Protein AF-R5L0J1-F1 (afdb_monomer)

Foldseek 3Di:
DDDDDDDDDDDDDDDDDDDDDDDDDDDDDDDDDDDDDDDDDDDDDDDDDDDDDDDDDDDDPDDPDDPPDDQLVVLQVVLVVQAADAADDLPDDADDQKDWDWDDQAQKIKTKIWHFFSVCRRVRHGAQKDKDWDDAPSKIKIKIKHFDPVFNQQSVLRVLLRVQLVVQLRVVVNVLCVVCVCLLVLCQDDCPDPSNVVSCVSCQVSQLVSLVRSLVSLVVVLVVQQPPVSCCSSVVHGDDSVNNWMWMKIKMWDWHAYPNDIKIKMKIFTAADFFKWFAQLVDAQVPGIDGQFDHPQDPDGPDTGTSDPVCSPDVNRSVRMGIDMDRGQKIKTKDCLPVVLQPPVVPRVLQVVLQLCLLVLDPQAPDADAADDDFFDWGFFNDPVRDTAGGAGLVRVADDPRDSNNSSRCSNVCNNNHCVNVVHHQADHSNSSVNSCQRGPTDDPNGGIIIMMMIGRDGDD

pLDDT: mean 84.41, std 23.45, range [22.77, 98.88]

Solvent-accessible surface area (backbone atoms only — not comparable to full-atom values): 26114 Å² total; per-residue (Å²): 131,82,90,88,87,87,90,77,86,85,81,90,87,87,83,89,84,82,89,86,88,86,88,86,89,83,87,86,82,90,85,85,90,86,89,83,88,89,84,90,82,90,89,80,90,87,84,89,81,82,92,75,87,82,78,85,77,72,85,73,80,79,72,78,78,76,77,79,70,52,70,72,53,49,45,54,52,56,51,68,68,52,42,55,42,70,62,68,86,62,69,55,95,78,61,65,71,62,49,70,45,74,50,74,59,89,56,28,34,41,36,26,22,32,34,49,11,52,49,31,26,48,73,17,48,65,40,25,54,31,69,38,74,49,67,32,87,83,23,47,37,43,28,37,13,37,14,43,90,90,27,99,42,3,29,60,17,7,40,34,24,21,53,30,16,50,58,45,39,36,54,52,47,34,55,45,49,73,74,39,71,58,44,66,60,28,65,52,49,55,87,88,34,70,58,21,52,50,36,48,66,68,52,53,56,52,60,42,48,15,53,40,34,6,48,51,32,34,54,54,50,46,69,70,43,42,84,36,66,41,44,28,60,66,67,74,39,66,68,53,74,77,30,29,30,12,30,39,38,37,39,40,37,41,74,43,77,46,97,90,44,70,34,32,39,38,43,23,32,34,34,10,63,35,42,38,35,36,33,21,90,85,50,51,61,93,71,17,68,43,76,40,43,66,56,35,76,40,102,50,99,87,40,70,45,48,62,40,75,75,50,45,32,70,75,45,28,56,74,31,45,36,79,48,72,44,67,48,26,35,38,40,39,29,25,44,50,45,36,61,86,26,63,57,58,78,65,30,50,54,42,52,53,46,30,34,23,31,55,53,40,43,88,53,48,82,46,85,40,75,58,44,85,69,76,60,50,70,46,56,33,74,42,96,77,44,51,77,47,65,48,46,57,52,86,72,69,52,54,100,88,51,50,62,50,60,53,51,60,52,46,61,70,51,23,24,53,13,30,65,26,64,72,49,78,68,48,93,48,44,25,45,20,40,36,46,44,62,58,57,63,81,53,95,82,62,29,54,39,30,34,43,36,38,35,40,52,47,87,68,135

Structure (mmCIF, N/CA/C/O backbone):
data_AF-R5L0J1-F1
#
_entry.id   AF-R5L0J1-F1
#
loop_
_atom_site.group_PDB
_atom_site.id
_atom_site.type_symbol
_atom_site.label_atom_id
_atom_site.label_alt_id
_atom_site.label_comp_id
_atom_site.label_asym_id
_atom_site.label_entity_id
_atom_site.label_seq_id
_atom_site.pdbx_PDB_ins_code
_atom_site.Cartn_x
_atom_site.Cartn_y
_atom_site.Cartn_z
_atom_site.occupancy
_atom_site.B_iso_or_equiv
_atom_site.auth_seq_id
_atom_site.auth_comp_id
_atom_site.auth_asym_id
_atom_site.auth_atom_id
_atom_site.pdbx_PDB_model_num
ATOM 1 N N . MET A 1 1 ? 23.356 20.748 73.851 1.00 37.81 1 MET A N 1
ATOM 2 C CA . MET A 1 1 ? 24.293 20.549 72.730 1.00 37.81 1 MET A CA 1
ATOM 3 C C . MET A 1 1 ? 23.606 19.598 71.780 1.00 37.81 1 MET A C 1
ATOM 5 O O . MET A 1 1 ? 23.410 18.481 72.231 1.00 37.81 1 MET A O 1
ATOM 9 N N . TYR A 1 2 ? 23.256 20.080 70.582 1.00 33.00 2 TYR A N 1
ATOM 10 C CA . TYR A 1 2 ? 22.940 19.347 69.341 1.00 33.00 2 TYR A CA 1
ATOM 11 C C . TYR A 1 2 ? 21.816 18.273 69.425 1.00 33.00 2 TYR A C 1
ATOM 13 O O . TYR A 1 2 ? 21.881 17.381 70.263 1.00 33.00 2 TYR A O 1
ATOM 21 N N . ASP A 1 3 ? 20.656 18.424 68.762 1.00 31.81 3 ASP A N 1
ATOM 22 C CA . ASP A 1 3 ? 20.367 18.401 67.294 1.00 31.81 3 ASP A CA 1
ATOM 23 C C . ASP A 1 3 ? 20.541 16.970 66.715 1.00 31.81 3 ASP A C 1
ATOM 25 O O . ASP A 1 3 ? 21.443 16.266 67.164 1.00 31.81 3 ASP A O 1
ATOM 29 N N . GLU A 1 4 ? 19.748 16.393 65.792 1.00 33.12 4 GLU A N 1
ATOM 30 C CA . GLU A 1 4 ? 18.613 16.763 64.886 1.00 33.12 4 GLU A CA 1
ATOM 31 C C . GLU A 1 4 ? 17.640 15.527 64.807 1.00 33.12 4 GLU A C 1
ATOM 33 O O . GLU A 1 4 ? 17.934 14.526 65.462 1.00 33.12 4 GLU A O 1
ATOM 38 N N . ASP A 1 5 ? 16.493 15.383 64.112 1.00 34.06 5 ASP A N 1
ATOM 39 C CA . ASP A 1 5 ? 15.612 16.112 63.156 1.00 34.06 5 ASP A CA 1
ATOM 40 C C . ASP A 1 5 ? 14.146 15.674 63.490 1.00 34.06 5 ASP A C 1
ATOM 42 O O . ASP A 1 5 ? 13.935 14.518 63.873 1.00 34.06 5 ASP A O 1
ATOM 46 N N . ILE A 1 6 ? 13.123 16.537 63.348 1.00 33.81 6 ILE A N 1
ATOM 47 C CA . ILE A 1 6 ? 11.701 16.122 63.259 1.00 33.81 6 ILE A CA 1
ATOM 48 C C . ILE A 1 6 ? 11.035 16.846 62.086 1.00 33.81 6 ILE A C 1
ATOM 50 O O . ILE A 1 6 ? 10.856 18.064 62.116 1.00 33.81 6 ILE A O 1
ATOM 54 N N . ARG A 1 7 ? 10.546 16.074 61.110 1.00 31.25 7 ARG A N 1
ATOM 55 C CA . ARG A 1 7 ? 9.778 16.586 59.968 1.00 31.25 7 ARG A CA 1
ATOM 56 C C . ARG A 1 7 ? 8.276 16.433 60.171 1.00 31.25 7 ARG A C 1
ATOM 58 O O . ARG A 1 7 ? 7.780 15.317 60.310 1.00 31.25 7 ARG A O 1
ATOM 65 N N . GLN A 1 8 ? 7.560 17.545 60.058 1.00 29.72 8 GLN A N 1
ATOM 66 C CA . GLN A 1 8 ? 6.173 17.596 59.596 1.00 29.72 8 GLN A CA 1
ATOM 67 C C . GLN A 1 8 ? 6.015 18.791 58.648 1.00 29.72 8 GLN A C 1
ATOM 69 O O . GLN A 1 8 ? 6.724 19.789 58.776 1.00 29.72 8 GLN A O 1
ATOM 74 N N . GLU A 1 9 ? 5.103 18.665 57.689 1.00 35.59 9 GLU A N 1
ATOM 75 C CA . GLU A 1 9 ? 4.664 19.757 56.812 1.00 35.59 9 GLU A CA 1
ATOM 76 C C . GLU A 1 9 ? 3.867 20.798 57.625 1.00 35.59 9 GLU A C 1
ATOM 78 O O . GLU A 1 9 ? 3.383 20.495 58.723 1.00 35.59 9 GLU A O 1
ATOM 83 N N . PRO A 1 10 ? 3.705 22.026 57.107 1.00 35.25 10 PRO A N 1
ATOM 84 C CA . PRO A 1 10 ? 2.369 22.321 56.585 1.00 35.25 10 PRO A CA 1
ATOM 85 C C . PRO A 1 10 ? 2.339 23.228 55.343 1.00 35.25 10 PRO A C 1
ATOM 87 O O . PRO A 1 10 ? 3.340 23.791 54.902 1.00 35.25 10 PRO A O 1
ATOM 90 N N . ASP A 1 11 ? 1.126 23.370 54.821 1.00 28.84 11 ASP A N 1
ATOM 91 C CA . ASP A 1 11 ? 0.760 24.118 53.623 1.00 28.84 11 ASP A CA 1
ATOM 92 C C . ASP A 1 11 ? 0.687 25.652 53.802 1.00 28.84 11 ASP A C 1
ATOM 94 O O . ASP A 1 11 ? 0.482 26.163 54.903 1.00 28.84 11 ASP A O 1
ATOM 98 N N . ALA A 1 12 ? 0.739 26.342 52.658 1.00 29.80 12 ALA A N 1
ATOM 99 C CA . ALA A 1 12 ? 0.204 27.680 52.354 1.00 29.80 12 ALA A CA 1
ATOM 100 C C . ALA A 1 12 ? 0.475 28.903 53.274 1.00 29.80 12 ALA A C 1
ATOM 102 O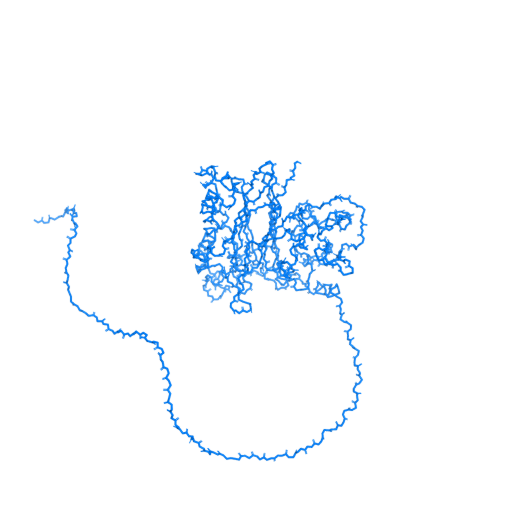 O . ALA A 1 12 ? -0.067 29.037 54.369 1.00 29.80 12 ALA A O 1
ATOM 103 N N . LEU A 1 13 ? 1.068 29.953 52.680 1.00 24.95 13 LEU A N 1
ATOM 104 C CA . LEU A 1 13 ? 0.514 31.320 52.743 1.00 24.95 13 LEU A CA 1
ATOM 105 C C . LEU A 1 13 ? 1.001 32.191 51.563 1.00 24.95 13 LEU A C 1
ATOM 107 O O . LEU A 1 13 ? 1.917 31.824 50.833 1.00 24.95 13 LEU A O 1
ATOM 111 N N . ASN A 1 14 ? 0.339 33.329 51.344 1.00 27.77 14 ASN A N 1
ATOM 112 C CA . ASN A 1 14 ? 0.428 34.184 50.151 1.00 27.77 14 ASN A CA 1
ATOM 113 C C . ASN A 1 14 ? 0.568 35.660 50.581 1.00 27.77 14 ASN A C 1
ATOM 115 O O . ASN A 1 14 ? -0.076 36.004 51.571 1.00 27.77 14 ASN A O 1
ATOM 119 N N . LEU A 1 15 ? 1.348 36.500 49.862 1.00 26.23 15 LEU A N 1
ATOM 120 C CA . LEU A 1 15 ? 1.071 37.935 49.563 1.00 26.23 15 LEU A CA 1
ATOM 121 C C . LEU A 1 15 ? 2.272 38.738 48.974 1.00 26.23 15 LEU A C 1
ATOM 123 O O . LEU A 1 15 ? 3.317 38.845 49.601 1.00 26.23 15 LEU A O 1
ATOM 127 N N . SER A 1 16 ? 2.032 39.399 47.825 1.00 24.45 16 SER A N 1
ATOM 128 C CA . SER A 1 16 ? 2.508 40.739 47.356 1.00 24.45 16 SER A CA 1
ATOM 129 C C . SER A 1 16 ? 3.979 41.220 47.505 1.00 24.45 16 SER A C 1
ATOM 131 O O . SER A 1 16 ? 4.480 41.310 48.621 1.00 24.45 16 SER A O 1
ATOM 133 N N . GLY A 1 17 ? 4.605 41.747 46.422 1.00 25.12 17 GLY A N 1
ATOM 134 C CA . GLY A 1 17 ? 5.977 42.310 46.519 1.00 25.12 17 GLY A CA 1
ATOM 135 C C . GLY A 1 17 ? 6.656 43.124 45.379 1.00 25.12 17 GLY A C 1
ATOM 136 O O . GLY A 1 17 ? 7.875 43.104 45.344 1.00 25.12 17 GLY A O 1
ATOM 137 N N . VAL A 1 18 ? 5.946 43.877 44.516 1.00 27.12 18 VAL A N 1
ATOM 138 C CA . VAL A 1 18 ? 6.450 45.121 43.833 1.00 27.12 18 VAL A CA 1
ATOM 139 C C . VAL A 1 18 ? 7.645 45.062 42.821 1.00 27.12 18 VAL A C 1
ATOM 141 O O . VAL A 1 18 ? 8.801 45.111 43.216 1.00 27.12 18 VAL A O 1
ATOM 144 N N . THR A 1 19 ? 7.321 45.196 41.511 1.00 26.16 19 THR A N 1
ATOM 145 C CA . THR A 1 19 ? 8.102 45.792 40.364 1.00 26.16 19 THR A CA 1
ATOM 146 C C . THR A 1 19 ? 9.484 45.212 39.969 1.00 26.16 19 THR A C 1
ATOM 148 O O . THR A 1 19 ? 10.258 44.826 40.829 1.00 26.16 19 THR A O 1
ATOM 151 N N . ALA A 1 20 ? 9.921 45.158 38.698 1.00 26.48 20 ALA A N 1
ATOM 152 C CA . ALA A 1 20 ? 9.422 45.639 37.385 1.00 26.48 20 ALA A CA 1
ATOM 153 C C . ALA A 1 20 ? 9.840 44.613 36.270 1.00 26.48 20 ALA A C 1
ATOM 155 O O . ALA A 1 20 ? 10.287 43.528 36.629 1.00 26.48 20 ALA A O 1
ATOM 156 N N . GLU A 1 21 ? 9.755 44.793 34.939 1.00 25.75 21 GLU A N 1
ATOM 157 C CA . GLU A 1 21 ? 9.318 45.882 34.032 1.00 25.75 21 GLU A CA 1
ATOM 158 C C . GLU A 1 21 ? 8.937 45.297 32.639 1.00 25.75 21 GLU A C 1
ATOM 160 O O . GLU A 1 21 ? 9.198 44.120 32.385 1.00 25.75 21 GLU A O 1
ATOM 165 N N . GLN A 1 22 ? 8.362 46.090 31.719 1.00 31.14 22 GLN A N 1
ATOM 166 C CA . GLN A 1 22 ? 8.055 45.695 30.325 1.00 31.14 22 GLN A CA 1
ATOM 167 C C . GLN A 1 22 ? 8.013 46.898 29.359 1.00 31.14 22 GLN A C 1
ATOM 169 O O . GLN A 1 22 ? 7.570 47.975 29.756 1.00 31.14 22 GLN A O 1
ATOM 174 N N . PRO A 1 23 ? 8.310 46.685 28.061 1.00 30.36 23 PRO A N 1
ATOM 175 C CA . PRO A 1 23 ? 7.705 47.423 26.956 1.00 30.36 23 PRO A CA 1
ATOM 176 C C . PRO A 1 23 ? 6.701 46.557 26.161 1.00 30.36 23 PRO A C 1
ATOM 178 O O . PRO A 1 23 ? 6.930 45.375 25.909 1.00 30.36 23 PRO A O 1
ATOM 181 N N . VAL A 1 24 ? 5.596 47.178 25.744 1.00 32.16 24 VAL A N 1
ATOM 182 C CA . VAL A 1 24 ? 4.505 46.611 24.922 1.00 32.16 24 VAL A CA 1
ATOM 183 C C . VAL A 1 24 ? 4.623 47.146 23.488 1.00 32.16 24 VAL A C 1
ATOM 185 O O . VAL A 1 24 ? 5.196 48.218 23.307 1.00 32.16 24 VAL A O 1
ATOM 188 N N . LEU A 1 25 ? 4.032 46.472 22.492 1.00 28.66 25 LEU A N 1
ATOM 189 C CA . LEU A 1 25 ? 3.383 47.135 21.346 1.00 28.66 25 LEU A CA 1
ATOM 190 C C . LEU A 1 25 ? 2.375 46.189 20.659 1.00 28.66 25 LEU A C 1
ATOM 192 O O . LEU A 1 25 ? 2.643 44.998 20.520 1.00 28.66 25 LEU A O 1
ATOM 196 N N . GLU A 1 26 ? 1.221 46.728 20.258 1.00 28.31 26 GLU A N 1
ATOM 197 C CA . GLU A 1 26 ? 0.084 46.008 19.653 1.00 28.31 26 GLU A CA 1
ATOM 198 C C . GLU A 1 26 ? -0.072 46.318 18.146 1.00 28.31 26 GLU A C 1
ATOM 200 O O . GLU A 1 26 ? 0.596 47.200 17.600 1.00 28.31 26 GLU A O 1
ATOM 205 N N . GLU A 1 27 ? -0.976 45.597 17.474 1.00 35.09 27 GLU A N 1
ATOM 206 C CA . GLU A 1 27 ? -1.431 45.873 16.100 1.00 35.09 27 GLU A CA 1
ATOM 207 C C . GLU A 1 27 ? -2.210 47.202 15.989 1.00 35.09 27 GLU A C 1
ATOM 209 O O . GLU A 1 27 ? -2.755 47.698 16.978 1.00 35.09 27 GLU A O 1
ATOM 214 N N . PRO A 1 28 ? -2.350 47.759 14.770 1.00 33.56 28 PRO A N 1
ATOM 215 C CA . PRO A 1 28 ? -3.710 48.116 14.339 1.00 33.56 28 PRO A CA 1
ATOM 216 C C . PRO A 1 28 ? -4.011 47.908 12.838 1.00 33.56 28 PRO A C 1
ATOM 218 O O . PRO A 1 28 ? -3.125 47.746 11.998 1.00 33.56 28 PRO A O 1
ATOM 221 N N . GLN A 1 29 ? -5.303 47.971 12.495 1.00 26.55 29 GLN A N 1
ATOM 222 C CA . GLN A 1 29 ? -5.838 47.824 11.134 1.00 26.55 29 GLN A CA 1
ATOM 223 C C . GLN A 1 29 ? -5.980 49.155 10.356 1.00 26.55 29 GLN A C 1
ATOM 225 O O . GLN A 1 29 ? -6.087 50.234 10.930 1.00 26.55 29 GLN A O 1
ATOM 230 N N . ALA A 1 30 ? -6.020 49.010 9.026 1.00 28.88 30 ALA A N 1
ATOM 231 C CA . ALA A 1 30 ? -6.364 49.936 7.931 1.00 28.88 30 ALA A CA 1
ATOM 232 C C . ALA A 1 30 ? -7.097 51.278 8.206 1.00 28.88 30 ALA A C 1
ATOM 234 O O . ALA A 1 30 ? -8.106 51.296 8.906 1.00 28.88 30 ALA A O 1
ATOM 235 N N . LEU A 1 31 ? -6.744 52.333 7.432 1.00 25.45 31 LEU A N 1
ATOM 236 C CA . LEU A 1 31 ? -7.643 52.953 6.419 1.00 25.45 31 LEU A CA 1
ATOM 237 C C . LEU A 1 31 ? -7.007 54.070 5.532 1.00 25.45 31 LEU A C 1
ATOM 239 O O . LEU A 1 31 ? -6.203 54.872 5.985 1.00 25.45 31 LEU A O 1
ATOM 243 N N . ALA A 1 32 ? -7.439 54.078 4.263 1.00 25.38 32 ALA A N 1
ATOM 244 C CA . ALA A 1 32 ? -7.495 55.108 3.197 1.00 25.38 32 ALA A CA 1
ATOM 245 C C . ALA A 1 32 ? -6.749 56.488 3.239 1.00 25.38 32 ALA A C 1
ATOM 247 O O . ALA A 1 32 ? -7.187 57.414 3.912 1.00 25.38 32 ALA A O 1
ATOM 248 N N . ASP A 1 33 ? -5.826 56.652 2.267 1.00 26.02 33 ASP A N 1
ATOM 249 C CA . ASP A 1 33 ? -5.878 57.620 1.126 1.00 26.02 33 ASP A CA 1
ATOM 250 C C . ASP A 1 33 ? -5.470 59.131 1.261 1.00 26.02 33 ASP A C 1
ATOM 252 O O . ASP A 1 33 ? -5.465 59.734 2.328 1.00 26.02 33 ASP A O 1
ATOM 256 N N . VAL A 1 34 ? -5.199 59.735 0.083 1.00 24.77 34 VAL A N 1
ATOM 257 C CA . VAL A 1 34 ? -5.145 61.167 -0.322 1.00 24.77 34 VAL A CA 1
ATOM 258 C C . VAL A 1 34 ? -3.785 61.921 -0.388 1.00 24.77 34 VAL A C 1
ATOM 260 O O . VAL A 1 34 ? -3.396 62.660 0.511 1.00 24.77 34 VAL A O 1
ATOM 263 N N . SER A 1 35 ? -3.231 61.951 -1.616 1.00 25.22 35 SER A N 1
ATOM 264 C CA . SER A 1 35 ? -2.472 63.054 -2.279 1.00 25.22 35 SER A CA 1
ATOM 265 C C . SER A 1 35 ? -0.984 63.352 -1.959 1.00 25.22 35 SER A C 1
ATOM 267 O O . SER A 1 35 ? -0.532 63.264 -0.825 1.00 25.22 35 SER A O 1
ATOM 269 N N . GLY A 1 36 ? -0.242 63.807 -2.990 1.00 22.77 36 GLY A N 1
ATOM 270 C CA . GLY A 1 36 ? 1.101 64.417 -2.891 1.00 22.77 36 GLY A CA 1
ATOM 271 C C . GLY A 1 36 ? 1.991 64.211 -4.138 1.00 22.77 36 GLY A C 1
ATOM 272 O O . GLY A 1 36 ? 2.251 63.076 -4.519 1.00 22.77 36 GLY A O 1
ATOM 273 N N . ALA A 1 37 ? 2.456 65.291 -4.785 1.00 26.62 37 ALA A N 1
ATOM 274 C CA . ALA A 1 37 ? 3.457 65.262 -5.878 1.00 26.62 37 ALA A CA 1
ATOM 275 C C . ALA A 1 37 ? 4.903 65.146 -5.298 1.00 26.62 37 ALA A C 1
ATOM 277 O O . ALA A 1 37 ? 5.056 65.252 -4.087 1.00 26.62 37 ALA A O 1
ATOM 278 N N . GLU A 1 38 ? 6.010 64.890 -6.017 1.00 24.16 38 GLU A N 1
ATOM 279 C CA . GLU A 1 38 ? 6.496 65.431 -7.308 1.00 24.16 38 GLU A CA 1
ATOM 280 C C . GLU A 1 38 ? 7.463 64.471 -8.070 1.00 24.16 38 GLU A C 1
ATOM 282 O O . GLU A 1 38 ? 7.684 63.332 -7.663 1.00 24.16 38 GLU A O 1
ATOM 287 N N . LYS A 1 39 ? 8.048 64.927 -9.197 1.00 32.69 39 LYS A N 1
ATOM 288 C CA . LYS A 1 39 ? 9.040 64.205 -10.030 1.00 32.69 39 LYS A CA 1
ATOM 289 C C . LYS A 1 39 ? 10.469 64.773 -9.907 1.00 32.69 39 LYS A C 1
ATOM 291 O O . LYS A 1 39 ? 10.617 65.992 -9.935 1.00 32.69 39 LYS A O 1
ATOM 296 N N . PRO A 1 40 ? 11.513 63.928 -10.012 1.00 26.17 40 PRO A N 1
ATOM 297 C CA . PRO A 1 40 ? 12.837 64.295 -10.538 1.00 26.17 40 PRO A CA 1
ATOM 298 C C . PRO A 1 40 ? 12.967 64.034 -12.059 1.00 26.17 40 PRO A C 1
ATOM 300 O O . PRO A 1 40 ? 12.155 63.313 -12.643 1.00 26.17 40 PRO A O 1
ATOM 303 N N . VAL A 1 41 ? 13.989 64.613 -12.709 1.00 25.97 41 VAL A N 1
ATOM 304 C CA . VAL A 1 41 ? 14.271 64.529 -14.165 1.00 25.97 41 VAL A CA 1
ATOM 305 C C . VAL A 1 41 ? 15.800 64.576 -14.410 1.00 25.97 41 VAL A C 1
ATOM 307 O O . VAL A 1 41 ? 16.513 65.071 -13.541 1.00 25.97 41 VAL A O 1
ATOM 310 N N . LEU A 1 42 ? 16.255 64.170 -15.614 1.00 28.91 42 LEU A N 1
ATOM 311 C CA . LEU A 1 42 ? 17.624 64.255 -16.195 1.00 28.91 42 LEU A CA 1
ATOM 312 C C . LEU A 1 42 ? 18.625 63.154 -15.757 1.00 28.91 42 LEU A C 1
ATOM 314 O O . LEU A 1 42 ? 18.549 62.700 -14.620 1.00 28.91 42 LEU A O 1
ATOM 318 N N . SER A 1 43 ? 19.621 62.716 -16.554 1.00 28.45 43 SER A N 1
ATOM 319 C CA . SER A 1 43 ? 19.824 62.609 -18.032 1.00 28.45 43 SER A CA 1
ATOM 320 C C . SER A 1 43 ? 21.106 61.745 -18.311 1.00 28.45 43 SER A C 1
ATOM 322 O O . SER A 1 43 ? 21.601 61.153 -17.355 1.00 28.45 43 SER A O 1
ATOM 324 N N . GLU A 1 44 ? 21.719 61.510 -19.494 1.00 30.09 44 GLU A N 1
ATOM 325 C CA . GLU A 1 44 ? 21.609 61.992 -20.897 1.00 30.09 44 GLU A CA 1
ATOM 326 C C . GLU A 1 44 ? 22.307 60.992 -21.878 1.00 30.09 44 GLU A C 1
ATOM 328 O O . GLU A 1 44 ? 23.429 60.580 -21.586 1.00 30.09 44 GLU A O 1
ATOM 333 N N . SER A 1 45 ? 21.762 60.730 -23.087 1.00 29.36 45 SER A N 1
ATOM 334 C CA . SER A 1 45 ? 22.459 60.159 -24.292 1.00 29.36 45 SER A CA 1
ATOM 335 C C . SER A 1 45 ? 23.042 58.712 -24.208 1.00 29.36 45 SER A C 1
ATOM 337 O O . SER A 1 45 ? 23.234 58.196 -23.116 1.00 29.36 45 SER A O 1
ATOM 339 N N . ALA A 1 46 ? 23.365 57.939 -25.267 1.00 28.08 46 ALA A N 1
ATOM 340 C CA . ALA A 1 46 ? 23.285 57.983 -26.754 1.00 28.08 46 ALA A CA 1
ATOM 341 C C . ALA A 1 46 ? 23.578 56.536 -27.298 1.00 28.08 46 ALA A C 1
ATOM 343 O O . ALA A 1 46 ? 23.879 55.676 -26.466 1.00 28.08 46 ALA A O 1
ATOM 344 N N . PRO A 1 47 ? 23.645 56.220 -28.621 1.00 33.56 47 PRO A N 1
ATOM 345 C CA . PRO A 1 47 ? 23.098 56.847 -29.840 1.00 33.56 47 PRO A CA 1
ATOM 346 C C . PRO A 1 47 ? 22.241 55.857 -30.694 1.00 33.56 47 PRO A C 1
ATOM 348 O O . PRO A 1 47 ? 21.998 54.722 -30.295 1.00 33.56 47 PRO A O 1
ATOM 351 N N . GLU A 1 48 ? 21.820 56.260 -31.900 1.00 38.81 48 GLU A N 1
ATOM 352 C CA . GLU A 1 48 ? 21.128 55.402 -32.888 1.00 38.81 48 GLU A CA 1
ATOM 353 C C . GLU A 1 48 ? 22.087 54.576 -33.773 1.00 38.81 48 GLU A C 1
ATOM 355 O O . GLU A 1 48 ? 23.208 55.006 -34.061 1.00 38.81 48 GLU A O 1
ATOM 360 N N . SER A 1 49 ? 21.617 53.434 -34.300 1.00 30.50 49 SER A N 1
ATOM 361 C CA . SER A 1 49 ? 22.310 52.688 -35.365 1.00 30.50 49 SER A CA 1
ATOM 362 C C . SER A 1 49 ? 21.364 51.901 -36.296 1.00 30.50 49 SER A C 1
ATOM 364 O O . SER A 1 49 ? 20.894 50.825 -35.941 1.00 30.50 49 SER A O 1
ATOM 366 N N . TYR A 1 50 ? 21.144 52.453 -37.493 1.00 29.70 50 TYR A N 1
ATOM 367 C CA . TYR A 1 50 ? 20.854 51.817 -38.796 1.00 29.70 50 TYR A CA 1
ATOM 368 C C . TYR A 1 50 ? 20.270 50.387 -38.832 1.00 29.70 50 TYR A C 1
ATOM 370 O O . TYR A 1 50 ? 20.966 49.404 -38.578 1.00 29.70 50 TYR A O 1
ATOM 378 N N . GLU A 1 51 ? 19.036 50.262 -39.330 1.00 36.41 51 GLU A N 1
ATOM 379 C CA . GLU A 1 51 ? 18.491 48.988 -39.815 1.00 36.41 51 GLU A CA 1
ATOM 380 C C . GLU A 1 51 ? 19.278 48.467 -41.033 1.00 36.41 51 GLU A C 1
ATOM 382 O O . GLU A 1 51 ? 19.708 49.236 -41.895 1.00 36.41 51 GLU A O 1
ATOM 387 N N . THR A 1 52 ? 19.433 47.144 -41.135 1.00 32.06 52 THR A N 1
ATOM 388 C CA . THR A 1 52 ? 19.967 46.458 -42.324 1.00 32.06 52 THR A CA 1
ATOM 389 C C . THR A 1 52 ? 19.024 45.300 -42.672 1.00 32.06 52 THR A C 1
ATOM 391 O O . THR A 1 52 ? 18.665 44.564 -41.753 1.00 32.06 52 THR A O 1
ATOM 394 N N . PRO A 1 53 ? 18.598 45.103 -43.93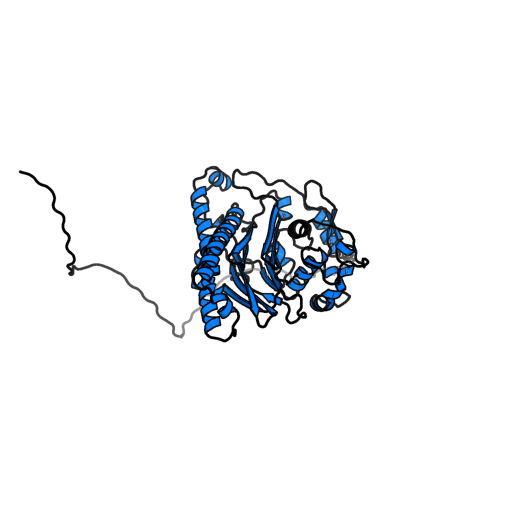7 1.00 34.81 53 PRO A N 1
ATOM 395 C CA . PRO A 1 53 ? 17.668 44.023 -44.276 1.00 34.81 53 PRO A CA 1
ATOM 396 C C . PRO A 1 53 ? 18.289 42.638 -44.055 1.00 34.81 53 PRO A C 1
ATOM 398 O O . PRO A 1 53 ? 19.420 42.394 -44.482 1.00 34.81 53 PRO A O 1
ATOM 401 N N . GLU A 1 54 ? 17.541 41.715 -43.447 1.00 35.75 54 GLU A N 1
ATOM 402 C CA . GLU A 1 54 ? 17.928 40.301 -43.428 1.00 35.75 54 GLU A CA 1
ATOM 403 C C . GLU A 1 54 ? 17.878 39.707 -44.851 1.00 35.75 54 GLU A C 1
ATOM 405 O O . GLU A 1 54 ? 16.965 40.026 -45.619 1.00 35.75 54 GLU A O 1
ATOM 410 N N . PRO A 1 55 ? 18.824 38.828 -45.230 1.00 34.50 55 PRO A N 1
ATOM 411 C CA . PRO A 1 55 ? 18.745 38.098 -46.489 1.00 34.50 55 PRO A CA 1
ATOM 412 C C . PRO A 1 55 ? 17.647 37.027 -46.425 1.00 34.50 55 PRO A C 1
ATOM 414 O O . PRO A 1 55 ? 17.512 36.323 -45.421 1.00 34.50 55 PRO A O 1
ATOM 417 N N . GLU A 1 56 ? 16.902 36.852 -47.519 1.00 37.03 56 GLU A N 1
ATOM 418 C CA . GLU A 1 56 ? 15.892 35.796 -47.634 1.00 37.03 56 GLU A CA 1
ATOM 419 C C . GLU A 1 56 ? 16.515 34.414 -47.376 1.00 37.03 56 GLU A C 1
ATOM 421 O O . GLU A 1 56 ? 17.394 33.959 -48.113 1.00 37.03 56 GLU A O 1
ATOM 426 N N . ARG A 1 57 ? 16.039 33.708 -46.341 1.00 33.44 57 ARG A N 1
ATOM 427 C CA . ARG A 1 57 ? 16.393 32.298 -46.158 1.00 33.44 57 ARG A CA 1
ATOM 428 C C . ARG A 1 57 ? 15.716 31.465 -47.242 1.00 33.44 57 ARG A C 1
ATOM 430 O O . ARG A 1 57 ? 14.501 31.281 -47.226 1.00 33.44 57 ARG A O 1
ATOM 437 N N . THR A 1 58 ? 16.521 30.885 -48.128 1.00 37.25 58 THR A N 1
ATOM 438 C CA . THR A 1 58 ? 16.122 29.710 -48.914 1.00 37.25 58 THR A CA 1
ATOM 439 C C . THR A 1 58 ? 15.561 28.620 -47.990 1.00 37.25 58 THR A C 1
ATOM 441 O O . THR A 1 58 ? 16.113 28.435 -46.901 1.00 37.25 58 THR A O 1
ATOM 444 N N . PRO A 1 59 ? 14.513 27.878 -48.393 1.00 36.91 59 PRO A N 1
ATOM 445 C CA . PRO A 1 59 ? 13.929 26.835 -47.554 1.00 36.91 59 PRO A CA 1
ATOM 446 C C . PRO A 1 59 ? 14.959 25.732 -47.269 1.00 36.91 59 PRO A C 1
ATOM 448 O O . PRO A 1 59 ? 15.401 25.037 -48.182 1.00 36.91 59 PRO A O 1
ATOM 451 N N . GLU A 1 60 ? 15.350 25.589 -46.000 1.00 38.81 60 GLU A N 1
ATOM 452 C CA . GLU A 1 60 ? 16.201 24.489 -45.533 1.00 38.81 60 GLU A CA 1
ATOM 453 C C . GLU A 1 60 ? 15.413 23.175 -45.658 1.00 38.81 60 GLU A C 1
ATOM 455 O O . GLU A 1 60 ? 14.254 23.103 -45.242 1.00 38.81 60 GLU A O 1
ATOM 460 N N . GLU A 1 61 ? 16.011 22.145 -46.265 1.00 39.00 61 GLU A N 1
ATOM 461 C CA . GLU A 1 61 ? 15.328 20.869 -46.494 1.00 39.00 61 GLU A CA 1
ATOM 462 C C . GLU A 1 61 ? 14.863 20.257 -45.166 1.00 39.00 61 GLU A C 1
ATOM 464 O O . GLU A 1 61 ? 15.635 20.134 -44.209 1.00 39.00 61 GLU A O 1
ATOM 469 N N . ALA A 1 62 ? 13.588 19.863 -45.109 1.00 38.88 62 ALA A N 1
ATOM 470 C CA . ALA A 1 62 ? 12.994 19.296 -43.909 1.00 38.88 62 ALA A CA 1
ATOM 471 C C . ALA A 1 62 ? 13.713 17.993 -43.528 1.00 38.88 62 ALA A C 1
ATOM 473 O O . ALA A 1 62 ? 13.521 16.949 -44.157 1.00 38.88 62 ALA A O 1
ATOM 474 N N . LYS A 1 63 ? 14.536 18.054 -42.473 1.00 37.62 63 LYS A N 1
ATOM 475 C CA . LYS A 1 63 ? 15.120 16.866 -41.840 1.00 37.62 63 LYS A CA 1
ATOM 476 C C . LYS A 1 63 ? 13.968 15.921 -41.480 1.00 37.62 63 LYS A C 1
ATOM 478 O O . LYS A 1 63 ? 12.997 16.394 -40.886 1.00 37.62 63 LYS A O 1
ATOM 483 N N . PRO A 1 64 ? 14.044 14.624 -41.828 1.00 39.34 64 PRO A N 1
ATOM 484 C CA . PRO A 1 64 ? 12.960 13.698 -41.538 1.00 39.34 64 PRO A CA 1
ATOM 485 C C . PRO A 1 64 ? 12.717 13.672 -40.030 1.00 39.34 64 PRO A C 1
ATOM 487 O O . PRO A 1 64 ? 13.655 13.458 -39.258 1.00 39.34 64 PRO A O 1
ATOM 490 N N . GLU A 1 65 ? 11.470 13.897 -39.611 1.00 42.88 65 GLU A N 1
ATOM 491 C CA . GLU A 1 65 ? 11.097 13.726 -38.211 1.00 42.88 65 GLU A CA 1
ATOM 492 C C . GLU A 1 65 ? 11.422 12.289 -37.800 1.00 42.88 65 GLU A C 1
ATOM 494 O O . GLU A 1 65 ? 10.905 11.329 -38.376 1.00 42.88 65 GLU A O 1
ATOM 499 N N . ALA A 1 66 ? 12.308 12.134 -36.815 1.00 48.22 66 ALA A N 1
ATOM 500 C CA . ALA A 1 66 ? 12.608 10.825 -36.265 1.00 48.22 66 ALA A CA 1
ATOM 501 C C . ALA A 1 66 ? 11.315 10.252 -35.671 1.00 48.22 66 ALA A C 1
ATOM 503 O O . ALA A 1 66 ? 10.749 10.828 -34.738 1.00 48.22 66 ALA A O 1
ATOM 504 N N . SER A 1 67 ? 10.843 9.135 -36.230 1.00 53.28 67 SER A N 1
ATOM 505 C CA . SER A 1 67 ? 9.614 8.474 -35.796 1.00 53.28 67 SER A CA 1
ATOM 506 C C . SER A 1 67 ? 9.671 8.227 -34.291 1.00 53.28 67 SER A C 1
ATOM 508 O O . SER A 1 67 ? 10.542 7.491 -33.819 1.00 53.28 67 SER A O 1
ATOM 510 N N . LYS A 1 68 ? 8.760 8.857 -33.541 1.00 71.06 68 LYS A N 1
ATOM 511 C CA . LYS A 1 68 ? 8.670 8.694 -32.087 1.00 71.06 68 LYS A CA 1
ATOM 512 C C . LYS A 1 68 ? 8.503 7.205 -31.781 1.00 71.06 68 LYS A C 1
ATOM 514 O O . LYS A 1 68 ? 7.547 6.592 -32.248 1.00 71.06 68 LYS A O 1
ATOM 519 N N . LEU A 1 69 ? 9.454 6.645 -31.032 1.00 73.12 69 LEU A N 1
ATOM 520 C CA . LEU A 1 69 ? 9.417 5.249 -30.594 1.00 73.12 69 LEU A CA 1
ATOM 521 C C . LEU A 1 69 ? 8.105 4.973 -29.857 1.00 73.12 69 LEU A C 1
ATOM 523 O O . LEU A 1 69 ? 7.667 5.798 -29.053 1.00 73.12 69 LEU A O 1
ATOM 527 N N . SER A 1 70 ? 7.508 3.804 -30.090 1.00 81.38 70 SER A N 1
ATOM 528 C CA . SER A 1 70 ? 6.359 3.361 -29.298 1.00 81.38 70 SER A CA 1
ATOM 529 C C . SER A 1 70 ? 6.765 3.166 -27.835 1.00 81.38 70 SER A C 1
ATOM 531 O O . SER A 1 70 ? 7.911 2.803 -27.547 1.00 81.38 70 SER A O 1
ATOM 533 N N . ASP A 1 71 ? 5.836 3.319 -26.886 1.00 77.56 71 ASP A N 1
ATOM 534 C CA . ASP A 1 71 ? 6.162 3.135 -25.464 1.00 77.56 71 ASP A CA 1
ATOM 535 C C . ASP A 1 71 ? 6.721 1.731 -25.170 1.00 77.56 71 ASP A C 1
ATOM 537 O O . ASP A 1 71 ? 7.552 1.568 -24.282 1.00 77.56 71 ASP A O 1
ATOM 541 N N . ARG A 1 72 ? 6.370 0.708 -25.967 1.00 80.56 72 ARG A N 1
ATOM 542 C CA . ARG A 1 72 ? 6.952 -0.643 -25.853 1.00 80.56 72 ARG A CA 1
ATOM 543 C C . ARG A 1 72 ? 8.415 -0.724 -26.308 1.00 80.56 72 ARG A C 1
ATOM 545 O O . ARG A 1 72 ? 9.163 -1.556 -25.796 1.00 80.56 72 ARG A O 1
ATOM 552 N N . GLU A 1 73 ? 8.844 0.123 -27.237 1.00 84.25 73 GLU A N 1
ATOM 553 C CA . GLU A 1 73 ? 10.254 0.263 -27.618 1.00 84.25 73 GLU A CA 1
ATOM 554 C C . GLU A 1 73 ? 11.022 1.108 -26.600 1.00 84.25 73 GLU A C 1
ATOM 556 O O . GLU A 1 73 ? 12.127 0.721 -26.222 1.00 84.25 73 GLU A O 1
ATOM 561 N N . VAL A 1 74 ? 10.410 2.181 -26.084 1.00 83.25 74 VAL A N 1
ATOM 562 C CA . VAL A 1 74 ? 10.961 2.984 -24.978 1.00 83.25 74 VAL A CA 1
ATOM 563 C C . VAL A 1 74 ? 11.179 2.109 -23.742 1.00 83.25 74 VAL A C 1
ATOM 565 O O . VAL A 1 74 ? 12.305 2.019 -23.264 1.00 83.25 74 VAL A O 1
ATOM 568 N N . MET A 1 75 ? 10.159 1.375 -23.278 1.00 83.44 75 MET A N 1
ATOM 569 C CA . MET A 1 75 ? 10.272 0.449 -22.141 1.00 83.44 75 MET A CA 1
ATOM 570 C C . MET A 1 75 ? 11.364 -0.605 -22.362 1.00 83.44 75 MET A C 1
ATOM 572 O O . MET A 1 75 ? 12.157 -0.856 -21.457 1.00 83.44 75 MET A O 1
ATOM 576 N N . ARG A 1 76 ? 11.474 -1.185 -23.569 1.00 82.75 76 ARG A N 1
ATOM 577 C CA . ARG A 1 76 ? 12.537 -2.156 -23.892 1.00 82.75 76 ARG A CA 1
ATOM 578 C C . ARG A 1 76 ? 13.931 -1.524 -23.844 1.00 82.75 76 ARG A C 1
ATOM 580 O O . ARG A 1 76 ? 14.860 -2.153 -23.343 1.00 82.75 76 ARG A O 1
ATOM 587 N N . HIS A 1 77 ? 14.079 -0.299 -24.346 1.00 83.88 77 HIS A N 1
ATOM 588 C CA . HIS A 1 77 ? 15.342 0.431 -24.307 1.00 83.88 77 HIS A CA 1
ATOM 589 C C . HIS A 1 77 ? 15.726 0.797 -22.865 1.00 83.88 77 HIS A C 1
ATOM 591 O O . HIS A 1 77 ? 16.812 0.430 -22.419 1.00 83.88 77 HIS A O 1
ATOM 597 N N . THR A 1 78 ? 14.818 1.409 -22.101 1.00 83.31 78 THR A N 1
ATOM 598 C CA . THR A 1 78 ? 15.029 1.772 -20.691 1.00 83.31 78 THR A CA 1
ATOM 599 C C . THR A 1 78 ? 15.352 0.552 -19.824 1.00 83.31 78 THR A C 1
ATOM 601 O O . THR A 1 78 ? 16.327 0.591 -19.074 1.00 83.31 78 THR A O 1
ATOM 604 N N . ALA A 1 79 ? 14.641 -0.570 -19.990 1.00 81.50 79 ALA A N 1
ATOM 605 C CA . ALA A 1 79 ? 14.941 -1.820 -19.284 1.00 81.50 79 ALA A CA 1
ATOM 606 C C . ALA A 1 79 ? 16.370 -2.342 -19.548 1.00 81.50 79 ALA A C 1
ATOM 608 O O . ALA A 1 79 ? 16.973 -2.937 -18.660 1.00 81.50 79 ALA A O 1
ATOM 609 N N . SER A 1 80 ? 16.941 -2.087 -20.733 1.00 82.12 80 SER A N 1
ATOM 610 C CA . SER A 1 80 ? 18.312 -2.501 -21.080 1.00 82.12 80 SER A CA 1
ATOM 611 C C . SER A 1 80 ? 19.426 -1.595 -20.526 1.00 82.12 80 SER A C 1
ATOM 613 O O . SER A 1 80 ? 20.592 -1.987 -20.537 1.00 82.12 80 SER A O 1
ATOM 615 N N . ILE A 1 81 ? 19.088 -0.391 -20.046 1.00 88.56 81 ILE A N 1
ATOM 616 C CA . ILE A 1 81 ? 20.051 0.584 -19.497 1.00 88.56 81 ILE A CA 1
ATOM 617 C C . ILE A 1 81 ? 20.301 0.340 -18.002 1.00 88.56 81 ILE A C 1
ATOM 619 O O . ILE A 1 81 ? 21.410 0.577 -17.505 1.00 88.56 81 ILE A O 1
ATOM 623 N N . TRP A 1 82 ? 19.287 -0.139 -17.278 1.00 91.38 82 TRP A N 1
ATOM 624 C CA . TRP A 1 82 ? 19.401 -0.445 -15.856 1.00 91.38 82 TRP A CA 1
ATOM 625 C C . TRP A 1 82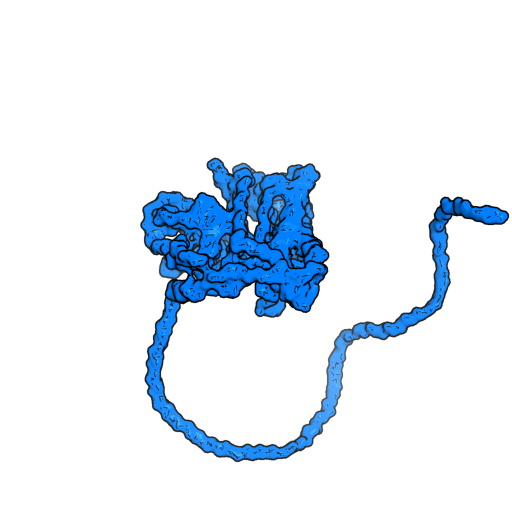 ? 20.425 -1.557 -15.598 1.00 91.38 82 TRP A C 1
ATOM 627 O O . TRP A 1 82 ? 20.573 -2.508 -16.365 1.00 91.38 82 TRP A O 1
ATOM 637 N N . ARG A 1 83 ? 21.165 -1.421 -14.496 1.00 93.06 83 ARG A N 1
ATOM 638 C CA . ARG A 1 83 ? 22.218 -2.353 -14.081 1.00 93.06 83 ARG A CA 1
ATOM 639 C C . ARG A 1 83 ? 21.980 -2.714 -12.629 1.00 93.06 83 ARG A C 1
ATOM 641 O O . ARG A 1 83 ? 21.533 -1.867 -11.867 1.00 93.06 83 ARG A O 1
ATOM 648 N N . TYR A 1 84 ? 22.308 -3.938 -12.245 1.00 95.69 84 TYR A N 1
ATOM 649 C CA . TYR A 1 84 ? 22.321 -4.309 -10.839 1.00 95.69 84 TYR A CA 1
ATOM 650 C C . TYR A 1 84 ? 23.678 -3.971 -10.213 1.00 95.69 84 TYR A C 1
ATOM 652 O O . TYR A 1 84 ? 24.720 -4.401 -10.711 1.00 95.69 84 TYR A O 1
ATOM 660 N N . ARG A 1 85 ? 23.661 -3.248 -9.094 1.00 96.06 85 ARG A N 1
ATOM 661 C CA . ARG A 1 85 ? 24.765 -3.135 -8.138 1.00 96.06 85 ARG A CA 1
ATOM 662 C C . ARG A 1 85 ? 24.289 -3.637 -6.779 1.00 96.06 85 ARG A C 1
ATOM 664 O O . ARG A 1 85 ? 23.153 -3.381 -6.378 1.00 96.06 85 ARG A O 1
ATOM 671 N N . THR A 1 86 ? 25.166 -4.318 -6.050 1.00 94.19 86 THR A N 1
ATOM 672 C CA . THR A 1 86 ? 24.977 -4.535 -4.610 1.00 94.19 86 THR A CA 1
ATOM 673 C C . THR A 1 86 ? 24.889 -3.191 -3.888 1.00 94.19 86 THR A C 1
ATOM 675 O O . THR A 1 86 ? 25.453 -2.201 -4.359 1.00 94.19 86 THR A O 1
ATOM 678 N N . VAL A 1 87 ? 24.190 -3.158 -2.753 1.00 94.19 87 VAL A N 1
ATOM 679 C CA . VAL A 1 87 ? 24.190 -1.991 -1.862 1.00 94.19 87 VAL A CA 1
ATOM 680 C C . VAL A 1 87 ? 25.631 -1.694 -1.427 1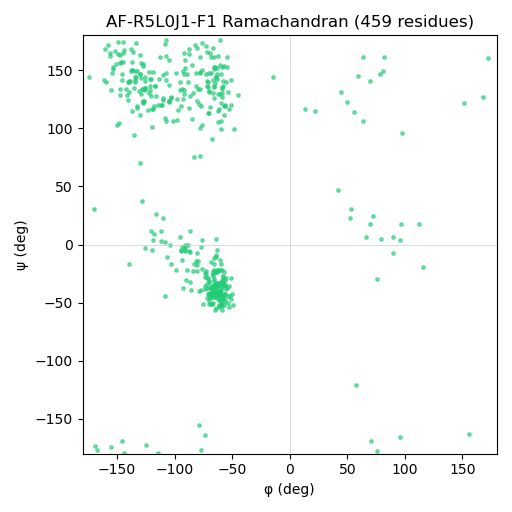.00 94.19 87 VAL A C 1
ATOM 682 O O . VAL A 1 87 ? 26.393 -2.617 -1.136 1.00 94.19 87 VAL A O 1
ATOM 685 N N . ILE A 1 88 ? 26.019 -0.420 -1.426 1.00 90.44 88 ILE A N 1
ATOM 686 C CA . ILE A 1 88 ? 27.311 0.040 -0.912 1.00 90.44 88 ILE A CA 1
ATOM 687 C C . ILE A 1 88 ? 27.222 0.091 0.617 1.00 90.44 88 ILE A C 1
ATOM 689 O O . ILE A 1 88 ? 26.379 0.797 1.167 1.00 90.44 88 ILE A O 1
ATOM 693 N N . GLU A 1 89 ? 28.088 -0.656 1.300 1.00 90.81 89 GLU A N 1
ATOM 694 C CA . GLU A 1 89 ? 28.157 -0.656 2.763 1.00 90.81 89 GLU A CA 1
ATOM 695 C C . GLU A 1 89 ? 28.872 0.613 3.262 1.00 90.81 89 GLU A C 1
ATOM 697 O O . GLU A 1 89 ? 30.043 0.833 2.955 1.00 90.81 89 GLU A O 1
ATOM 702 N N . ASP A 1 90 ? 28.175 1.441 4.043 1.00 88.81 90 ASP A N 1
ATOM 703 C CA . ASP A 1 90 ? 28.701 2.671 4.663 1.00 88.81 90 ASP A CA 1
ATOM 704 C C . ASP A 1 90 ? 28.891 2.548 6.191 1.00 88.81 90 ASP A C 1
ATOM 706 O O . ASP A 1 90 ? 29.285 3.502 6.859 1.00 88.81 90 ASP A O 1
ATOM 710 N N . GLY A 1 91 ? 28.605 1.365 6.747 1.00 89.75 91 GLY A N 1
ATOM 711 C CA . GLY A 1 91 ? 28.614 1.077 8.183 1.00 89.75 91 GLY A CA 1
ATOM 712 C C . GLY A 1 91 ? 27.280 1.322 8.899 1.00 89.75 91 GLY A C 1
ATOM 713 O O . GLY A 1 91 ? 27.156 0.950 10.065 1.00 89.75 91 GLY A O 1
ATOM 714 N N . THR A 1 92 ? 26.275 1.903 8.237 1.00 92.88 92 THR A N 1
ATOM 715 C CA . THR A 1 92 ? 24.931 2.090 8.808 1.00 92.88 92 THR A CA 1
ATOM 716 C C . THR A 1 92 ? 24.034 0.869 8.572 1.00 92.88 92 THR A C 1
ATOM 718 O O . THR A 1 92 ? 24.371 -0.049 7.824 1.00 92.88 92 THR A O 1
ATOM 721 N N . GLU A 1 93 ? 22.877 0.816 9.239 1.00 93.06 93 GLU A N 1
ATOM 722 C CA . GLU A 1 93 ? 21.915 -0.281 9.081 1.00 93.06 93 GLU A CA 1
ATOM 723 C C . GLU A 1 93 ? 21.424 -0.388 7.626 1.00 93.06 93 GLU A C 1
ATOM 725 O O . GLU A 1 93 ? 20.860 0.559 7.072 1.00 93.06 93 GLU A O 1
ATOM 730 N N . LEU A 1 94 ? 21.636 -1.551 7.009 1.00 90.50 94 LEU A N 1
ATOM 731 C CA . LEU A 1 94 ? 21.218 -1.847 5.639 1.00 90.50 94 LEU A CA 1
ATOM 732 C C . LEU A 1 94 ? 19.827 -2.479 5.621 1.00 90.50 94 LEU A C 1
ATOM 734 O O . LEU A 1 94 ? 19.479 -3.268 6.500 1.00 90.50 94 LEU A O 1
ATOM 738 N N . HIS A 1 95 ? 19.055 -2.191 4.576 1.00 88.50 95 HIS A N 1
ATOM 739 C CA . HIS A 1 95 ? 17.835 -2.939 4.283 1.00 88.50 95 HIS A CA 1
ATOM 740 C C . HIS A 1 95 ? 18.122 -4.115 3.346 1.00 88.50 95 HIS A C 1
ATOM 742 O O . HIS A 1 95 ? 19.039 -4.083 2.525 1.00 88.50 95 HIS A O 1
ATOM 748 N N . THR A 1 96 ? 17.309 -5.167 3.445 1.00 89.19 96 THR A N 1
ATOM 749 C CA . THR A 1 96 ? 17.336 -6.279 2.490 1.00 89.19 96 THR A CA 1
ATOM 750 C C . THR A 1 96 ? 16.906 -5.807 1.096 1.00 89.19 96 THR A C 1
ATOM 752 O O . THR A 1 96 ? 16.117 -4.873 0.967 1.00 89.19 96 THR A O 1
ATOM 755 N N . GLU A 1 97 ? 17.374 -6.482 0.040 1.00 90.12 97 GLU A N 1
ATOM 756 C CA . GLU A 1 97 ? 16.950 -6.225 -1.353 1.00 90.12 97 GLU A CA 1
ATOM 757 C C . GLU A 1 97 ? 15.421 -6.334 -1.526 1.00 90.12 97 GLU A C 1
ATOM 759 O O . GLU A 1 97 ? 14.802 -5.592 -2.289 1.00 90.12 97 GLU A O 1
ATOM 764 N N . PHE A 1 98 ? 14.819 -7.257 -0.772 1.00 95.00 98 PHE A N 1
ATOM 765 C CA . PHE A 1 98 ? 13.408 -7.611 -0.822 1.00 95.00 98 PHE A CA 1
ATOM 766 C C . PHE A 1 98 ? 12.808 -7.718 0.578 1.00 95.00 98 PHE A C 1
ATOM 768 O O . PHE A 1 98 ? 13.475 -8.165 1.516 1.00 95.00 98 PHE A O 1
ATOM 775 N N . HIS A 1 99 ? 11.520 -7.406 0.692 1.00 97.50 99 HIS A N 1
ATOM 776 C CA . HIS A 1 99 ? 10.687 -7.780 1.827 1.00 97.50 99 HIS A CA 1
ATOM 777 C C . HIS A 1 99 ? 9.343 -8.322 1.321 1.00 97.50 99 HIS A C 1
ATOM 779 O O . HIS A 1 99 ? 8.813 -7.836 0.325 1.00 97.50 99 HIS A O 1
ATOM 785 N N . SER A 1 100 ? 8.790 -9.352 1.965 1.00 98.00 100 SER A N 1
ATOM 786 C CA . SER A 1 100 ? 7.437 -9.840 1.664 1.00 98.00 100 SER A CA 1
ATOM 787 C C . SER A 1 100 ? 6.814 -10.547 2.862 1.00 98.00 100 SER A C 1
ATOM 789 O O . SER A 1 100 ? 7.516 -11.189 3.647 1.00 98.00 100 SER A O 1
ATOM 791 N N . LYS A 1 101 ? 5.489 -10.436 2.993 1.00 98.00 101 LYS A N 1
ATOM 792 C CA . LYS A 1 101 ? 4.684 -11.093 4.027 1.00 98.00 101 LYS A CA 1
ATOM 793 C C . LYS A 1 101 ? 3.406 -11.653 3.420 1.00 98.00 101 LYS A C 1
ATOM 795 O O . LYS A 1 101 ? 2.879 -11.134 2.438 1.00 98.00 101 LYS A O 1
ATOM 800 N N . TYR A 1 102 ? 2.926 -12.727 4.030 1.00 97.00 102 TYR A N 1
ATOM 801 C CA . TYR A 1 102 ? 1.631 -13.316 3.737 1.00 97.00 102 TYR A CA 1
ATOM 802 C C . TYR A 1 102 ? 0.977 -13.753 5.042 1.00 97.00 102 TYR A C 1
ATOM 804 O O . TYR A 1 102 ? 1.607 -14.446 5.847 1.00 97.00 102 TYR A O 1
ATOM 812 N N . GLN A 1 103 ? -0.281 -13.374 5.233 1.00 94.56 103 GLN A N 1
ATOM 813 C CA . GLN A 1 103 ? -1.090 -13.755 6.384 1.00 94.56 103 GLN A CA 1
ATOM 814 C C . GLN A 1 103 ? -2.520 -14.041 5.918 1.00 94.56 103 GLN A C 1
ATOM 816 O O . GLN A 1 103 ? -3.040 -13.311 5.084 1.00 94.56 103 GLN A O 1
ATOM 821 N N . ARG A 1 104 ? -3.165 -15.079 6.463 1.00 91.00 104 ARG A N 1
ATOM 822 C CA . ARG A 1 104 ? -4.600 -15.346 6.272 1.00 91.00 104 ARG A CA 1
ATOM 823 C C . ARG A 1 104 ? -5.294 -15.360 7.633 1.00 91.00 104 ARG A C 1
ATOM 825 O O . ARG A 1 104 ? -4.758 -15.923 8.586 1.00 91.00 104 ARG A O 1
ATOM 832 N N . VAL A 1 105 ? -6.460 -14.727 7.712 1.00 85.75 105 VAL A N 1
ATOM 833 C CA . VAL A 1 105 ? -7.244 -14.462 8.924 1.00 85.75 105 VAL A CA 1
ATOM 834 C C . VAL A 1 105 ? -8.702 -14.790 8.613 1.00 85.75 105 VAL A C 1
ATOM 836 O O . VAL A 1 105 ? -9.430 -13.988 8.028 1.00 85.75 105 VAL A O 1
ATOM 839 N N . GLY A 1 106 ? -9.115 -16.018 8.934 1.00 84.69 106 GLY A N 1
ATOM 840 C CA . GLY A 1 106 ? -10.375 -16.566 8.429 1.00 84.69 106 GLY A CA 1
ATOM 841 C C . GLY A 1 106 ? -10.380 -16.567 6.896 1.00 84.69 106 GLY A C 1
ATOM 842 O O . GLY A 1 106 ? -9.495 -17.160 6.280 1.00 84.69 106 GLY A O 1
ATOM 843 N N . ARG A 1 107 ? -11.355 -15.867 6.306 1.00 82.31 107 ARG A N 1
ATOM 844 C CA . ARG A 1 107 ? -11.504 -15.675 4.853 1.00 82.31 107 ARG A CA 1
ATOM 845 C C . ARG A 1 107 ? -10.609 -14.576 4.254 1.00 82.31 107 ARG A C 1
ATOM 847 O O . ARG A 1 107 ? -10.420 -14.559 3.047 1.00 82.31 107 ARG A O 1
ATOM 854 N N . CYS A 1 108 ? -10.063 -13.674 5.073 1.00 90.81 108 CYS A N 1
ATOM 855 C CA . CYS A 1 108 ? -9.309 -12.509 4.601 1.00 90.81 108 CYS A CA 1
ATOM 856 C C . CYS A 1 108 ? -7.797 -12.787 4.519 1.00 90.81 108 CYS A C 1
ATOM 858 O O . CYS A 1 108 ? -7.252 -13.531 5.335 1.00 90.81 108 CYS A O 1
ATOM 860 N N . GLU A 1 109 ? -7.093 -12.143 3.592 1.00 94.44 109 GLU A N 1
ATOM 861 C CA . GLU A 1 109 ? -5.654 -12.290 3.354 1.00 94.44 109 GLU A CA 1
ATOM 862 C C . GLU A 1 109 ? -4.943 -10.938 3.310 1.00 94.44 109 GLU A C 1
ATOM 864 O O . GLU A 1 109 ? -5.460 -9.974 2.758 1.00 94.44 109 GLU A O 1
ATOM 869 N N . ALA A 1 110 ? -3.723 -10.880 3.843 1.00 97.56 110 ALA A N 1
ATOM 870 C CA . ALA A 1 110 ? -2.782 -9.788 3.633 1.00 97.56 110 ALA A CA 1
ATOM 871 C C . ALA A 1 110 ? -1.610 -10.293 2.786 1.00 97.56 110 ALA A C 1
ATOM 873 O O . ALA A 1 110 ? -0.898 -11.219 3.186 1.00 97.56 110 ALA A O 1
ATOM 874 N N . ILE A 1 111 ? -1.412 -9.678 1.621 1.00 98.50 111 ILE A N 1
ATOM 875 C CA . ILE A 1 111 ? -0.377 -9.996 0.639 1.00 98.50 111 ILE A CA 1
ATOM 876 C C . ILE A 1 111 ? 0.483 -8.741 0.477 1.00 98.50 111 ILE A C 1
ATOM 878 O O . ILE A 1 111 ? 0.083 -7.793 -0.195 1.00 98.50 111 ILE A O 1
ATOM 882 N N . GLY A 1 112 ? 1.651 -8.714 1.116 1.00 98.62 112 GLY A N 1
ATOM 883 C CA . GLY A 1 112 ? 2.556 -7.564 1.078 1.00 98.62 112 GLY A CA 1
ATOM 884 C C . GLY A 1 112 ? 3.892 -7.908 0.437 1.00 98.62 112 GLY A C 1
ATOM 885 O O . GLY A 1 112 ? 4.482 -8.944 0.758 1.00 98.62 112 GLY A O 1
ATOM 886 N N . ALA A 1 113 ? 4.400 -7.035 -0.430 1.00 98.75 113 ALA A N 1
ATOM 887 C CA . ALA A 1 113 ? 5.788 -7.090 -0.875 1.00 98.75 113 ALA A CA 1
ATOM 888 C C . ALA A 1 113 ? 6.364 -5.699 -1.167 1.00 98.75 113 ALA A C 1
ATOM 890 O O . ALA A 1 113 ? 5.640 -4.741 -1.435 1.00 98.75 113 ALA A O 1
ATOM 891 N N . ARG A 1 114 ? 7.694 -5.627 -1.094 1.00 98.25 114 ARG A N 1
ATOM 892 C CA . ARG A 1 114 ? 8.511 -4.425 -1.247 1.00 98.25 114 ARG A CA 1
ATOM 893 C C . ARG A 1 114 ? 9.845 -4.785 -1.881 1.00 98.25 114 ARG A C 1
ATOM 895 O O . ARG A 1 114 ? 10.485 -5.760 -1.467 1.00 98.25 114 ARG A O 1
ATOM 902 N N . VAL A 1 115 ? 10.270 -4.007 -2.871 1.00 98.00 115 VAL A N 1
ATOM 903 C CA . VAL A 1 115 ? 11.443 -4.297 -3.711 1.00 98.00 115 VAL A CA 1
ATOM 904 C C . VAL A 1 115 ? 12.282 -3.041 -3.937 1.00 98.00 115 VAL A C 1
ATOM 906 O O . VAL A 1 115 ? 11.738 -1.939 -4.000 1.00 98.00 115 VAL A O 1
ATOM 909 N N . ARG A 1 116 ? 13.600 -3.207 -4.111 1.00 96.75 116 ARG A N 1
ATOM 910 C CA . ARG A 1 116 ? 14.479 -2.091 -4.483 1.00 96.75 116 ARG A CA 1
ATOM 911 C C . ARG A 1 116 ? 14.236 -1.623 -5.918 1.00 96.75 116 ARG A C 1
ATOM 913 O O . ARG A 1 116 ? 14.252 -2.424 -6.858 1.00 96.75 116 ARG A O 1
ATOM 920 N N . GLY A 1 117 ? 14.091 -0.315 -6.075 1.00 95.50 117 GLY A N 1
ATOM 921 C CA . GLY A 1 117 ? 13.887 0.379 -7.334 1.00 95.50 117 GLY A CA 1
ATOM 922 C C . GLY A 1 117 ? 15.031 0.198 -8.322 1.00 95.50 117 GLY A C 1
ATOM 923 O O . GLY A 1 117 ? 16.189 -0.036 -7.964 1.00 95.50 117 GLY A O 1
ATOM 924 N N . LYS A 1 118 ? 14.715 0.337 -9.609 1.00 95.25 118 LYS A N 1
ATOM 925 C CA . LYS A 1 118 ? 15.669 0.195 -10.724 1.00 95.25 118 LYS A CA 1
ATOM 926 C C . LYS A 1 118 ? 16.776 1.252 -10.656 1.00 95.25 118 LYS A C 1
ATOM 928 O O . LYS A 1 118 ? 17.927 0.944 -10.969 1.00 95.25 118 LYS A O 1
ATOM 933 N N . LYS A 1 119 ? 16.436 2.458 -10.189 1.00 94.50 119 LYS A N 1
ATOM 934 C CA . LYS A 1 119 ? 17.358 3.563 -9.900 1.00 94.50 119 LYS A CA 1
ATOM 935 C C . LYS A 1 119 ? 18.312 3.203 -8.762 1.00 94.50 119 LYS A C 1
ATOM 937 O O . LYS A 1 119 ? 19.516 3.131 -8.993 1.00 94.50 119 LYS A O 1
ATOM 942 N N . HIS A 1 120 ? 17.789 2.837 -7.591 1.00 95.06 120 HIS A N 1
ATOM 943 C CA . HIS A 1 120 ? 18.607 2.467 -6.431 1.00 95.06 120 HIS A CA 1
ATOM 944 C C . HIS A 1 120 ? 19.491 1.230 -6.684 1.00 95.06 120 HIS A C 1
ATOM 946 O O . HIS A 1 120 ? 20.661 1.198 -6.291 1.00 95.06 120 HIS A O 1
ATOM 952 N N . LYS A 1 121 ? 19.003 0.254 -7.463 1.00 96.12 121 LYS A N 1
ATOM 953 C CA . LYS A 1 121 ? 19.809 -0.857 -8.004 1.00 96.12 121 LYS A CA 1
ATOM 954 C C . LYS A 1 121 ? 20.934 -0.406 -8.934 1.00 96.12 121 LYS A C 1
ATOM 956 O O . LYS A 1 121 ? 22.021 -0.975 -8.864 1.00 96.12 121 LYS A O 1
ATOM 961 N N . HIS A 1 122 ? 20.699 0.585 -9.794 1.00 95.38 122 HIS A N 1
ATOM 962 C CA . HIS A 1 122 ? 21.719 1.120 -10.698 1.00 95.38 122 HIS A CA 1
ATOM 963 C C . HIS A 1 122 ? 22.749 1.976 -9.965 1.00 95.38 122 HIS A C 1
ATOM 965 O O . HIS A 1 122 ? 23.922 1.947 -10.328 1.00 95.38 122 HIS A O 1
ATOM 971 N N . GLU A 1 123 ? 22.343 2.726 -8.948 1.00 94.56 123 GLU A N 1
ATOM 972 C CA . GLU A 1 123 ? 23.222 3.602 -8.174 1.00 94.56 123 GLU A CA 1
ATOM 973 C C . GLU A 1 123 ? 24.069 2.794 -7.177 1.00 94.56 123 GLU A C 1
ATOM 975 O O . GLU A 1 123 ? 25.281 3.015 -7.081 1.00 94.56 123 GLU A O 1
ATOM 980 N N . GLY A 1 124 ? 23.480 1.770 -6.550 1.00 94.56 124 GLY A N 1
ATOM 981 C CA . GLY A 1 124 ? 24.085 0.994 -5.462 1.00 94.56 124 GLY A CA 1
ATOM 982 C C . GLY A 1 124 ? 23.646 1.467 -4.073 1.00 94.56 124 GLY A C 1
ATOM 983 O O . GLY A 1 124 ? 24.306 1.158 -3.085 1.00 94.56 124 GLY A O 1
ATOM 984 N N . THR A 1 125 ? 22.553 2.223 -3.984 1.00 93.81 125 THR A N 1
ATOM 985 C CA . THR A 1 125 ? 21.958 2.680 -2.722 1.00 93.81 125 THR A CA 1
ATOM 986 C C . THR A 1 125 ? 21.075 1.596 -2.097 1.00 93.81 125 THR A C 1
ATOM 988 O O . THR A 1 125 ? 20.827 0.541 -2.694 1.00 93.81 125 THR A O 1
ATOM 991 N N . ASN A 1 126 ? 20.621 1.844 -0.866 1.00 94.19 126 ASN A N 1
ATOM 992 C CA . ASN A 1 126 ? 19.582 1.040 -0.229 1.00 94.19 126 ASN A CA 1
ATOM 993 C C . ASN A 1 126 ? 18.232 1.212 -0.952 1.00 94.19 126 ASN A C 1
ATOM 995 O O . ASN A 1 126 ? 18.068 2.074 -1.807 1.00 94.19 126 ASN A O 1
ATOM 999 N N . CYS A 1 127 ? 17.281 0.355 -0.593 1.00 95.75 127 CYS A N 1
ATOM 1000 C CA . CYS A 1 127 ? 15.859 0.611 -0.795 1.00 95.75 127 CYS A CA 1
ATOM 1001 C C . CYS A 1 127 ? 15.331 1.286 0.473 1.00 95.75 127 CYS A C 1
ATOM 1003 O O . CYS A 1 127 ? 15.608 0.765 1.564 1.00 95.75 127 CYS A O 1
ATOM 1005 N N . ASP A 1 128 ? 14.577 2.371 0.338 1.00 96.31 128 ASP A N 1
ATOM 1006 C CA . ASP A 1 128 ? 14.168 3.222 1.455 1.00 96.31 128 ASP A CA 1
ATOM 1007 C C . ASP A 1 128 ? 12.706 3.016 1.904 1.00 96.31 128 ASP A C 1
ATOM 1009 O O . ASP A 1 128 ? 12.372 3.272 3.058 1.00 96.31 128 ASP A O 1
ATOM 1013 N N . ASP A 1 129 ? 11.883 2.391 1.065 1.00 98.00 129 ASP A N 1
ATOM 1014 C CA . ASP A 1 129 ? 10.546 1.871 1.391 1.00 98.00 129 ASP A CA 1
ATOM 1015 C C . ASP A 1 129 ? 10.509 0.902 2.596 1.00 98.00 129 ASP A C 1
ATOM 1017 O O . ASP A 1 129 ? 11.436 0.105 2.794 1.00 98.00 129 ASP A O 1
ATOM 1021 N N . TRP A 1 130 ? 9.380 0.811 3.306 1.00 98.56 130 TRP A N 1
ATOM 1022 C CA . TRP A 1 130 ? 9.024 -0.340 4.154 1.00 98.56 130 TRP A CA 1
ATOM 1023 C C . TRP A 1 130 ? 7.506 -0.579 4.251 1.00 98.56 130 TRP A C 1
ATOM 1025 O O . TRP A 1 130 ? 6.692 0.294 3.958 1.00 98.56 130 TRP A O 1
ATOM 1035 N N . PHE A 1 131 ? 7.114 -1.772 4.711 1.00 98.81 131 PHE A N 1
ATOM 1036 C CA . PHE A 1 131 ? 5.746 -2.051 5.150 1.00 98.81 131 PHE A CA 1
ATOM 1037 C C . PHE A 1 131 ? 5.703 -3.064 6.297 1.00 98.81 131 PHE A C 1
ATOM 1039 O O . PHE A 1 131 ? 6.584 -3.911 6.440 1.00 98.81 131 PHE A O 1
ATOM 1046 N N . GLU A 1 132 ? 4.622 -3.027 7.067 1.00 98.69 132 GLU A N 1
ATOM 1047 C CA . GLU A 1 132 ? 4.286 -4.017 8.083 1.00 98.69 132 GLU A CA 1
ATOM 1048 C C . GLU A 1 132 ? 2.818 -4.455 7.977 1.00 98.69 132 GLU A C 1
ATOM 1050 O O . GLU A 1 132 ? 1.942 -3.695 7.564 1.00 98.69 132 GLU A O 1
ATOM 1055 N N . THR A 1 133 ? 2.541 -5.704 8.357 1.00 98.44 133 THR A N 1
ATOM 1056 C CA . THR A 1 133 ? 1.191 -6.294 8.350 1.00 98.44 133 THR A CA 1
ATOM 1057 C C . THR A 1 133 ? 0.983 -7.150 9.586 1.00 98.44 133 THR A C 1
ATOM 1059 O O . THR A 1 133 ? 1.882 -7.912 9.952 1.00 98.44 133 THR A O 1
ATOM 1062 N N . ALA A 1 134 ? -0.206 -7.092 10.181 1.00 97.62 134 ALA A N 1
ATOM 1063 C CA . ALA A 1 134 ? -0.558 -7.936 11.315 1.00 97.62 134 ALA A CA 1
ATOM 1064 C C . ALA A 1 134 ? -2.051 -8.276 11.381 1.00 97.62 134 ALA A C 1
ATOM 1066 O O . ALA A 1 134 ? -2.886 -7.741 10.653 1.00 97.62 134 ALA A O 1
ATOM 1067 N N . GLU A 1 135 ? -2.368 -9.138 12.341 1.00 96.38 135 GLU A N 1
ATOM 1068 C CA . GLU A 1 135 ? -3.716 -9.455 12.794 1.00 96.38 135 GLU A CA 1
ATOM 1069 C C . GLU A 1 135 ? -3.841 -9.081 14.275 1.00 96.38 135 GLU A C 1
ATOM 1071 O O . GLU A 1 135 ? -2.855 -9.144 15.023 1.00 96.38 135 GLU A O 1
ATOM 1076 N N . SER A 1 136 ? -5.043 -8.675 14.685 1.00 96.75 136 SER A N 1
ATOM 1077 C CA . SER A 1 136 ? -5.441 -8.634 16.093 1.00 96.75 136 SER A CA 1
ATOM 1078 C C . SER A 1 136 ? -6.961 -8.736 16.238 1.00 96.75 136 SER A C 1
ATOM 1080 O O . SER A 1 136 ? -7.706 -8.043 15.542 1.00 96.75 136 SER A O 1
ATOM 1082 N N . ALA A 1 137 ? -7.421 -9.597 17.148 1.00 94.75 137 ALA A N 1
ATOM 1083 C CA . ALA A 1 137 ? -8.828 -9.872 17.448 1.00 94.75 137 ALA A CA 1
ATOM 1084 C C . ALA A 1 137 ? -9.718 -10.236 16.233 1.00 94.75 137 ALA A C 1
ATOM 1086 O O . ALA A 1 137 ? -10.935 -10.059 16.310 1.00 94.75 137 ALA A O 1
ATOM 1087 N N . GLY A 1 138 ? -9.156 -10.722 15.122 1.00 93.75 138 GLY A N 1
ATOM 1088 C CA . GLY A 1 138 ? -9.851 -10.985 13.851 1.00 93.75 138 GLY A CA 1
ATOM 1089 C C . GLY A 1 138 ? -9.878 -9.807 12.864 1.00 93.75 138 GLY A C 1
ATOM 1090 O O . GLY A 1 138 ? -10.535 -9.892 11.828 1.00 93.75 138 GLY A O 1
ATOM 1091 N N . CYS A 1 139 ? -9.181 -8.710 13.166 1.00 95.81 139 CYS A N 1
ATOM 1092 C CA . CYS A 1 139 ? -9.005 -7.554 12.285 1.00 95.81 139 CYS A CA 1
ATOM 1093 C C . CYS A 1 139 ? -7.647 -7.608 11.572 1.00 95.81 139 CYS A C 1
ATOM 1095 O O . CYS A 1 139 ? -6.661 -8.063 12.156 1.00 95.81 139 CYS A O 1
ATOM 1097 N N . LEU A 1 140 ? -7.577 -7.092 10.341 1.00 97.38 140 LEU A N 1
ATOM 1098 C CA . LEU A 1 140 ? -6.322 -6.945 9.593 1.00 97.38 140 LEU A CA 1
ATOM 1099 C C . LEU A 1 140 ? -5.744 -5.537 9.759 1.00 97.38 140 LEU A C 1
ATOM 1101 O O . LEU A 1 140 ? -6.470 -4.544 9.726 1.00 97.38 140 LEU A O 1
ATOM 1105 N N . ILE A 1 141 ? -4.424 -5.465 9.905 1.00 98.50 141 ILE A N 1
ATOM 1106 C CA . ILE A 1 141 ? -3.636 -4.240 10.044 1.00 98.50 141 ILE A CA 1
ATOM 1107 C C . ILE A 1 141 ? -2.610 -4.200 8.909 1.00 98.50 141 ILE A C 1
ATOM 1109 O O . ILE A 1 141 ? -1.888 -5.177 8.699 1.00 98.50 141 ILE A O 1
ATOM 1113 N N . ALA A 1 142 ? -2.498 -3.059 8.231 1.00 98.75 142 ALA A N 1
ATOM 1114 C CA . ALA A 1 142 ? -1.433 -2.771 7.275 1.00 98.75 142 ALA A CA 1
ATOM 1115 C C . ALA A 1 142 ? -0.866 -1.367 7.512 1.00 98.75 142 ALA A C 1
ATOM 1117 O O . ALA A 1 142 ? -1.623 -0.427 7.756 1.00 98.75 142 ALA A O 1
ATOM 1118 N N . VAL A 1 143 ? 0.455 -1.228 7.411 1.00 98.88 143 VAL A N 1
ATOM 1119 C CA . VAL A 1 143 ? 1.159 0.059 7.393 1.00 98.88 143 VAL A CA 1
ATOM 1120 C C . VAL A 1 143 ? 2.212 0.026 6.286 1.00 98.88 143 VAL A C 1
ATOM 1122 O O . VAL A 1 143 ? 2.927 -0.962 6.155 1.00 98.88 143 VAL A O 1
ATOM 1125 N N . VAL A 1 144 ? 2.298 1.092 5.497 1.00 98.88 144 VAL A N 1
ATOM 1126 C CA . VAL A 1 144 ? 3.294 1.333 4.446 1.00 98.88 144 VAL A CA 1
ATOM 1127 C C . VAL A 1 144 ? 3.945 2.688 4.722 1.00 98.88 144 VAL A C 1
ATOM 1129 O O . VAL A 1 144 ? 3.265 3.632 5.129 1.00 98.88 144 VAL A O 1
ATOM 1132 N N . ALA A 1 145 ? 5.251 2.786 4.505 1.00 98.50 145 ALA A N 1
ATOM 1133 C CA . ALA A 1 145 ? 5.999 4.029 4.603 1.00 98.50 145 ALA A CA 1
ATOM 1134 C C . ALA A 1 145 ? 7.041 4.085 3.484 1.00 98.50 145 ALA A C 1
ATOM 1136 O O . ALA A 1 145 ? 7.884 3.196 3.379 1.00 98.50 145 ALA A O 1
ATOM 1137 N N . ASP A 1 146 ? 6.992 5.146 2.690 1.00 97.56 146 ASP A N 1
ATOM 1138 C CA . ASP A 1 146 ? 8.058 5.512 1.764 1.00 97.56 146 ASP A CA 1
ATOM 1139 C C . ASP A 1 146 ? 9.151 6.253 2.541 1.00 97.56 146 ASP A C 1
ATOM 1141 O O . ASP A 1 146 ? 8.856 7.086 3.406 1.00 97.56 146 ASP A O 1
ATOM 1145 N N . GLY A 1 147 ? 10.415 5.925 2.289 1.00 96.62 147 GLY A N 1
ATOM 1146 C CA . GLY A 1 147 ? 11.553 6.597 2.896 1.00 96.62 147 GLY A CA 1
ATOM 1147 C C . GLY A 1 147 ? 12.116 7.659 1.959 1.00 96.62 147 GLY A C 1
ATOM 1148 O O . GLY A 1 147 ? 12.717 7.328 0.946 1.00 96.62 147 GLY A O 1
ATOM 1149 N N . ALA A 1 148 ? 12.052 8.931 2.365 1.00 92.56 148 ALA A N 1
ATOM 1150 C CA . ALA A 1 148 ? 12.496 10.076 1.572 1.00 92.56 148 ALA A CA 1
ATOM 1151 C C . ALA A 1 148 ? 13.906 9.893 0.962 1.00 92.56 148 ALA A C 1
ATOM 1153 O O . ALA A 1 148 ? 14.908 10.182 1.622 1.00 92.56 148 ALA A O 1
ATOM 1154 N N . GLY A 1 149 ? 13.996 9.513 -0.320 1.00 86.56 149 GLY A N 1
ATOM 1155 C CA . GLY A 1 149 ? 15.247 9.136 -1.012 1.00 86.56 149 GLY A CA 1
ATOM 1156 C C . GLY A 1 149 ? 16.312 10.238 -1.163 1.00 86.56 149 GLY A C 1
ATOM 1157 O O . GLY A 1 149 ? 17.346 10.041 -1.795 1.00 86.56 149 GLY A O 1
ATOM 1158 N N . SER A 1 150 ? 16.085 11.418 -0.575 1.00 85.69 150 SER A N 1
ATOM 1159 C CA . SER A 1 150 ? 17.093 12.473 -0.388 1.00 85.69 150 SER A CA 1
ATOM 1160 C C . SER A 1 150 ? 17.810 12.411 0.973 1.00 85.69 150 SER A C 1
ATOM 1162 O O . SER A 1 150 ? 18.666 13.258 1.245 1.00 85.69 150 SER A O 1
ATOM 1164 N N . LYS A 1 151 ? 17.448 11.466 1.857 1.00 91.56 151 LYS A N 1
ATOM 1165 C CA . LYS A 1 151 ? 17.884 11.391 3.261 1.00 91.56 151 LYS A CA 1
ATOM 1166 C C . LYS A 1 151 ? 18.566 10.044 3.554 1.00 91.56 151 LYS A C 1
ATOM 1168 O O . LYS A 1 151 ? 17.888 9.025 3.531 1.00 91.56 151 LYS A O 1
ATOM 1173 N N . PRO A 1 152 ? 19.868 9.991 3.903 1.00 86.19 152 PRO A N 1
ATOM 1174 C CA . PRO A 1 152 ? 20.601 8.719 3.978 1.00 86.19 152 PRO A CA 1
ATOM 1175 C C . PRO A 1 152 ? 20.135 7.691 5.027 1.00 86.19 152 PRO A C 1
ATOM 1177 O O . PRO A 1 152 ? 20.640 6.569 5.007 1.00 86.19 152 PRO A O 1
ATOM 1180 N N . LEU A 1 153 ? 19.217 8.036 5.942 1.00 95.81 153 LEU A N 1
ATOM 1181 C CA . LEU A 1 153 ? 18.668 7.136 6.971 1.00 95.81 153 LEU A CA 1
ATOM 1182 C C . LEU A 1 153 ? 17.134 6.976 6.875 1.00 95.81 153 LEU A C 1
ATOM 1184 O O . LEU A 1 153 ? 16.523 6.411 7.787 1.00 95.81 153 LEU A O 1
ATOM 1188 N N . SER A 1 154 ? 16.512 7.444 5.787 1.00 96.50 154 SER A N 1
ATOM 1189 C CA . SER A 1 154 ? 15.061 7.420 5.541 1.00 96.50 154 SER A CA 1
ATOM 1190 C C . SER A 1 154 ? 14.455 6.033 5.749 1.00 96.50 154 SER A C 1
ATOM 1192 O O . SER A 1 154 ? 13.493 5.888 6.501 1.00 96.50 154 SER A O 1
ATOM 1194 N N . ARG A 1 155 ? 15.105 5.004 5.190 1.00 96.44 155 ARG A N 1
ATOM 1195 C CA . ARG A 1 155 ? 14.759 3.582 5.332 1.00 96.44 155 ARG A CA 1
ATOM 1196 C C . ARG A 1 155 ? 14.555 3.142 6.771 1.00 96.44 155 ARG A C 1
ATOM 1198 O O . ARG A 1 155 ? 13.592 2.455 7.095 1.00 96.44 155 ARG A O 1
ATOM 1205 N N . ILE A 1 156 ? 15.437 3.598 7.657 1.00 97.81 156 ILE A N 1
ATOM 1206 C CA . ILE A 1 156 ? 15.395 3.253 9.073 1.00 97.81 156 ILE A CA 1
ATOM 1207 C C . ILE A 1 156 ? 14.172 3.920 9.708 1.00 97.81 156 ILE A C 1
ATOM 1209 O O . ILE A 1 156 ? 13.509 3.304 10.538 1.00 97.81 156 ILE A O 1
ATOM 1213 N N . GLY A 1 157 ? 13.847 5.147 9.285 1.00 98.19 157 GLY A N 1
ATOM 1214 C CA . GLY A 1 157 ? 12.608 5.845 9.628 1.00 98.19 157 GLY A CA 1
ATOM 1215 C C . GLY A 1 157 ? 11.359 5.079 9.192 1.00 98.19 157 GLY A C 1
ATOM 1216 O O . GLY A 1 157 ? 10.549 4.732 10.049 1.00 98.19 157 GLY A O 1
ATOM 1217 N N . ALA A 1 158 ? 11.254 4.750 7.902 1.00 98.25 158 ALA A N 1
ATOM 1218 C CA . ALA A 1 158 ? 10.138 4.002 7.318 1.00 98.25 158 ALA A CA 1
ATOM 1219 C C . ALA A 1 158 ? 9.927 2.635 7.994 1.00 98.25 158 ALA A C 1
ATOM 1221 O O . ALA A 1 158 ? 8.801 2.252 8.321 1.00 98.25 158 ALA A O 1
ATOM 1222 N N . ARG A 1 159 ? 11.017 1.911 8.279 1.00 98.56 159 ARG A N 1
ATOM 1223 C CA . ARG A 1 159 ? 10.966 0.622 8.977 1.00 98.56 159 ARG A CA 1
ATOM 1224 C C . ARG A 1 159 ? 10.441 0.756 10.402 1.00 98.56 159 ARG A C 1
ATOM 1226 O O . ARG A 1 159 ? 9.471 0.089 10.755 1.00 98.56 159 ARG A O 1
ATOM 1233 N N . VAL A 1 160 ? 11.048 1.614 11.229 1.00 98.69 160 VAL A N 1
ATOM 1234 C CA . VAL A 1 160 ? 10.641 1.703 12.644 1.00 98.69 160 VAL A CA 1
ATOM 1235 C C . VAL A 1 160 ? 9.300 2.413 12.835 1.00 98.69 160 VAL A C 1
ATOM 1237 O O . VAL A 1 160 ? 8.625 2.141 13.827 1.00 98.69 160 VAL A O 1
ATOM 1240 N N . SER A 1 161 ? 8.877 3.274 11.901 1.00 98.81 161 SER A N 1
ATOM 1241 C CA . SER A 1 161 ? 7.534 3.860 11.923 1.00 98.81 161 SER A CA 1
ATOM 1242 C C . SER A 1 161 ? 6.461 2.798 11.664 1.00 98.81 161 SER A C 1
ATOM 1244 O O . SER A 1 161 ? 5.498 2.719 12.430 1.00 98.81 161 SER A O 1
ATOM 1246 N N . CYS A 1 162 ? 6.675 1.919 10.677 1.00 98.88 162 CYS A N 1
ATOM 1247 C CA . CYS A 1 162 ? 5.824 0.760 10.409 1.00 98.88 162 CYS A CA 1
ATOM 1248 C C . CYS A 1 162 ? 5.779 -0.211 11.601 1.00 98.88 162 CYS A C 1
ATOM 1250 O O . CYS A 1 162 ? 4.697 -0.532 12.091 1.00 98.88 162 CYS A O 1
ATOM 1252 N N . GLU A 1 163 ? 6.940 -0.635 12.114 1.00 98.81 163 GLU A N 1
ATOM 1253 C CA . GLU A 1 163 ? 7.041 -1.553 13.263 1.00 98.81 163 GLU A CA 1
ATOM 1254 C C . GLU A 1 163 ? 6.350 -0.993 14.517 1.00 98.81 163 GLU A C 1
ATOM 1256 O O . GLU A 1 163 ? 5.561 -1.688 15.162 1.00 98.81 163 GLU A O 1
ATOM 1261 N N . GLY A 1 164 ? 6.610 0.277 14.853 1.00 98.88 164 GLY A N 1
ATOM 1262 C CA . GLY A 1 164 ? 6.039 0.935 16.029 1.00 98.88 164 GLY A CA 1
ATOM 1263 C C . GLY A 1 164 ? 4.526 1.136 15.940 1.00 98.88 164 GLY A C 1
ATOM 1264 O O . GLY A 1 164 ? 3.819 0.954 16.933 1.00 98.88 164 GLY A O 1
ATOM 1265 N N . ALA A 1 165 ? 4.016 1.471 14.753 1.00 98.88 165 ALA A N 1
ATOM 1266 C CA . ALA A 1 165 ? 2.586 1.627 14.514 1.00 98.88 165 ALA A CA 1
ATOM 1267 C C . ALA A 1 165 ? 1.836 0.289 14.544 1.00 98.88 165 ALA A C 1
ATOM 1269 O O . ALA A 1 165 ? 0.766 0.202 15.151 1.00 98.88 165 ALA A O 1
ATOM 1270 N N . VAL A 1 166 ? 2.395 -0.762 13.935 1.00 98.75 166 VAL A N 1
ATOM 1271 C CA . VAL A 1 166 ? 1.764 -2.087 13.914 1.00 98.75 166 VAL A CA 1
ATOM 1272 C C . VAL A 1 166 ? 1.757 -2.730 15.297 1.00 98.75 166 VAL A C 1
ATOM 1274 O O . VAL A 1 166 ? 0.711 -3.233 15.701 1.00 98.75 166 VAL A O 1
ATOM 1277 N N . GLU A 1 167 ? 2.844 -2.664 16.071 1.00 98.69 167 GLU A N 1
ATOM 1278 C CA . GLU A 1 167 ? 2.835 -3.231 17.427 1.00 98.69 167 GLU A CA 1
ATOM 1279 C C . GLU A 1 167 ? 1.880 -2.474 18.368 1.00 98.69 167 GLU A C 1
ATOM 1281 O O . GLU A 1 167 ? 1.178 -3.103 19.163 1.00 98.69 167 GLU A O 1
ATOM 1286 N N . TYR A 1 168 ? 1.754 -1.146 18.218 1.00 98.81 168 TYR A N 1
ATOM 1287 C CA . TYR A 1 168 ? 0.706 -0.389 18.908 1.00 98.81 168 TYR A CA 1
ATOM 1288 C C . TYR A 1 168 ? -0.698 -0.879 18.523 1.00 98.81 168 TYR A C 1
ATOM 1290 O O . TYR A 1 168 ? -1.501 -1.192 19.405 1.00 98.81 168 TYR A O 1
ATOM 1298 N N . LEU A 1 169 ? -0.998 -0.974 17.220 1.00 98.75 169 LEU A N 1
ATOM 1299 C CA . LEU A 1 169 ? -2.314 -1.403 16.741 1.00 98.75 169 LEU A CA 1
ATOM 1300 C C . LEU A 1 169 ? -2.653 -2.818 17.208 1.00 98.75 169 LEU A C 1
ATOM 1302 O O . LEU A 1 169 ? -3.778 -3.047 17.640 1.00 98.75 169 LEU A O 1
ATOM 1306 N N . ARG A 1 170 ? -1.695 -3.753 17.198 1.00 98.00 170 ARG A N 1
ATOM 1307 C CA . ARG A 1 170 ? -1.919 -5.125 17.675 1.00 98.00 170 ARG A CA 1
ATOM 1308 C C . ARG A 1 170 ? -2.433 -5.158 19.113 1.00 98.00 170 ARG A C 1
ATOM 1310 O O . ARG A 1 170 ? -3.445 -5.808 19.373 1.00 98.00 170 ARG A O 1
ATOM 1317 N N . GLY A 1 171 ? -1.775 -4.443 20.028 1.00 98.25 171 GLY A N 1
ATOM 1318 C CA . GLY A 1 171 ? -2.200 -4.368 21.428 1.00 98.25 171 GLY A CA 1
ATOM 1319 C C . GLY A 1 171 ? -3.506 -3.589 21.617 1.00 98.25 171 GLY A C 1
ATOM 1320 O O . GLY A 1 171 ? -4.413 -4.050 22.309 1.00 98.25 171 GLY A O 1
ATOM 1321 N N . ALA A 1 172 ? -3.625 -2.426 20.973 1.00 98.50 172 ALA A N 1
ATOM 1322 C CA . ALA A 1 172 ? -4.756 -1.521 21.165 1.00 98.50 172 ALA A CA 1
ATOM 1323 C C . ALA A 1 172 ? -6.070 -2.039 20.545 1.00 98.50 172 ALA A C 1
ATOM 1325 O O . ALA A 1 172 ? -7.132 -1.839 21.129 1.00 98.50 172 ALA A O 1
ATOM 1326 N N . VAL A 1 173 ? -6.010 -2.755 19.413 1.00 98.31 173 VAL A N 1
ATOM 1327 C CA . VAL A 1 173 ? -7.173 -3.433 18.809 1.00 98.31 173 VAL A CA 1
ATOM 1328 C C . VAL A 1 173 ? -7.699 -4.541 19.725 1.00 98.31 173 VAL A C 1
ATOM 1330 O O . VAL A 1 173 ? -8.907 -4.606 19.946 1.00 98.31 173 VAL A O 1
ATOM 1333 N N . SER A 1 174 ? -6.814 -5.368 20.299 1.00 97.62 174 SER A N 1
ATOM 1334 C CA . SER A 1 174 ? -7.215 -6.443 21.222 1.00 97.62 174 SER A CA 1
ATOM 1335 C C . SER A 1 174 ? -7.901 -5.858 22.457 1.00 97.62 174 SER A C 1
ATOM 1337 O O . SER A 1 174 ? -9.067 -6.151 22.714 1.00 97.62 174 SER A O 1
ATOM 1339 N N . GLY A 1 175 ? -7.243 -4.908 23.134 1.00 98.06 175 GLY A N 1
ATOM 1340 C CA . GLY A 1 175 ? -7.793 -4.250 24.321 1.00 98.06 175 GLY A CA 1
ATOM 1341 C C . GLY A 1 175 ? -9.114 -3.508 24.074 1.00 98.06 175 GLY A C 1
ATOM 1342 O O . GLY A 1 175 ? -9.969 -3.483 24.961 1.00 98.06 175 GLY A O 1
ATOM 1343 N N . LEU A 1 176 ? -9.331 -2.943 22.878 1.00 98.00 176 LEU A N 1
ATOM 1344 C CA . LEU A 1 176 ? -10.608 -2.314 22.530 1.00 98.00 176 LEU A CA 1
ATOM 1345 C C . LEU A 1 176 ? -11.730 -3.352 22.371 1.00 98.00 176 LEU A C 1
ATOM 1347 O O . LEU A 1 176 ? -12.777 -3.195 22.989 1.00 98.00 176 LEU A O 1
ATOM 1351 N N . PHE A 1 177 ? -11.522 -4.434 21.613 1.00 96.81 177 PHE A N 1
ATOM 1352 C CA . PHE A 1 177 ? -12.558 -5.466 21.443 1.00 96.81 177 PHE A CA 1
ATOM 1353 C C . PHE A 1 177 ? -12.771 -6.342 22.691 1.00 96.81 177 PHE A C 1
ATOM 1355 O O . PHE A 1 177 ? -13.856 -6.894 22.862 1.00 96.81 177 PHE A O 1
ATOM 1362 N N . GLU A 1 178 ? -11.784 -6.441 23.585 1.00 97.19 178 GLU A N 1
ATOM 1363 C CA . GLU A 1 178 ? -11.928 -7.059 24.911 1.00 97.19 178 GLU A CA 1
ATOM 1364 C C . GLU A 1 178 ? -12.759 -6.196 25.877 1.00 97.19 178 GLU A C 1
ATOM 1366 O O . GLU A 1 178 ? -13.535 -6.733 26.668 1.00 97.19 178 GLU A O 1
ATOM 1371 N N . SER A 1 179 ? -12.616 -4.866 25.820 1.00 97.50 179 SER A N 1
ATOM 1372 C CA . SER A 1 179 ? -13.335 -3.929 26.702 1.00 97.50 179 SER A CA 1
ATOM 1373 C C . SER A 1 179 ? -14.691 -3.462 26.158 1.00 97.50 179 SER A C 1
ATOM 1375 O O . SER A 1 179 ? -15.546 -3.060 26.947 1.00 97.50 179 SER A O 1
ATOM 1377 N N . GLN A 1 180 ? -14.908 -3.543 24.842 1.00 96.00 180 GLN A N 1
ATOM 1378 C CA . GLN A 1 180 ? -16.150 -3.186 24.144 1.00 96.00 180 GLN A CA 1
ATOM 1379 C C . GLN A 1 180 ? -16.576 -4.332 23.203 1.00 96.00 180 GLN A C 1
ATOM 1381 O O . GLN A 1 180 ? -16.469 -4.215 21.976 1.00 96.00 180 GLN A O 1
ATOM 1386 N N . PRO A 1 181 ? -17.034 -5.479 23.742 1.00 93.94 181 PRO A N 1
ATOM 1387 C CA . PRO A 1 181 ? -17.379 -6.651 22.934 1.00 93.94 181 PRO A CA 1
ATOM 1388 C C . PRO A 1 181 ? -18.539 -6.393 21.958 1.00 93.94 181 PRO A C 1
ATOM 1390 O O . PRO A 1 181 ? -18.640 -7.059 20.927 1.00 93.94 181 PRO A O 1
ATOM 1393 N N . GLU A 1 182 ? -19.403 -5.412 22.235 1.00 95.75 182 GLU A N 1
ATOM 1394 C CA . GLU A 1 182 ? -20.507 -5.015 21.361 1.00 95.75 182 GLU A CA 1
ATOM 1395 C C . GLU A 1 182 ? -20.085 -4.088 20.206 1.00 95.75 182 GLU A C 1
ATOM 1397 O O . GLU A 1 182 ? -20.887 -3.839 19.304 1.00 95.75 182 GLU A O 1
ATOM 1402 N N . LEU A 1 183 ? -18.832 -3.609 20.176 1.00 96.69 183 LEU A N 1
ATOM 1403 C CA . LEU A 1 183 ? -18.351 -2.636 19.187 1.00 96.69 183 LEU A CA 1
ATOM 1404 C C . LEU A 1 183 ? -18.564 -3.108 17.739 1.00 96.69 183 LEU A C 1
ATOM 1406 O O . LEU A 1 183 ? -18.973 -2.321 16.889 1.00 96.69 183 LEU A O 1
ATOM 1410 N N . ARG A 1 184 ? -18.378 -4.405 17.446 1.00 95.75 184 ARG A N 1
ATOM 1411 C CA . ARG A 1 184 ? -18.666 -4.964 16.107 1.00 95.75 184 ARG A CA 1
ATOM 1412 C C . ARG A 1 184 ? -20.139 -4.870 15.719 1.00 95.75 184 ARG A C 1
ATOM 1414 O O . ARG A 1 184 ? -20.441 -4.641 14.550 1.00 95.75 184 ARG A O 1
ATOM 1421 N N . VAL A 1 185 ? -21.048 -5.017 16.681 1.00 95.69 185 VAL A N 1
ATOM 1422 C CA . VAL A 1 185 ? -22.494 -4.895 16.453 1.00 95.69 185 VAL A CA 1
ATOM 1423 C C . VAL A 1 185 ? -22.847 -3.436 16.165 1.00 95.69 185 VAL A C 1
ATOM 1425 O O . VAL A 1 185 ? -23.518 -3.166 15.173 1.00 95.69 185 VAL A O 1
ATOM 1428 N N . LYS A 1 186 ? -22.299 -2.487 16.939 1.00 96.94 186 LYS A N 1
ATOM 1429 C CA . LYS A 1 186 ? -22.465 -1.042 16.694 1.00 96.94 186 LYS A CA 1
ATOM 1430 C C . LYS A 1 186 ? -21.935 -0.619 15.313 1.00 96.94 186 LYS A C 1
ATOM 1432 O O . LYS A 1 186 ? -22.639 0.055 14.565 1.00 96.94 186 LYS A O 1
ATOM 1437 N N . LEU A 1 187 ? -20.743 -1.084 14.920 1.00 97.12 187 LEU A N 1
ATOM 1438 C CA . LEU A 1 187 ? -20.164 -0.847 13.582 1.00 97.12 187 LEU A CA 1
ATOM 1439 C C . LEU A 1 187 ? -20.985 -1.481 12.437 1.00 97.12 187 LEU A C 1
ATOM 1441 O O . LEU A 1 187 ? -20.924 -1.008 11.298 1.00 97.12 187 LEU A O 1
ATOM 1445 N N . SER A 1 188 ? -21.779 -2.514 12.735 1.00 96.31 188 SER A N 1
ATOM 1446 C CA . SER A 1 188 ? -22.690 -3.189 11.793 1.00 96.31 188 SER A CA 1
ATOM 1447 C C . SER A 1 188 ? -24.074 -2.530 11.680 1.00 96.31 188 SER A C 1
ATOM 1449 O O . SER A 1 188 ? -24.869 -2.937 10.835 1.00 96.31 188 SER A O 1
ATOM 1451 N N . GLY A 1 189 ? -24.375 -1.523 12.509 1.00 94.75 189 GLY A N 1
ATOM 1452 C CA . GLY A 1 189 ? -25.675 -0.848 12.560 1.00 94.75 189 GLY A CA 1
ATOM 1453 C C . GLY A 1 189 ? -25.970 0.088 11.378 1.00 94.75 189 GLY A C 1
ATOM 1454 O O . GLY A 1 189 ? -25.318 0.055 10.331 1.00 94.75 189 GLY A O 1
ATOM 1455 N N . ASP A 1 190 ? -26.965 0.958 11.545 1.00 94.50 190 ASP A N 1
ATOM 1456 C CA . ASP A 1 190 ? -27.241 2.053 10.607 1.00 94.50 190 ASP A CA 1
ATOM 1457 C C . ASP A 1 190 ? -26.081 3.063 10.630 1.00 94.50 190 ASP A C 1
ATOM 1459 O O . ASP A 1 190 ? -25.736 3.576 11.692 1.00 94.50 190 ASP A O 1
ATOM 1463 N N . MET A 1 191 ? -25.494 3.376 9.469 1.00 93.88 191 MET A N 1
ATOM 1464 C CA . MET A 1 191 ? -24.376 4.328 9.360 1.00 93.88 191 MET A CA 1
ATOM 1465 C C . MET A 1 191 ? -24.754 5.776 9.724 1.00 93.88 191 MET A C 1
ATOM 1467 O O . MET A 1 191 ? -23.874 6.597 9.964 1.00 93.88 191 MET A O 1
ATOM 1471 N N . SER A 1 192 ? -26.049 6.096 9.766 1.00 94.38 192 SER A N 1
ATOM 1472 C CA . SER A 1 192 ? -26.589 7.366 10.267 1.00 94.38 192 SER A CA 1
ATOM 1473 C C . SER A 1 192 ? -27.003 7.310 11.748 1.00 94.38 192 SER A C 1
ATOM 1475 O O . SER A 1 192 ? -27.360 8.333 12.335 1.00 94.38 192 SER A O 1
ATOM 1477 N N . GLY A 1 193 ? -26.949 6.127 12.369 1.00 96.00 193 GLY A N 1
ATOM 1478 C CA . GLY A 1 193 ? -27.364 5.884 13.746 1.00 96.00 193 GLY A CA 1
ATOM 1479 C C . GLY A 1 193 ? -26.346 6.357 14.788 1.00 96.00 193 GLY A C 1
ATOM 1480 O O . GLY A 1 193 ? -25.132 6.281 14.594 1.00 96.00 193 GLY A O 1
ATOM 1481 N N . ALA A 1 194 ? -26.846 6.796 15.946 1.00 96.69 194 ALA A N 1
ATOM 1482 C CA . ALA A 1 194 ? -26.010 7.302 17.036 1.00 96.69 194 ALA A CA 1
ATOM 1483 C C . ALA A 1 194 ? -24.989 6.267 17.551 1.00 96.69 194 ALA A C 1
ATOM 1485 O O . ALA A 1 194 ? -23.850 6.632 17.821 1.00 96.69 194 ALA A O 1
ATOM 1486 N N . GLU A 1 195 ? -25.363 4.986 17.631 1.00 96.38 195 GLU A N 1
ATOM 1487 C CA . GLU A 1 195 ? -24.477 3.896 18.077 1.00 96.38 195 GLU A CA 1
ATOM 1488 C C . GLU A 1 195 ? -23.310 3.650 17.108 1.00 96.38 195 GLU A C 1
ATOM 1490 O O . GLU A 1 195 ? -22.185 3.403 17.540 1.00 96.38 195 GLU A O 1
ATOM 1495 N N . PHE A 1 196 ? -23.545 3.770 15.796 1.00 96.81 196 PHE A N 1
ATOM 1496 C CA . PHE A 1 196 ? -22.486 3.673 14.789 1.00 96.81 196 PHE A CA 1
ATOM 1497 C C . PHE A 1 196 ? -21.525 4.864 14.885 1.00 96.81 196 PHE A C 1
ATOM 1499 O O . PHE A 1 196 ? -20.309 4.685 14.821 1.00 96.81 196 PHE A O 1
ATOM 1506 N N . MET A 1 197 ? -22.051 6.075 15.091 1.00 97.12 197 MET A N 1
ATOM 1507 C CA . MET A 1 197 ? -21.235 7.280 15.266 1.00 97.12 197 MET A CA 1
ATOM 1508 C C . MET A 1 197 ? -20.434 7.260 16.580 1.00 97.12 197 MET A C 1
ATOM 1510 O O . MET A 1 197 ? -19.276 7.681 16.589 1.00 97.12 197 MET A O 1
ATOM 1514 N N . GLU A 1 198 ? -20.999 6.716 17.664 1.00 97.19 198 GLU A N 1
ATOM 1515 C CA . GLU A 1 198 ? -20.283 6.429 18.915 1.00 97.19 198 GLU A CA 1
ATOM 1516 C C . GLU A 1 198 ? -19.124 5.450 18.662 1.00 97.19 198 GLU A C 1
ATOM 1518 O O . GLU A 1 198 ? -17.977 5.751 18.993 1.00 97.19 198 GLU A O 1
ATOM 1523 N N . ALA A 1 199 ? -19.401 4.326 17.992 1.00 97.69 199 ALA A N 1
ATOM 1524 C CA . ALA A 1 199 ? -18.406 3.314 17.644 1.00 97.69 199 ALA A CA 1
ATOM 1525 C C . ALA A 1 199 ? -17.288 3.854 16.734 1.00 97.69 199 ALA A C 1
ATOM 1527 O O . ALA A 1 199 ? -16.117 3.524 16.926 1.00 97.69 199 ALA A O 1
ATOM 1528 N N . CYS A 1 200 ? -17.618 4.737 15.786 1.00 97.75 200 CYS A N 1
ATOM 1529 C CA . CYS A 1 200 ? -16.631 5.460 14.982 1.00 97.75 200 CYS A CA 1
ATOM 1530 C C . CYS A 1 200 ? -15.717 6.327 15.859 1.00 97.75 200 CYS A C 1
ATOM 1532 O O . CYS A 1 200 ? -14.500 6.300 15.683 1.00 97.75 200 CYS A O 1
ATOM 1534 N N . GLY A 1 201 ? -16.281 7.050 16.832 1.00 96.88 201 GLY A N 1
ATOM 1535 C CA . GLY A 1 201 ? -15.516 7.831 17.809 1.00 96.88 201 GLY A CA 1
ATOM 1536 C C . GLY A 1 201 ? -14.658 6.976 18.751 1.00 96.88 201 GLY A C 1
ATOM 1537 O O . GLY A 1 201 ? -13.579 7.408 19.148 1.00 96.88 201 GLY A O 1
ATOM 1538 N N . GLN A 1 202 ? -15.098 5.755 19.068 1.00 96.94 202 GLN A N 1
ATOM 1539 C CA . GLN A 1 202 ? -14.362 4.793 19.899 1.00 96.94 202 GLN A CA 1
ATOM 1540 C C . GLN A 1 202 ? -13.176 4.159 19.156 1.00 96.94 202 GLN A C 1
ATOM 1542 O O . GLN A 1 202 ? -12.112 3.985 19.749 1.00 96.94 202 GLN A O 1
ATOM 1547 N N . ILE A 1 203 ? -13.321 3.850 17.860 1.00 97.94 203 ILE A N 1
ATOM 1548 C CA . ILE A 1 203 ? -12.277 3.169 17.076 1.00 97.94 203 ILE A CA 1
ATOM 1549 C C . ILE A 1 203 ? -11.294 4.124 16.374 1.00 97.94 203 ILE A C 1
ATOM 1551 O O . ILE A 1 203 ? -10.119 3.784 16.233 1.00 97.94 203 ILE A O 1
ATOM 1555 N N . ALA A 1 204 ? -11.717 5.331 15.972 1.00 97.75 204 ALA A N 1
ATOM 1556 C CA . ALA A 1 204 ? -10.864 6.287 15.251 1.00 97.75 204 ALA A CA 1
ATOM 1557 C C . ALA A 1 204 ? -9.526 6.640 15.947 1.00 97.75 204 ALA A C 1
ATOM 1559 O O . ALA A 1 204 ? -8.512 6.735 15.244 1.00 97.75 204 ALA A O 1
ATOM 1560 N N . PRO A 1 205 ? -9.446 6.765 17.291 1.00 98.19 205 PRO A N 1
ATOM 1561 C CA . PRO A 1 205 ? -8.183 7.012 17.985 1.00 98.19 205 PRO A CA 1
ATOM 1562 C C . PRO A 1 205 ? -7.107 5.943 17.755 1.00 98.19 205 PRO A C 1
ATOM 1564 O O . PRO A 1 205 ? -5.927 6.249 17.914 1.00 98.19 205 PRO A O 1
ATOM 1567 N N . LEU A 1 206 ? -7.462 4.711 17.357 1.00 98.56 206 LEU A N 1
ATOM 1568 C CA . LEU A 1 206 ? -6.486 3.642 17.117 1.00 98.56 206 LEU A CA 1
ATOM 1569 C C . LEU A 1 206 ? -5.495 4.005 16.002 1.00 98.56 206 LEU A C 1
ATOM 1571 O O . LEU A 1 206 ? -4.286 3.951 16.220 1.00 98.56 206 LEU A O 1
ATOM 1575 N N . ILE A 1 207 ? -5.978 4.422 14.827 1.00 98.31 207 ILE A N 1
ATOM 1576 C CA . ILE A 1 207 ? -5.100 4.749 13.688 1.00 98.31 207 ILE A CA 1
ATOM 1577 C C . ILE A 1 207 ? -4.308 6.042 13.936 1.00 98.31 207 ILE A C 1
ATOM 1579 O O . ILE A 1 207 ? -3.149 6.169 13.542 1.00 98.31 207 ILE A O 1
ATOM 1583 N N . GLN A 1 208 ? -4.905 6.978 14.678 1.00 98.38 208 GLN A N 1
ATOM 1584 C CA . GLN A 1 208 ? -4.281 8.243 15.064 1.00 98.38 208 GLN A CA 1
ATOM 1585 C C . GLN A 1 208 ? -3.123 8.015 16.044 1.00 98.38 208 GLN A C 1
ATOM 1587 O O . GLN A 1 208 ? -2.038 8.581 15.895 1.00 98.38 208 GLN A O 1
ATOM 1592 N N . ASN A 1 209 ? -3.327 7.131 17.021 1.00 98.69 209 ASN A N 1
ATOM 1593 C CA . ASN A 1 209 ? -2.292 6.712 17.956 1.00 98.69 209 ASN A CA 1
ATOM 1594 C C . ASN A 1 209 ? -1.248 5.788 17.316 1.00 98.69 209 ASN A C 1
ATOM 1596 O O . ASN A 1 209 ? -0.101 5.821 17.749 1.00 98.69 209 ASN A O 1
ATOM 1600 N N . ALA A 1 210 ? -1.583 5.055 16.251 1.00 98.81 210 ALA A N 1
ATOM 1601 C CA . ALA A 1 210 ? -0.608 4.304 15.461 1.00 98.81 210 ALA A CA 1
ATOM 1602 C C . ALA A 1 210 ? 0.429 5.229 14.802 1.00 98.81 210 ALA A C 1
ATOM 1604 O O . ALA A 1 210 ? 1.626 4.998 14.951 1.00 98.81 210 ALA A O 1
ATOM 1605 N N . ALA A 1 211 ? -0.008 6.326 14.168 1.00 98.69 211 ALA A N 1
ATOM 1606 C CA . ALA A 1 211 ? 0.900 7.333 13.605 1.00 98.69 211 ALA A CA 1
ATOM 1607 C C . ALA A 1 211 ? 1.809 7.953 14.685 1.00 98.69 211 ALA A C 1
ATOM 1609 O O . ALA A 1 211 ? 3.026 8.053 14.516 1.00 98.69 211 ALA A O 1
ATOM 1610 N N . ARG A 1 212 ? 1.229 8.300 15.844 1.00 98.69 212 ARG A N 1
ATOM 1611 C CA . ARG A 1 212 ? 1.965 8.796 17.023 1.00 98.69 212 ARG A CA 1
ATOM 1612 C C . ARG A 1 212 ? 2.983 7.765 17.540 1.00 98.69 212 ARG A C 1
ATOM 1614 O O . ARG A 1 212 ? 4.110 8.131 17.865 1.00 98.69 212 ARG A O 1
ATOM 1621 N N . ALA A 1 213 ? 2.623 6.481 17.588 1.00 98.88 213 ALA A N 1
ATOM 1622 C CA . ALA A 1 213 ? 3.504 5.392 18.012 1.00 98.88 213 ALA A CA 1
ATOM 1623 C C . ALA A 1 213 ? 4.659 5.153 17.025 1.00 98.88 213 ALA A C 1
ATOM 1625 O O . ALA A 1 213 ? 5.801 5.007 17.461 1.00 98.88 213 ALA A O 1
ATOM 1626 N N . GLY A 1 214 ? 4.389 5.197 15.717 1.00 98.81 214 GLY A N 1
ATOM 1627 C CA . GLY A 1 214 ? 5.414 5.148 14.674 1.00 98.81 214 GLY A CA 1
ATOM 1628 C C . GLY A 1 214 ? 6.407 6.311 14.782 1.00 98.81 214 GLY A C 1
ATOM 1629 O O . GLY A 1 214 ? 7.616 6.090 14.804 1.00 98.81 214 GLY A O 1
ATOM 1630 N N . PHE A 1 215 ? 5.924 7.544 14.963 1.00 98.75 215 PHE A N 1
ATOM 1631 C CA . PHE A 1 215 ? 6.797 8.710 15.163 1.00 98.75 215 PHE A CA 1
ATOM 1632 C C . PHE A 1 215 ? 7.638 8.603 16.451 1.00 98.75 215 PHE A C 1
ATOM 1634 O O . PHE A 1 215 ? 8.843 8.861 16.439 1.00 98.75 215 PHE A O 1
ATOM 1641 N N . ASN A 1 216 ? 7.050 8.120 17.550 1.00 98.81 216 ASN A N 1
ATOM 1642 C CA . ASN A 1 216 ? 7.782 7.843 18.791 1.00 98.81 216 ASN A CA 1
ATOM 1643 C C . ASN A 1 216 ? 8.843 6.737 18.624 1.00 98.81 216 ASN A C 1
ATOM 1645 O O . ASN A 1 216 ? 9.902 6.801 19.254 1.00 98.81 216 ASN A O 1
ATOM 1649 N N . ALA A 1 217 ? 8.606 5.742 17.762 1.00 98.88 217 ALA A N 1
ATOM 1650 C CA . ALA A 1 217 ? 9.601 4.728 17.418 1.00 98.88 217 ALA A CA 1
ATOM 1651 C C . ALA A 1 217 ? 10.769 5.316 16.602 1.00 98.88 217 ALA A C 1
ATOM 1653 O O . ALA A 1 217 ? 11.922 4.979 16.885 1.00 98.88 217 ALA A O 1
ATOM 1654 N N . VAL A 1 218 ? 10.505 6.259 15.686 1.00 98.69 218 VAL A N 1
ATOM 1655 C CA . VAL A 1 218 ? 11.547 7.031 14.976 1.00 98.69 218 VAL A CA 1
ATOM 1656 C C . VAL A 1 218 ? 12.398 7.836 15.964 1.00 98.69 218 VAL A C 1
ATOM 1658 O O . VAL A 1 218 ? 13.622 7.710 15.945 1.00 98.69 218 VAL A O 1
ATOM 1661 N N . ILE A 1 219 ? 11.782 8.575 16.898 1.00 98.69 219 ILE A N 1
ATOM 1662 C CA . ILE A 1 219 ? 12.502 9.310 17.960 1.00 98.69 219 ILE A CA 1
ATOM 1663 C C . ILE A 1 219 ? 13.371 8.361 18.803 1.00 98.69 219 ILE A C 1
ATOM 1665 O O . ILE A 1 219 ? 14.547 8.638 19.050 1.00 98.69 219 ILE A O 1
ATOM 1669 N N . LYS A 1 220 ? 12.821 7.215 19.223 1.00 98.62 220 LYS A N 1
ATOM 1670 C CA . LYS A 1 220 ? 13.540 6.209 20.021 1.00 98.62 220 LYS A CA 1
ATOM 1671 C C . LYS A 1 220 ? 14.732 5.614 19.263 1.00 98.62 220 LYS A C 1
ATOM 1673 O O . LYS A 1 220 ? 15.805 5.456 19.846 1.00 98.62 220 LYS A O 1
ATOM 1678 N N . LYS A 1 221 ? 14.568 5.298 17.973 1.00 98.38 221 LYS A N 1
ATOM 1679 C CA . LYS A 1 221 ? 15.648 4.784 17.119 1.00 98.38 221 LYS A CA 1
ATOM 1680 C C . LYS A 1 221 ? 16.718 5.848 16.889 1.00 98.38 221 LYS A C 1
ATOM 1682 O O . LYS A 1 221 ? 17.890 5.527 17.081 1.00 98.38 221 LYS A O 1
ATOM 1687 N N . LEU A 1 222 ? 16.340 7.097 16.603 1.00 98.06 222 LEU A N 1
ATOM 1688 C CA . LEU A 1 222 ? 17.271 8.225 16.510 1.00 98.06 222 LEU A CA 1
ATOM 1689 C C . LEU A 1 222 ? 18.123 8.343 17.781 1.00 98.06 222 LEU A C 1
ATOM 1691 O O . LEU A 1 222 ? 19.348 8.350 17.695 1.00 98.06 222 LEU A O 1
ATOM 1695 N N . GLY A 1 223 ? 17.494 8.343 18.961 1.00 97.94 223 GLY A N 1
ATOM 1696 C CA . GLY A 1 223 ? 18.202 8.398 20.244 1.00 97.94 223 GLY A CA 1
ATOM 1697 C C . GLY A 1 223 ? 19.196 7.248 20.462 1.00 97.94 223 GLY A C 1
ATOM 1698 O O . GLY A 1 223 ? 20.204 7.440 21.136 1.00 97.94 223 GLY A O 1
ATOM 1699 N N . SER A 1 224 ? 18.960 6.075 19.859 1.00 97.19 224 SER A N 1
ATOM 1700 C CA . SER A 1 224 ? 19.886 4.933 19.922 1.00 97.19 224 SER A CA 1
ATOM 1701 C C . SER A 1 224 ? 21.069 5.005 18.944 1.00 97.19 224 SER A C 1
ATOM 1703 O O . SER A 1 224 ? 22.089 4.381 19.216 1.00 97.19 224 SER A O 1
ATOM 1705 N N . ILE A 1 225 ? 20.962 5.765 17.844 1.00 96.88 225 ILE A N 1
ATOM 1706 C CA . ILE A 1 225 ? 22.024 5.911 16.822 1.00 96.88 225 ILE A CA 1
ATOM 1707 C C . ILE A 1 225 ? 22.735 7.275 16.860 1.00 96.88 225 ILE A C 1
ATOM 1709 O O . ILE A 1 225 ? 23.761 7.448 16.215 1.00 96.88 225 ILE A O 1
ATOM 1713 N N . TYR A 1 226 ? 22.217 8.249 17.617 1.00 95.19 226 TYR A N 1
ATOM 1714 C CA . TYR A 1 226 ? 22.705 9.637 17.640 1.00 95.19 226 TYR A CA 1
ATOM 1715 C C . TYR A 1 226 ? 24.198 9.787 17.991 1.00 95.19 226 TYR A C 1
ATOM 1717 O O . TYR A 1 226 ? 24.855 10.712 17.513 1.00 95.19 226 TYR A O 1
ATOM 1725 N N . SER A 1 227 ? 24.724 8.873 18.812 1.00 91.81 227 SER A N 1
ATOM 1726 C CA . SER A 1 227 ? 26.129 8.833 19.247 1.00 91.81 227 SER A CA 1
ATOM 1727 C C . SER A 1 227 ? 26.905 7.637 18.671 1.00 91.81 227 SER A C 1
ATOM 1729 O O . SER A 1 227 ? 27.997 7.334 19.152 1.00 91.81 227 SER A O 1
ATOM 1731 N N . ASP A 1 228 ? 26.345 6.927 17.687 1.00 95.94 228 ASP A N 1
ATOM 1732 C CA . ASP A 1 228 ? 27.014 5.810 17.020 1.00 95.94 228 ASP A CA 1
ATOM 1733 C C . ASP A 1 228 ? 27.987 6.349 15.957 1.00 95.94 228 ASP A C 1
ATOM 1735 O O . ASP A 1 228 ? 27.620 7.107 15.053 1.00 95.94 228 ASP A O 1
ATOM 1739 N N . SER A 1 229 ? 29.260 5.968 16.078 1.00 95.50 229 SER A N 1
ATOM 1740 C CA . SER A 1 229 ? 30.337 6.502 15.247 1.00 95.50 229 SER A CA 1
ATOM 1741 C C . SER A 1 229 ? 30.233 6.112 13.774 1.00 95.50 229 SER A C 1
ATOM 1743 O O . SER A 1 229 ? 30.762 6.851 12.945 1.00 95.50 229 SER A O 1
ATOM 1745 N N . ALA A 1 230 ? 29.544 5.022 13.419 1.00 95.56 230 ALA A N 1
ATOM 1746 C CA . ALA A 1 230 ? 29.328 4.656 12.019 1.00 95.56 230 ALA A CA 1
ATOM 1747 C C . ALA A 1 230 ? 28.354 5.627 11.330 1.00 95.56 230 ALA A C 1
ATOM 1749 O O . ALA A 1 230 ? 28.611 6.095 10.222 1.00 95.56 230 ALA A O 1
ATOM 1750 N N . TYR A 1 231 ? 27.282 6.015 12.024 1.00 96.31 231 TYR A N 1
ATOM 1751 C CA . TYR A 1 231 ? 26.282 6.952 11.507 1.00 96.31 231 TYR A CA 1
ATOM 1752 C C . TYR A 1 231 ? 26.838 8.374 11.424 1.00 96.31 231 TYR A C 1
ATOM 1754 O O . TYR A 1 231 ? 26.657 9.044 10.406 1.00 96.31 231 TYR A O 1
ATOM 1762 N N . THR A 1 232 ? 27.584 8.816 12.443 1.00 95.12 232 THR A N 1
ATOM 1763 C CA . THR A 1 232 ? 28.269 10.117 12.401 1.00 95.12 232 THR A CA 1
ATOM 1764 C C . THR A 1 232 ? 29.373 10.163 11.335 1.00 95.12 232 THR A C 1
ATOM 1766 O O . THR A 1 232 ? 29.604 11.224 10.755 1.00 95.12 232 THR A O 1
ATOM 1769 N N . ALA A 1 233 ? 30.022 9.033 11.018 1.00 94.75 233 ALA A N 1
ATOM 1770 C CA . ALA A 1 233 ? 30.983 8.946 9.916 1.00 94.75 233 ALA A CA 1
ATOM 1771 C C . ALA A 1 233 ? 30.308 8.995 8.533 1.00 94.75 233 ALA A C 1
ATOM 1773 O O . ALA A 1 233 ? 30.760 9.761 7.684 1.00 94.75 233 ALA A O 1
ATOM 1774 N N . SER A 1 234 ? 29.221 8.241 8.320 1.00 93.19 234 SER A N 1
ATOM 1775 C CA . SER A 1 234 ? 28.453 8.240 7.061 1.00 93.19 234 SER A CA 1
ATOM 1776 C C . SER A 1 234 ? 27.855 9.620 6.743 1.00 93.19 234 SER A C 1
ATOM 1778 O O . SER A 1 234 ? 28.027 10.141 5.641 1.00 93.19 234 SER A O 1
ATOM 1780 N N . LEU A 1 235 ? 27.226 10.274 7.729 1.00 94.31 235 LEU A N 1
ATOM 1781 C CA . LEU A 1 235 ? 26.605 11.593 7.549 1.00 94.31 235 LEU A CA 1
ATOM 1782 C C . LEU A 1 235 ? 27.585 12.779 7.628 1.00 94.31 235 LEU A C 1
ATOM 1784 O O . LEU A 1 235 ? 27.198 13.909 7.323 1.00 94.31 235 LEU A O 1
ATOM 1788 N N . GLY A 1 236 ? 28.811 12.576 8.122 1.00 95.19 236 GLY A N 1
ATOM 1789 C CA . GLY A 1 236 ? 29.757 13.653 8.458 1.00 95.19 236 GLY A CA 1
ATOM 1790 C C . GLY A 1 236 ? 29.326 14.554 9.632 1.00 95.19 236 GLY A C 1
ATOM 1791 O O . GLY A 1 236 ? 29.964 15.571 9.903 1.00 95.19 236 GLY A O 1
ATOM 1792 N N . ARG A 1 237 ? 28.231 14.203 10.317 1.00 95.75 237 ARG A N 1
ATOM 1793 C CA . ARG A 1 237 ? 27.629 14.883 11.477 1.00 95.75 237 ARG A CA 1
ATOM 1794 C C . ARG A 1 237 ? 26.714 13.909 12.218 1.00 95.75 237 ARG A C 1
ATOM 1796 O O . ARG A 1 237 ? 26.355 12.875 11.668 1.00 95.75 237 ARG A O 1
ATOM 1803 N N . ASN A 1 238 ? 26.260 14.258 13.418 1.00 96.44 238 ASN A N 1
ATOM 1804 C CA . ASN A 1 238 ? 25.280 13.422 14.115 1.00 96.44 238 ASN A CA 1
ATOM 1805 C C . ASN A 1 238 ? 23.943 13.333 13.332 1.00 96.44 238 ASN A C 1
ATOM 1807 O O . ASN A 1 238 ? 23.542 14.318 12.688 1.00 96.44 238 ASN A O 1
ATOM 1811 N N . PRO A 1 239 ? 23.238 12.186 13.401 1.00 96.75 239 PRO A N 1
ATOM 1812 C CA . PRO A 1 239 ? 21.882 12.020 12.877 1.00 96.75 239 PRO A CA 1
ATOM 1813 C C . PRO A 1 239 ? 20.852 13.002 13.455 1.00 96.75 239 PRO A C 1
ATOM 1815 O O . PRO A 1 239 ? 20.963 13.458 14.593 1.00 96.75 239 PRO A O 1
ATOM 1818 N N . 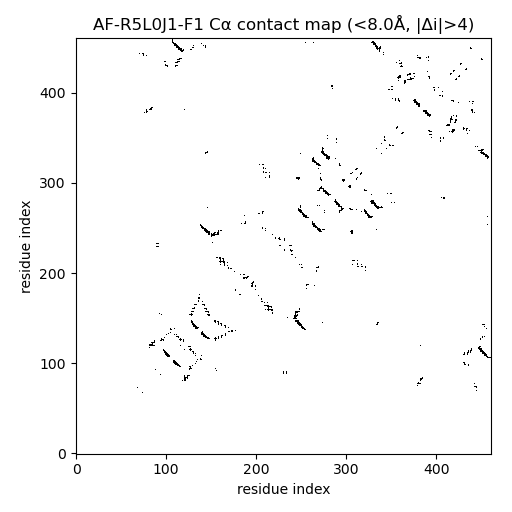THR A 1 240 ? 19.799 13.275 12.685 1.00 96.00 240 THR A N 1
ATOM 1819 C CA . THR A 1 240 ? 18.643 14.104 13.065 1.00 96.00 240 THR A CA 1
ATOM 1820 C C . THR A 1 240 ? 17.330 13.452 12.616 1.00 96.00 240 THR A C 1
ATOM 1822 O O . THR A 1 240 ? 17.335 12.566 11.763 1.00 96.00 240 THR A O 1
ATOM 1825 N N . LEU A 1 241 ? 16.178 13.913 13.127 1.00 94.88 241 LEU A N 1
ATOM 1826 C CA . LEU A 1 241 ? 14.864 13.419 12.669 1.00 94.88 241 LEU A CA 1
ATOM 1827 C C . LEU A 1 241 ? 14.654 13.631 11.160 1.00 94.88 241 LEU A C 1
ATOM 1829 O O . LEU A 1 241 ? 14.043 12.795 10.503 1.00 94.88 241 LEU A O 1
ATOM 1833 N N . ALA A 1 242 ? 15.211 14.709 10.597 1.00 93.62 242 ALA A N 1
ATOM 1834 C CA . ALA A 1 242 ? 15.120 15.013 9.171 1.00 93.62 242 ALA A CA 1
ATOM 1835 C C . ALA A 1 242 ? 15.903 14.029 8.278 1.00 93.62 242 ALA A C 1
ATOM 1837 O O . ALA A 1 242 ? 15.666 14.001 7.073 1.00 93.62 242 ALA A O 1
ATOM 1838 N N . ASP A 1 243 ? 16.806 13.221 8.847 1.00 95.88 243 ASP A N 1
ATOM 1839 C CA . ASP A 1 243 ? 17.499 12.141 8.132 1.00 95.88 243 ASP A CA 1
ATOM 1840 C C . ASP A 1 243 ? 16.670 10.854 8.059 1.00 95.88 243 ASP A C 1
ATOM 1842 O O . ASP A 1 243 ? 16.968 9.993 7.240 1.00 95.88 243 ASP A O 1
ATOM 1846 N N . MET A 1 244 ? 15.638 10.732 8.901 1.00 97.00 244 MET A N 1
ATOM 1847 C CA . MET A 1 244 ? 14.737 9.577 9.018 1.00 97.00 244 MET A CA 1
ATOM 1848 C C . MET A 1 244 ? 13.319 9.902 8.507 1.00 97.00 244 MET A C 1
ATOM 1850 O O . MET A 1 244 ? 12.340 9.268 8.907 1.00 97.00 244 MET A O 1
ATOM 1854 N N . GLY A 1 245 ? 13.201 10.919 7.645 1.00 96.31 245 GLY A N 1
ATOM 1855 C CA . GLY A 1 245 ? 11.937 11.335 7.040 1.00 96.31 245 GLY A CA 1
ATOM 1856 C C . GLY A 1 245 ? 11.313 10.215 6.209 1.00 96.31 245 GLY A C 1
ATOM 1857 O O . GLY A 1 245 ? 11.981 9.607 5.374 1.00 96.31 245 GLY A O 1
ATOM 1858 N N . SER A 1 246 ? 10.037 9.941 6.466 1.00 97.62 246 SER A N 1
ATOM 1859 C CA . SER A 1 246 ? 9.244 8.926 5.770 1.00 97.62 246 SER A CA 1
ATOM 1860 C C . SER A 1 246 ? 7.763 9.308 5.749 1.00 97.62 246 SER A C 1
ATOM 1862 O O . SER A 1 246 ? 7.311 10.090 6.595 1.00 97.62 246 SER A O 1
ATOM 1864 N N . THR A 1 247 ? 7.015 8.800 4.772 1.00 97.88 247 THR A N 1
ATOM 1865 C CA . THR A 1 247 ? 5.548 8.902 4.737 1.00 97.88 247 THR A CA 1
ATOM 1866 C C . THR A 1 247 ? 4.921 7.913 5.722 1.00 97.88 247 THR A C 1
ATOM 1868 O O . THR A 1 247 ? 5.615 7.135 6.382 1.00 97.88 247 THR A O 1
ATOM 1871 N N . PHE A 1 248 ? 3.602 7.973 5.900 1.00 98.50 248 PHE A N 1
ATOM 1872 C CA . PHE A 1 248 ? 2.892 7.053 6.784 1.00 98.50 248 PHE A CA 1
ATOM 1873 C C . PHE A 1 248 ? 1.478 6.783 6.276 1.00 98.50 248 PHE A C 1
ATOM 1875 O O . PHE A 1 248 ? 0.589 7.623 6.415 1.00 98.50 248 PHE A O 1
ATOM 1882 N N . LEU A 1 249 ? 1.268 5.601 5.704 1.00 98.81 249 LEU A N 1
ATOM 1883 C CA . LEU A 1 249 ? -0.019 5.119 5.214 1.00 98.81 249 LEU A CA 1
ATOM 1884 C C . LEU A 1 249 ? -0.430 3.927 6.071 1.00 98.81 249 LEU A C 1
ATOM 1886 O O . LEU A 1 249 ? 0.274 2.924 6.103 1.00 98.81 249 LEU A O 1
ATOM 1890 N N . ALA A 1 250 ? -1.565 4.003 6.757 1.00 98.88 250 ALA A N 1
ATOM 1891 C CA . ALA A 1 250 ? -2.026 2.944 7.648 1.00 98.88 250 ALA A CA 1
ATOM 1892 C C . ALA A 1 250 ? -3.511 2.634 7.452 1.00 98.88 250 ALA A C 1
ATOM 1894 O O . ALA A 1 250 ? -4.324 3.538 7.248 1.00 98.88 250 ALA A O 1
ATOM 1895 N N . ALA A 1 251 ? -3.870 1.356 7.576 1.00 98.75 251 ALA A N 1
ATOM 1896 C CA . ALA A 1 251 ? -5.246 0.879 7.553 1.00 98.75 251 ALA A CA 1
ATOM 1897 C C . ALA A 1 251 ? -5.493 -0.215 8.603 1.00 98.75 251 ALA A C 1
ATOM 1899 O O . ALA A 1 251 ? -4.682 -1.122 8.799 1.00 98.75 251 ALA A O 1
ATOM 1900 N N . LEU A 1 252 ? -6.664 -0.138 9.231 1.00 98.50 252 LEU A N 1
ATOM 1901 C CA . LEU A 1 252 ? -7.263 -1.152 10.088 1.00 98.50 252 LEU A CA 1
ATOM 1902 C C . LEU A 1 252 ? -8.584 -1.593 9.448 1.00 98.50 252 LEU A C 1
ATOM 1904 O O . LEU A 1 252 ? -9.500 -0.786 9.282 1.00 98.50 252 LEU A O 1
ATOM 1908 N N . VAL A 1 253 ? -8.685 -2.876 9.111 1.00 97.62 253 VAL A N 1
ATOM 1909 C CA . VAL A 1 253 ? -9.886 -3.504 8.554 1.00 97.62 253 VAL A CA 1
ATOM 1910 C C . VAL A 1 253 ? -10.556 -4.355 9.626 1.00 97.62 253 VAL A C 1
ATOM 1912 O O . VAL A 1 253 ? -9.957 -5.295 10.148 1.00 97.62 253 VAL A O 1
ATOM 1915 N N . VAL A 1 254 ? -11.825 -4.061 9.899 1.00 96.38 254 VAL A N 1
ATOM 1916 C CA . VAL A 1 254 ? -12.725 -4.854 10.739 1.00 96.38 254 VAL A CA 1
ATOM 1917 C C . VAL A 1 254 ? -13.739 -5.550 9.818 1.00 96.38 254 VAL A C 1
ATOM 1919 O O . VAL A 1 254 ? -14.629 -4.878 9.287 1.00 96.38 254 VAL A O 1
ATOM 1922 N N . PRO A 1 255 ? -13.634 -6.874 9.595 1.00 94.62 255 PRO A N 1
ATOM 1923 C CA . PRO A 1 255 ? -14.666 -7.633 8.892 1.00 94.62 255 PRO A CA 1
ATOM 1924 C C . PRO A 1 255 ? -15.973 -7.643 9.696 1.00 94.62 255 PRO A C 1
ATOM 1926 O O . PRO A 1 255 ? -15.944 -7.794 10.921 1.00 94.62 255 PRO A O 1
ATOM 1929 N N . LEU A 1 256 ? -17.109 -7.500 9.013 1.00 93.81 256 LEU A N 1
ATOM 1930 C CA . LEU A 1 256 ? -18.449 -7.466 9.602 1.00 93.81 256 LEU A CA 1
ATOM 1931 C C . LEU A 1 256 ? -19.399 -8.450 8.901 1.00 93.81 256 LEU A C 1
ATOM 1933 O O . LEU A 1 256 ? -19.227 -8.803 7.729 1.00 93.81 256 LEU A O 1
ATOM 1937 N N . GLU A 1 257 ? -20.438 -8.856 9.625 1.00 90.50 257 GLU A N 1
ATOM 1938 C CA . GLU A 1 257 ? -21.540 -9.679 9.124 1.00 90.50 257 GLU A CA 1
ATOM 1939 C C . GLU A 1 257 ? -22.842 -8.891 9.267 1.00 90.50 257 GLU A C 1
ATOM 1941 O O . GLU A 1 257 ? -23.249 -8.534 10.372 1.00 90.50 257 GLU A O 1
ATOM 1946 N N . ILE A 1 258 ? -23.481 -8.578 8.139 1.00 91.31 258 ILE A N 1
ATOM 1947 C CA . ILE A 1 258 ? -24.639 -7.683 8.076 1.00 91.31 258 ILE A CA 1
ATOM 1948 C C . ILE A 1 258 ? -25.716 -8.350 7.221 1.00 91.31 258 ILE A C 1
ATOM 1950 O O . ILE A 1 258 ? -25.517 -8.611 6.036 1.00 91.31 258 ILE A O 1
ATOM 1954 N N . ASN A 1 259 ? -26.869 -8.645 7.828 1.00 88.50 259 ASN A N 1
ATOM 1955 C CA . ASN A 1 259 ? -28.018 -9.299 7.181 1.00 88.50 259 ASN A CA 1
ATOM 1956 C C . ASN A 1 259 ? -27.688 -10.633 6.467 1.00 88.50 259 ASN A C 1
ATOM 1958 O O . ASN A 1 259 ? -28.317 -10.975 5.468 1.00 88.50 259 ASN A O 1
ATOM 1962 N N . GLY A 1 260 ? -26.698 -11.383 6.967 1.00 84.25 260 GLY A N 1
ATOM 1963 C CA . GLY A 1 260 ? -26.228 -12.636 6.358 1.00 84.25 260 GLY A CA 1
ATOM 1964 C C . GLY A 1 260 ? -25.296 -12.457 5.151 1.00 84.25 260 GLY A C 1
ATOM 1965 O O . GLY A 1 260 ? -24.924 -13.445 4.527 1.00 84.25 260 GLY A O 1
ATOM 1966 N N . GLY A 1 261 ? -24.917 -11.220 4.821 1.00 87.81 261 GLY A N 1
ATOM 1967 C CA . GLY A 1 261 ? -23.819 -10.905 3.909 1.00 87.81 261 GLY A CA 1
ATOM 1968 C C . GLY A 1 261 ? -22.602 -10.353 4.653 1.00 87.81 261 GLY A C 1
ATOM 1969 O O . GLY A 1 261 ? -22.644 -10.104 5.859 1.00 87.81 261 GLY A O 1
ATOM 1970 N N . HIS A 1 262 ? -21.519 -10.122 3.914 1.00 89.94 262 HIS A N 1
ATOM 1971 C CA . HIS A 1 262 ? -20.297 -9.525 4.445 1.00 89.94 262 HIS A CA 1
ATOM 1972 C C . HIS A 1 262 ? -20.138 -8.065 4.012 1.00 89.94 262 HIS A C 1
ATOM 1974 O O . HIS A 1 262 ? -20.329 -7.723 2.845 1.00 89.94 262 HIS A O 1
ATOM 1980 N N . GLU A 1 263 ? -19.721 -7.225 4.956 1.00 94.31 263 GLU A N 1
ATOM 1981 C CA . GLU A 1 263 ? -19.180 -5.887 4.708 1.00 94.31 263 GLU A CA 1
ATOM 1982 C C . GLU A 1 263 ? -17.858 -5.740 5.469 1.00 94.31 263 GLU A C 1
ATOM 1984 O O . GLU A 1 263 ? -17.564 -6.499 6.393 1.00 94.31 263 GLU A O 1
ATOM 1989 N N . ASN A 1 264 ? -17.057 -4.749 5.095 1.00 95.12 264 ASN A N 1
ATOM 1990 C CA . ASN A 1 264 ? -15.813 -4.414 5.773 1.00 95.12 264 ASN A CA 1
ATOM 1991 C C . ASN A 1 264 ? -15.900 -2.965 6.269 1.00 95.12 264 ASN A C 1
ATOM 1993 O O . ASN A 1 264 ? -16.215 -2.059 5.494 1.00 95.12 264 ASN A O 1
ATOM 1997 N N . PHE A 1 265 ? -15.625 -2.739 7.555 1.00 97.31 265 PHE A N 1
ATOM 1998 C CA . PHE A 1 265 ? -15.361 -1.404 8.090 1.00 97.31 265 PHE A CA 1
ATOM 1999 C C . PHE A 1 265 ? -13.856 -1.149 8.034 1.00 97.31 265 PHE A C 1
ATOM 2001 O O . PHE A 1 265 ? -13.064 -1.978 8.480 1.00 97.31 265 PHE A O 1
ATOM 2008 N N . VAL A 1 266 ? -13.459 -0.012 7.474 1.00 98.12 266 VAL A N 1
ATOM 2009 C CA . VAL A 1 266 ? -12.061 0.354 7.253 1.00 98.12 266 VAL A CA 1
ATOM 2010 C C . VAL A 1 266 ? -11.809 1.729 7.847 1.00 98.12 266 VAL A C 1
ATOM 2012 O O . VAL A 1 266 ? -12.475 2.705 7.497 1.00 98.12 266 VAL A O 1
ATOM 2015 N N . LEU A 1 267 ? -10.828 1.784 8.742 1.00 98.19 267 LEU A N 1
ATOM 2016 C CA . LEU A 1 267 ? -10.283 2.996 9.334 1.00 98.19 267 LEU A CA 1
ATOM 2017 C C . LEU A 1 267 ? -8.872 3.196 8.778 1.00 98.19 267 LEU A C 1
ATOM 2019 O O . LEU A 1 267 ? -8.042 2.295 8.888 1.00 98.19 267 LEU A O 1
ATOM 2023 N N . SER A 1 268 ? -8.586 4.360 8.209 1.00 98.56 268 SER A N 1
ATOM 2024 C CA . SER A 1 268 ? -7.299 4.647 7.566 1.00 98.56 268 SER A CA 1
ATOM 2025 C C . SER A 1 268 ? -6.763 6.031 7.910 1.00 98.56 268 SER A C 1
ATOM 2027 O O . SER A 1 268 ? -7.518 6.926 8.292 1.00 98.56 268 SER A O 1
ATOM 2029 N N . ALA A 1 269 ? -5.450 6.208 7.777 1.00 98.06 269 ALA A N 1
ATOM 2030 C CA . ALA A 1 269 ? -4.792 7.509 7.824 1.00 98.06 269 ALA A CA 1
ATOM 2031 C C . ALA A 1 269 ? -3.589 7.540 6.872 1.00 98.06 269 ALA A C 1
ATOM 2033 O O . ALA A 1 269 ? -2.858 6.555 6.773 1.00 98.06 269 ALA A O 1
ATOM 2034 N N . GLN A 1 270 ? -3.387 8.673 6.201 1.00 97.44 270 GLN A N 1
ATOM 2035 C CA . GLN A 1 270 ? -2.277 8.924 5.279 1.00 97.44 270 GLN A CA 1
ATOM 2036 C C . GLN A 1 270 ? -1.582 10.237 5.661 1.00 97.44 270 GLN A C 1
ATOM 2038 O O . GLN A 1 270 ? -2.254 11.227 5.941 1.00 97.44 270 GLN A O 1
ATOM 2043 N N . ILE A 1 271 ? -0.250 10.228 5.709 1.00 97.31 271 ILE A N 1
ATOM 2044 C CA . ILE A 1 271 ? 0.627 11.402 5.789 1.00 97.31 271 ILE A CA 1
ATOM 2045 C C . ILE A 1 271 ? 1.645 11.257 4.655 1.00 97.31 271 ILE A C 1
ATOM 2047 O O . ILE A 1 271 ? 2.371 10.259 4.631 1.00 97.31 271 ILE A O 1
ATOM 2051 N N . GLY A 1 272 ? 1.708 12.234 3.754 1.00 95.00 272 GLY A N 1
ATOM 2052 C CA . GLY A 1 272 ? 2.556 12.203 2.558 1.00 95.00 272 GLY A CA 1
ATOM 2053 C C . GLY A 1 272 ? 1.833 11.722 1.295 1.00 95.00 272 GLY A C 1
ATOM 2054 O O . GLY A 1 272 ? 0.603 11.677 1.237 1.00 95.00 272 GLY A O 1
ATOM 2055 N N . ASP A 1 273 ? 2.618 11.396 0.272 1.00 92.25 273 ASP A N 1
ATOM 2056 C CA . ASP A 1 273 ? 2.200 10.845 -1.025 1.00 92.25 273 ASP A CA 1
ATOM 2057 C C . ASP A 1 273 ? 1.887 9.332 -0.938 1.00 92.25 273 ASP A C 1
ATOM 2059 O O . ASP A 1 273 ? 1.432 8.859 0.106 1.00 92.25 273 ASP A O 1
ATOM 2063 N N . GLY A 1 274 ? 1.986 8.584 -2.042 1.00 94.94 274 GLY A N 1
ATOM 2064 C CA . GLY A 1 274 ? 1.459 7.219 -2.152 1.00 94.94 274 GLY A CA 1
ATOM 2065 C C . GLY A 1 274 ? -0.077 7.157 -2.190 1.00 94.94 274 GLY A C 1
ATOM 2066 O O . GLY A 1 274 ? -0.771 8.167 -2.348 1.00 94.94 274 GLY A O 1
ATOM 2067 N N . CYS A 1 275 ? -0.651 5.956 -2.056 1.00 97.19 275 CYS A N 1
ATOM 2068 C CA . CYS A 1 275 ? -2.105 5.762 -2.136 1.00 97.19 275 CYS A CA 1
ATOM 2069 C C . CYS A 1 275 ? -2.645 4.713 -1.150 1.00 97.19 275 CYS A C 1
ATOM 2071 O O . CYS A 1 275 ? -2.141 3.590 -1.086 1.00 97.19 275 CYS A O 1
ATOM 2073 N N . ILE A 1 276 ? -3.737 5.057 -0.454 1.00 98.31 276 ILE A N 1
ATOM 2074 C CA . ILE A 1 276 ? -4.656 4.098 0.179 1.00 98.31 276 ILE A CA 1
ATOM 2075 C C . ILE A 1 276 ? -5.985 4.111 -0.587 1.00 98.31 276 ILE A C 1
ATOM 2077 O O . ILE A 1 276 ? -6.635 5.154 -0.698 1.00 98.31 276 ILE A O 1
ATOM 2081 N N . CYS A 1 277 ? -6.439 2.956 -1.074 1.00 98.00 277 CYS A N 1
ATOM 2082 C CA . CYS A 1 277 ? -7.735 2.839 -1.748 1.00 98.00 277 CYS A CA 1
ATOM 2083 C C . CYS A 1 277 ? -8.453 1.510 -1.484 1.00 98.00 277 CYS A C 1
ATOM 2085 O O . CYS A 1 277 ? -7.870 0.540 -1.000 1.00 98.00 277 CYS A O 1
ATOM 2087 N N . ALA A 1 278 ? -9.743 1.491 -1.811 1.00 98.00 278 ALA A N 1
ATOM 2088 C CA . ALA A 1 278 ? -10.620 0.335 -1.768 1.00 98.00 278 ALA A CA 1
ATOM 2089 C C . ALA A 1 278 ? -11.218 0.055 -3.152 1.00 98.00 278 ALA A C 1
ATOM 2091 O O . ALA A 1 278 ? -11.585 0.981 -3.883 1.00 98.00 278 ALA A O 1
ATOM 2092 N N . ILE A 1 279 ? -11.345 -1.231 -3.473 1.00 97.69 279 ILE A N 1
ATOM 2093 C CA . ILE A 1 279 ? -11.988 -1.761 -4.672 1.00 97.69 279 ILE A CA 1
ATOM 2094 C C . ILE A 1 279 ? -13.064 -2.778 -4.252 1.00 97.69 279 ILE A C 1
ATOM 2096 O O . ILE A 1 279 ? -12.822 -3.626 -3.395 1.00 97.69 279 ILE A O 1
ATOM 2100 N N . ASP A 1 280 ? -14.254 -2.700 -4.849 1.00 96.31 280 ASP A N 1
ATOM 2101 C CA . ASP A 1 280 ? -15.253 -3.777 -4.884 1.00 96.31 280 ASP A CA 1
ATOM 2102 C C . ASP A 1 280 ? -15.183 -4.461 -6.256 1.00 96.31 280 ASP A C 1
ATOM 2104 O O . ASP A 1 280 ? -15.623 -3.904 -7.265 1.00 96.31 280 ASP A O 1
ATOM 2108 N N . ARG A 1 281 ? -14.629 -5.678 -6.303 1.00 94.56 281 ARG A N 1
ATOM 2109 C CA . ARG A 1 281 ? -14.483 -6.476 -7.533 1.00 94.56 281 ARG A CA 1
ATOM 2110 C C . ARG A 1 281 ? -15.814 -6.913 -8.143 1.00 94.56 281 ARG A C 1
ATOM 2112 O O . ARG A 1 281 ? -15.827 -7.376 -9.283 1.00 94.56 281 ARG A O 1
ATOM 2119 N N . ASN A 1 282 ? -16.932 -6.770 -7.439 1.00 92.50 282 ASN A N 1
ATOM 2120 C CA . ASN A 1 282 ? -18.260 -7.192 -7.886 1.00 92.50 282 ASN A CA 1
ATOM 2121 C C . ASN A 1 282 ? -19.067 -6.017 -8.464 1.00 92.50 282 ASN A C 1
ATOM 2123 O O . ASN A 1 282 ? -19.955 -6.231 -9.287 1.00 92.50 282 ASN A O 1
ATOM 2127 N N . ALA A 1 283 ? -18.723 -4.779 -8.106 1.00 95.62 283 ALA A N 1
ATOM 2128 C CA . ALA A 1 283 ? -19.355 -3.571 -8.630 1.00 95.62 283 ALA A CA 1
ATOM 2129 C C . ALA A 1 283 ? -18.899 -3.212 -10.062 1.00 95.62 283 ALA A C 1
ATOM 2131 O O . ALA A 1 283 ? -17.763 -3.473 -10.470 1.00 95.62 283 ALA A O 1
ATOM 2132 N N . GLY A 1 284 ? -19.793 -2.574 -10.825 1.00 96.31 284 GLY A N 1
ATOM 2133 C CA . GLY A 1 284 ? -19.456 -1.935 -12.103 1.00 96.31 284 GLY A CA 1
ATOM 2134 C C . GLY A 1 284 ? -18.585 -0.687 -11.920 1.00 96.31 284 GLY A C 1
ATOM 2135 O O . GLY A 1 284 ? -18.471 -0.157 -10.808 1.00 96.31 284 GLY A O 1
ATOM 2136 N N . HIS A 1 285 ? -17.973 -0.222 -13.007 1.00 96.00 285 HIS A N 1
ATOM 2137 C CA . HIS A 1 285 ? -16.908 0.785 -12.997 1.00 96.00 285 HIS A CA 1
ATOM 2138 C C . HIS A 1 285 ? -17.247 2.083 -12.241 1.00 96.00 285 HIS A C 1
ATOM 2140 O O . HIS A 1 285 ? -16.365 2.638 -11.588 1.00 96.00 285 HIS A O 1
ATOM 2146 N N . GLU A 1 286 ? -18.498 2.554 -12.277 1.00 95.19 286 GLU A N 1
ATOM 2147 C CA . GLU A 1 286 ? -18.941 3.775 -11.582 1.00 95.19 286 GLU A CA 1
ATOM 2148 C C . GLU A 1 286 ? -18.798 3.698 -10.051 1.00 95.19 286 GLU A C 1
ATOM 2150 O O . GLU A 1 286 ? -18.565 4.710 -9.394 1.00 95.19 286 GLU A O 1
ATOM 2155 N N . ASN A 1 287 ? -18.970 2.503 -9.476 1.00 95.00 287 ASN A N 1
ATOM 2156 C CA . ASN A 1 287 ? -19.170 2.304 -8.035 1.00 95.00 287 ASN A CA 1
ATOM 2157 C C . ASN A 1 287 ? -18.082 1.435 -7.379 1.00 95.00 287 ASN A C 1
ATOM 2159 O O . ASN A 1 287 ? -18.089 1.261 -6.161 1.00 95.00 287 ASN A O 1
ATOM 2163 N N . CYS A 1 288 ? -17.154 0.874 -8.161 1.00 96.12 288 CYS A N 1
ATOM 2164 C CA . CYS A 1 288 ? -16.164 -0.073 -7.653 1.00 96.12 288 CYS A CA 1
ATOM 2165 C C . CYS A 1 288 ? -15.020 0.559 -6.852 1.00 96.12 288 CYS A C 1
ATOM 2167 O O . CYS A 1 288 ? -14.392 -0.156 -6.083 1.00 96.12 288 CYS A O 1
ATOM 2169 N N . PHE A 1 289 ? -14.734 1.856 -7.003 1.00 96.44 289 PHE A N 1
ATOM 2170 C CA . PHE A 1 289 ? -13.528 2.499 -6.465 1.00 96.44 289 PHE A CA 1
ATOM 2171 C C . PHE A 1 289 ? -13.820 3.534 -5.369 1.00 96.44 289 PHE A C 1
ATOM 2173 O O . PHE A 1 289 ? -14.775 4.305 -5.459 1.00 96.44 289 PHE A O 1
ATOM 2180 N N . ARG A 1 290 ? -12.953 3.595 -4.349 1.00 96.31 290 ARG A N 1
ATOM 2181 C CA . ARG A 1 290 ? -12.962 4.634 -3.306 1.00 96.31 290 ARG A CA 1
ATOM 2182 C C . ARG A 1 290 ? -11.542 4.928 -2.811 1.00 96.31 290 ARG A C 1
ATOM 2184 O O . ARG A 1 290 ? -10.838 4.013 -2.391 1.00 96.31 290 ARG A O 1
ATOM 2191 N N . LEU A 1 291 ? -11.140 6.200 -2.784 1.00 96.56 291 LEU A N 1
ATOM 2192 C CA . LEU A 1 291 ? -9.942 6.632 -2.050 1.00 96.56 291 LEU A CA 1
ATOM 2193 C C . LEU A 1 291 ? -10.190 6.574 -0.536 1.00 96.56 291 LEU A C 1
ATOM 2195 O O . LEU A 1 291 ? -11.266 6.933 -0.057 1.00 96.56 291 LEU A O 1
ATOM 2199 N N . LEU A 1 292 ? -9.183 6.123 0.211 1.00 96.50 292 LEU A N 1
ATOM 2200 C CA . LEU A 1 292 ? -9.191 6.012 1.675 1.00 96.50 292 LEU A CA 1
ATOM 2201 C C . LEU A 1 292 ? -8.115 6.892 2.338 1.00 96.50 292 LEU A C 1
ATOM 2203 O O . LEU A 1 292 ? -7.899 6.815 3.547 1.00 96.50 292 LEU A O 1
ATOM 2207 N N . GLY A 1 293 ? -7.465 7.743 1.555 1.00 90.00 293 GLY A N 1
ATOM 2208 C CA . GLY A 1 293 ? -6.565 8.801 1.988 1.00 90.00 293 GLY A CA 1
ATOM 2209 C C . GLY A 1 293 ? -6.574 9.931 0.960 1.00 90.00 293 GLY A C 1
ATOM 2210 O O . GLY A 1 293 ? -7.075 9.768 -0.155 1.00 90.00 293 GLY A O 1
ATOM 2211 N N . GLU A 1 294 ? -6.030 11.075 1.351 1.00 83.88 294 GLU A N 1
ATOM 2212 C CA . GLU A 1 294 ? -5.683 12.176 0.456 1.00 83.88 294 GLU A CA 1
ATOM 2213 C C . GLU A 1 294 ? -4.165 12.333 0.538 1.00 83.88 294 GLU A C 1
ATOM 2215 O O . GLU A 1 294 ? -3.620 12.404 1.640 1.00 83.88 294 GLU A O 1
ATOM 2220 N N . ALA A 1 295 ? -3.494 12.334 -0.613 1.00 74.38 295 ALA A N 1
ATOM 2221 C CA . ALA A 1 295 ? -2.052 12.525 -0.683 1.00 74.38 295 ALA A CA 1
ATOM 2222 C C . ALA A 1 295 ? -1.698 13.978 -0.336 1.00 74.38 295 ALA A C 1
ATOM 2224 O O . ALA A 1 295 ? -2.293 14.914 -0.877 1.00 74.38 295 ALA A O 1
ATOM 2225 N N . ASP A 1 296 ? -0.720 14.172 0.546 1.00 64.75 296 ASP A N 1
ATOM 2226 C CA . ASP A 1 296 ? -0.263 15.499 0.962 1.00 64.75 296 ASP A CA 1
ATOM 2227 C C . ASP A 1 296 ? 0.641 16.142 -0.103 1.00 64.75 296 ASP A C 1
ATOM 2229 O O . ASP A 1 296 ? 1.859 16.229 0.061 1.00 64.75 296 ASP A O 1
ATOM 2233 N N . SER A 1 297 ? 0.046 16.645 -1.188 1.00 51.88 297 SER A N 1
ATOM 2234 C CA . SER A 1 297 ? 0.733 17.585 -2.077 1.00 51.88 297 SER A CA 1
ATOM 2235 C C . SER A 1 297 ? 0.888 18.936 -1.369 1.00 51.88 297 SER A C 1
ATOM 2237 O O . SER A 1 297 ? -0.113 19.613 -1.108 1.00 51.88 297 SER A O 1
ATOM 2239 N N . GLY A 1 298 ? 2.123 19.334 -1.054 1.00 45.31 298 GLY A N 1
ATOM 2240 C CA . GLY A 1 298 ? 2.425 20.611 -0.409 1.00 45.31 298 GLY A CA 1
ATOM 2241 C C . GLY A 1 298 ? 1.992 21.847 -1.211 1.00 45.31 298 GLY A C 1
ATOM 2242 O O . GLY A 1 298 ? 1.535 21.770 -2.352 1.00 45.31 298 GLY A O 1
ATOM 2243 N N . ALA A 1 299 ? 2.169 23.032 -0.616 1.00 30.88 299 ALA A N 1
ATOM 2244 C CA . ALA A 1 299 ? 1.773 24.310 -1.227 1.00 30.88 299 ALA A CA 1
ATOM 2245 C C . ALA A 1 299 ? 2.543 24.648 -2.524 1.00 30.88 299 ALA A C 1
ATOM 2247 O O . ALA A 1 299 ? 2.161 25.565 -3.253 1.00 30.88 299 ALA A O 1
ATOM 2248 N N . TYR A 1 300 ? 3.605 23.893 -2.816 1.00 33.97 300 TYR A N 1
ATOM 2249 C CA . TYR A 1 300 ? 4.354 23.909 -4.062 1.00 33.97 300 TYR A CA 1
ATOM 2250 C C . TYR A 1 300 ? 4.430 22.487 -4.633 1.00 33.97 300 TYR A C 1
ATOM 2252 O O . TYR A 1 300 ? 4.564 21.511 -3.895 1.00 33.97 300 TYR A O 1
ATOM 2260 N N . SER A 1 301 ? 4.375 22.375 -5.962 1.00 35.03 301 SER A N 1
ATOM 2261 C CA . SER A 1 301 ? 4.478 21.099 -6.680 1.00 35.03 301 SER A CA 1
ATOM 2262 C C . SER A 1 301 ? 5.813 20.402 -6.384 1.00 35.03 301 SER A C 1
ATOM 2264 O O . SER A 1 301 ? 6.841 20.815 -6.922 1.00 35.03 301 SER A O 1
ATOM 2266 N N . GLY A 1 302 ? 5.787 19.337 -5.574 1.00 50.38 302 GLY A N 1
ATOM 2267 C CA . GLY A 1 302 ? 6.963 18.529 -5.216 1.00 50.38 302 GLY A CA 1
ATOM 2268 C C . GLY A 1 302 ? 7.426 18.614 -3.753 1.00 50.38 302 GLY A C 1
ATOM 2269 O O . GLY A 1 302 ? 8.567 18.257 -3.474 1.00 50.38 302 GLY A O 1
ATOM 2270 N N . GLU A 1 303 ? 6.591 19.089 -2.820 1.00 62.44 303 GLU A N 1
ATOM 2271 C CA . GLU A 1 303 ? 6.872 19.035 -1.375 1.00 62.44 303 GLU A CA 1
ATOM 2272 C C . GLU A 1 303 ? 5.978 17.997 -0.666 1.00 62.44 303 GLU A C 1
ATOM 2274 O O . GLU A 1 303 ? 4.777 18.219 -0.507 1.00 62.44 303 GLU A O 1
ATOM 2279 N N . THR A 1 304 ? 6.573 16.880 -0.227 1.00 77.75 304 THR A N 1
ATOM 2280 C CA . THR A 1 304 ? 5.916 15.810 0.550 1.00 77.75 304 THR A CA 1
ATOM 2281 C C . THR A 1 304 ? 5.889 16.135 2.046 1.00 77.75 304 THR A C 1
ATOM 2283 O O . THR A 1 304 ? 6.922 16.432 2.653 1.00 77.75 304 THR A O 1
ATOM 2286 N N . ASP A 1 305 ? 4.721 16.018 2.681 1.00 88.69 305 ASP A N 1
ATOM 2287 C CA . ASP A 1 305 ? 4.561 16.212 4.129 1.00 88.69 305 ASP A CA 1
ATOM 2288 C C . ASP A 1 305 ? 4.880 14.899 4.886 1.00 88.69 305 ASP A C 1
ATOM 2290 O O . ASP A 1 305 ? 4.114 13.945 4.829 1.00 88.69 305 ASP A O 1
ATOM 2294 N N . PHE A 1 306 ? 6.017 14.814 5.590 1.00 95.06 306 PHE A N 1
ATOM 2295 C CA . PHE A 1 306 ? 6.476 13.569 6.245 1.00 95.06 306 PHE A CA 1
ATOM 2296 C C . PHE A 1 306 ? 5.936 13.352 7.674 1.00 95.06 306 PHE A C 1
ATOM 2298 O O . PHE A 1 306 ? 5.477 14.281 8.352 1.00 95.06 306 PHE A O 1
ATOM 2305 N N . LEU A 1 307 ? 6.046 12.114 8.173 1.00 96.50 307 LEU A N 1
ATOM 2306 C CA . LEU A 1 307 ? 5.708 11.726 9.545 1.00 96.50 307 LEU A CA 1
ATOM 2307 C C . LEU A 1 307 ? 6.504 12.562 10.564 1.00 96.50 307 LEU A C 1
ATOM 2309 O O . LEU A 1 307 ? 7.725 12.462 10.678 1.00 96.50 307 LEU A O 1
ATOM 2313 N N . SER A 1 308 ? 5.797 13.419 11.298 1.00 96.50 308 SER A N 1
ATOM 2314 C CA . SER A 1 308 ? 6.384 14.477 12.125 1.00 96.50 308 SER A CA 1
ATOM 2315 C C . SER A 1 308 ? 5.440 14.896 13.252 1.00 96.50 308 SER A C 1
ATOM 2317 O O . SER A 1 308 ? 4.234 14.673 13.164 1.00 96.50 308 SER A O 1
ATOM 2319 N N . GLU A 1 309 ? 5.966 15.564 14.283 1.00 96.06 309 GLU A N 1
ATOM 2320 C CA . GLU A 1 309 ? 5.197 16.084 15.429 1.00 96.06 309 GLU A CA 1
ATOM 2321 C C . GLU A 1 309 ? 3.990 16.936 14.993 1.00 96.06 309 GLU A C 1
ATOM 2323 O O . GLU A 1 309 ? 2.867 16.719 15.453 1.00 96.06 309 GLU A O 1
ATOM 2328 N N . LYS A 1 310 ? 4.201 17.826 14.010 1.00 95.75 310 LYS A N 1
ATOM 2329 C CA . LYS A 1 310 ? 3.159 18.591 13.303 1.00 95.75 310 LYS A CA 1
ATOM 2330 C C . LYS A 1 310 ? 2.025 17.679 12.819 1.00 95.75 310 LYS A C 1
ATOM 2332 O O . LYS A 1 310 ? 0.855 17.949 13.092 1.00 95.75 310 LYS A O 1
ATOM 2337 N N . ASN A 1 311 ? 2.365 16.609 12.103 1.00 95.06 311 ASN A N 1
ATOM 2338 C CA . ASN A 1 311 ? 1.406 15.775 11.381 1.00 95.06 311 ASN A CA 1
ATOM 2339 C C . ASN A 1 311 ? 0.743 14.693 12.251 1.00 95.06 311 ASN A C 1
ATOM 2341 O O . ASN A 1 311 ? -0.373 14.290 11.934 1.00 95.06 311 ASN A O 1
ATOM 2345 N N . VAL A 1 312 ? 1.362 14.287 13.370 1.00 97.00 312 VAL A N 1
ATOM 2346 C CA . VAL A 1 312 ? 0.753 13.389 14.380 1.00 97.00 312 VAL A CA 1
ATOM 2347 C C . VAL A 1 312 ? 0.015 14.131 15.508 1.00 97.00 312 VAL A C 1
ATOM 2349 O O . VAL A 1 312 ? -0.588 13.501 16.388 1.00 97.00 312 VAL A O 1
ATOM 2352 N N . SER A 1 313 ? 0.036 15.470 15.490 1.00 96.69 313 SER A N 1
ATOM 2353 C CA . SER A 1 313 ? -0.788 16.305 16.369 1.00 96.69 313 SER A CA 1
ATOM 2354 C C . SER A 1 313 ? -2.279 16.023 16.152 1.00 96.69 313 SER A C 1
ATOM 2356 O O . SER A 1 313 ? -2.710 15.709 15.043 1.00 96.69 313 SER A O 1
ATOM 2358 N N . GLU A 1 314 ? -3.082 16.119 17.215 1.00 91.44 314 GLU A N 1
ATOM 2359 C CA . GLU A 1 314 ? -4.456 15.590 17.250 1.00 91.44 314 GLU A CA 1
ATOM 2360 C C . GLU A 1 314 ? -5.338 16.067 16.096 1.00 91.44 314 GLU A C 1
ATOM 2362 O O . GLU A 1 314 ? -5.860 15.258 15.331 1.00 91.44 314 GLU A O 1
ATOM 2367 N N . GLY A 1 315 ? -5.432 17.385 15.905 1.00 93.31 315 GLY A N 1
ATOM 2368 C CA . GLY A 1 315 ? -6.216 17.958 14.817 1.00 93.31 315 GLY A CA 1
ATOM 2369 C C . GLY A 1 315 ? -5.654 17.657 13.424 1.00 93.31 315 GLY A C 1
ATOM 2370 O O . GLY A 1 315 ? -6.424 17.633 12.467 1.00 93.31 315 GLY A O 1
ATOM 2371 N N . ALA A 1 316 ? -4.344 17.428 13.277 1.00 95.00 316 ALA A N 1
ATOM 2372 C CA . ALA A 1 316 ? -3.740 17.100 11.986 1.00 95.00 316 ALA A CA 1
ATOM 2373 C C . ALA A 1 316 ? -4.034 15.649 11.583 1.00 95.00 316 ALA A C 1
ATOM 2375 O O . ALA A 1 316 ? -4.572 15.417 10.500 1.00 95.00 316 ALA A O 1
ATOM 2376 N N . ILE A 1 317 ? -3.769 14.688 12.474 1.00 95.75 317 ILE A N 1
ATOM 2377 C CA . ILE A 1 317 ? -4.011 13.271 12.186 1.00 95.75 317 ILE A CA 1
ATOM 2378 C C . ILE A 1 317 ? -5.508 12.944 12.116 1.00 95.75 317 ILE A C 1
ATOM 2380 O O . ILE A 1 317 ? -5.915 12.129 11.290 1.00 95.75 317 ILE A O 1
ATOM 2384 N N . ALA A 1 318 ? -6.359 13.638 12.883 1.00 95.38 318 ALA A N 1
ATOM 2385 C CA . ALA A 1 318 ? -7.811 13.518 12.756 1.00 95.38 318 ALA A CA 1
ATOM 2386 C C . ALA A 1 318 ? -8.314 13.976 11.375 1.00 95.38 318 ALA A C 1
ATOM 2388 O O . ALA A 1 318 ? -9.103 13.270 10.754 1.00 95.38 318 ALA A O 1
ATOM 2389 N N . ARG A 1 319 ? -7.806 15.097 10.831 1.00 95.31 319 ARG A N 1
ATOM 2390 C CA . ARG A 1 319 ? -8.149 15.546 9.464 1.00 95.31 319 ARG A CA 1
ATOM 2391 C C . ARG A 1 319 ? -7.642 14.612 8.365 1.00 95.31 319 ARG A C 1
ATOM 2393 O O . ARG A 1 319 ? -8.239 14.591 7.292 1.00 95.31 319 ARG A O 1
ATOM 2400 N N . ARG A 1 320 ? -6.590 13.833 8.628 1.00 95.75 320 ARG A N 1
ATOM 2401 C CA . ARG A 1 320 ? -6.054 12.790 7.733 1.00 95.75 320 ARG A CA 1
ATOM 2402 C C . ARG A 1 320 ? -6.658 11.399 7.969 1.00 95.75 320 ARG A C 1
ATOM 2404 O O . ARG A 1 320 ? -6.382 10.481 7.206 1.00 95.75 320 ARG A O 1
ATOM 2411 N N . THR A 1 321 ? -7.514 11.240 8.982 1.00 97.12 321 THR A N 1
ATOM 2412 C CA . THR A 1 321 ? -8.251 9.994 9.241 1.00 97.12 321 THR A CA 1
ATOM 2413 C C . THR A 1 321 ? -9.433 9.873 8.277 1.00 97.12 321 THR A C 1
ATOM 2415 O O . THR A 1 321 ? -10.198 10.824 8.112 1.00 97.12 321 THR A O 1
ATOM 2418 N N . ARG A 1 322 ? -9.638 8.709 7.661 1.00 97.44 322 ARG A N 1
ATOM 2419 C CA . ARG A 1 322 ? -10.838 8.387 6.871 1.00 97.44 322 ARG A CA 1
ATOM 2420 C C . ARG A 1 322 ? -11.516 7.145 7.456 1.00 97.44 322 ARG A C 1
ATOM 2422 O O . ARG A 1 322 ? -10.864 6.268 8.019 1.00 97.44 322 ARG A O 1
ATOM 2429 N N . ILE A 1 323 ? -12.841 7.099 7.342 1.00 96.44 323 ILE A N 1
ATOM 2430 C CA . ILE A 1 323 ? -13.684 5.972 7.758 1.00 96.44 323 ILE A CA 1
ATOM 2431 C C . ILE A 1 323 ? -14.538 5.566 6.562 1.00 96.44 323 ILE A C 1
ATOM 2433 O O . ILE A 1 323 ? -15.124 6.414 5.889 1.00 96.44 323 ILE A O 1
ATOM 2437 N N . SER A 1 324 ? -14.620 4.265 6.307 1.00 95.81 324 SER A N 1
ATOM 2438 C CA . SER A 1 324 ? -15.410 3.683 5.227 1.00 95.81 324 SER A CA 1
ATOM 2439 C C . SER A 1 324 ? -16.091 2.408 5.710 1.00 95.81 324 SER A C 1
ATOM 2441 O O . SER A 1 324 ? -15.478 1.601 6.403 1.00 95.81 324 SER A O 1
ATOM 2443 N N . ARG A 1 325 ? -17.337 2.183 5.289 1.00 95.88 325 ARG A N 1
ATOM 2444 C CA . ARG A 1 325 ? -17.967 0.857 5.310 1.00 95.88 325 ARG A CA 1
ATOM 2445 C C . ARG A 1 325 ? -18.516 0.530 3.924 1.00 95.88 325 ARG A C 1
ATOM 2447 O O . ARG A 1 325 ? -18.813 1.439 3.137 1.00 95.88 325 ARG A O 1
ATOM 2454 N N . GLY A 1 326 ? -18.611 -0.758 3.619 1.00 94.62 326 GLY A N 1
ATOM 2455 C CA . GLY A 1 326 ? -19.242 -1.267 2.408 1.00 94.62 326 GLY A CA 1
ATOM 2456 C C . GLY A 1 326 ? -18.722 -2.644 2.011 1.00 94.62 326 GLY A C 1
ATOM 2457 O O . GLY A 1 326 ? -18.094 -3.344 2.804 1.00 94.62 326 GLY A O 1
ATOM 2458 N N . LYS A 1 327 ? -18.985 -3.015 0.757 1.00 94.50 327 LYS A N 1
ATOM 2459 C CA . LYS A 1 327 ? -18.698 -4.342 0.190 1.00 94.50 327 LYS A CA 1
ATOM 2460 C C . LYS A 1 327 ? -17.323 -4.478 -0.469 1.00 94.50 327 LYS A C 1
ATOM 2462 O O . LYS A 1 327 ? -16.998 -5.563 -0.936 1.00 94.50 327 LYS A O 1
ATOM 2467 N N . SER A 1 328 ? -16.518 -3.411 -0.478 1.00 95.12 328 SER A N 1
ATOM 2468 C CA . SER A 1 328 ? -15.157 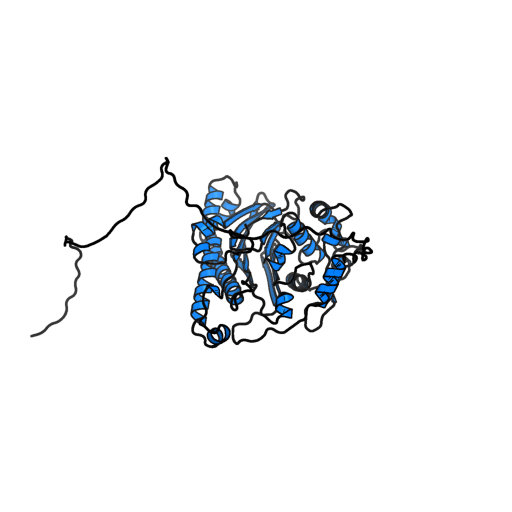-3.425 -1.022 1.00 95.12 328 SER A CA 1
ATOM 2469 C C . SER A 1 328 ? -14.347 -4.581 -0.442 1.00 95.12 328 SER A C 1
ATOM 2471 O O . SER A 1 328 ? -14.170 -4.685 0.775 1.00 95.12 328 SER A O 1
ATOM 2473 N N . ASP A 1 329 ? -13.888 -5.453 -1.333 1.00 94.81 329 ASP A N 1
ATOM 2474 C CA . ASP A 1 329 ? -13.272 -6.739 -1.033 1.00 94.81 329 ASP A CA 1
ATOM 2475 C C . ASP A 1 329 ? -11.777 -6.780 -1.391 1.00 94.81 329 ASP A C 1
ATOM 2477 O O . ASP A 1 329 ? -11.125 -7.801 -1.204 1.00 94.81 329 ASP A O 1
ATOM 2481 N N . ILE A 1 330 ? -11.225 -5.660 -1.860 1.00 97.56 330 ILE A N 1
ATOM 2482 C CA . ILE A 1 330 ? -9.794 -5.385 -1.985 1.00 97.56 330 ILE A CA 1
ATOM 2483 C C . ILE A 1 330 ? -9.508 -4.033 -1.318 1.00 97.56 330 ILE A C 1
ATOM 2485 O O . ILE A 1 330 ? -10.144 -3.034 -1.654 1.00 97.56 330 ILE A O 1
ATOM 2489 N N . ILE A 1 331 ? -8.518 -3.972 -0.426 1.00 98.38 331 ILE A N 1
ATOM 2490 C CA . ILE A 1 331 ? -7.915 -2.717 0.062 1.00 98.38 331 ILE A CA 1
ATOM 2491 C C . ILE A 1 331 ? -6.441 -2.711 -0.348 1.00 98.38 331 ILE A C 1
ATOM 2493 O O . ILE A 1 331 ? -5.770 -3.732 -0.214 1.00 98.38 331 ILE A O 1
ATOM 2497 N N . MET A 1 332 ? -5.924 -1.586 -0.842 1.00 98.75 332 MET A N 1
ATOM 2498 C CA . MET A 1 332 ? -4.529 -1.457 -1.278 1.00 98.75 332 MET A CA 1
ATOM 2499 C C . MET A 1 332 ? -3.852 -0.256 -0.613 1.00 98.75 332 MET A C 1
ATOM 2501 O O . MET A 1 332 ? -4.434 0.828 -0.571 1.00 98.75 332 MET A O 1
ATOM 2505 N N . LEU A 1 333 ? -2.632 -0.463 -0.105 1.00 98.75 333 LEU A N 1
ATOM 2506 C CA . LEU A 1 333 ? -1.726 0.562 0.430 1.00 98.75 333 LEU A CA 1
ATOM 2507 C C . LEU A 1 333 ? -0.410 0.495 -0.351 1.00 98.75 333 LEU A C 1
ATOM 2509 O O . LEU A 1 333 ? 0.143 -0.600 -0.483 1.00 98.75 333 LEU A O 1
ATOM 2513 N N . MET A 1 334 ? 0.104 1.622 -0.847 1.00 98.50 334 MET A N 1
ATOM 2514 C CA . MET A 1 334 ? 1.305 1.631 -1.695 1.00 98.50 334 MET A CA 1
ATOM 2515 C C . MET A 1 334 ? 2.110 2.940 -1.645 1.00 98.50 334 MET A C 1
ATOM 2517 O O . MET A 1 334 ? 1.520 4.003 -1.440 1.00 98.50 334 MET A O 1
ATOM 2521 N N . SER A 1 335 ? 3.427 2.846 -1.866 1.00 97.88 335 SER A N 1
ATOM 2522 C CA . SER A 1 335 ? 4.348 3.984 -2.062 1.00 97.88 335 SER A CA 1
ATOM 2523 C C . SER A 1 335 ? 4.157 4.663 -3.429 1.00 97.88 335 SER A C 1
ATOM 2525 O O . SER A 1 335 ? 3.405 4.162 -4.277 1.00 97.88 335 SER A O 1
ATOM 2527 N N . ASP A 1 336 ? 4.796 5.818 -3.651 1.00 95.06 336 ASP A N 1
ATOM 2528 C CA . ASP A 1 336 ? 4.629 6.601 -4.886 1.00 95.06 336 ASP A CA 1
ATOM 2529 C C . ASP A 1 336 ? 5.134 5.842 -6.130 1.00 95.06 336 ASP A C 1
ATOM 2531 O O . ASP A 1 336 ? 4.426 5.769 -7.134 1.00 95.06 336 ASP A O 1
ATOM 2535 N N . GLY A 1 337 ? 6.238 5.097 -6.015 1.00 95.62 337 GLY A N 1
ATOM 2536 C CA . GLY A 1 337 ? 6.787 4.226 -7.058 1.00 95.62 337 GLY A CA 1
ATOM 2537 C C . GLY A 1 337 ? 5.879 3.062 -7.478 1.00 95.62 337 GLY A C 1
ATOM 2538 O O . GLY A 1 337 ? 6.190 2.347 -8.438 1.00 95.62 337 GLY A O 1
ATOM 2539 N N . VAL A 1 338 ? 4.733 2.870 -6.813 1.00 97.94 338 VAL A N 1
ATOM 2540 C CA . VAL A 1 338 ? 3.587 2.124 -7.359 1.00 97.94 338 VAL A CA 1
ATOM 2541 C C . VAL A 1 338 ? 2.431 3.057 -7.721 1.00 97.94 338 VAL A C 1
ATOM 2543 O O . VAL A 1 338 ? 1.859 2.867 -8.787 1.00 97.94 338 VAL A O 1
ATOM 2546 N N . ALA A 1 339 ? 2.067 4.038 -6.889 1.00 96.56 339 ALA A N 1
ATOM 2547 C CA . ALA A 1 339 ? 0.905 4.899 -7.132 1.00 96.56 339 ALA A CA 1
ATOM 2548 C C . ALA A 1 339 ? 0.995 5.710 -8.442 1.00 96.56 339 ALA A C 1
ATOM 2550 O O . ALA A 1 339 ? -0.000 5.803 -9.164 1.00 96.56 339 ALA A O 1
ATOM 2551 N N . ASP A 1 340 ? 2.173 6.236 -8.785 1.00 95.31 340 ASP A N 1
ATOM 2552 C CA . ASP A 1 340 ? 2.389 7.116 -9.942 1.00 95.31 340 ASP A CA 1
ATOM 2553 C C . ASP A 1 340 ? 2.306 6.376 -11.286 1.00 95.31 340 ASP A C 1
ATOM 2555 O O . ASP A 1 340 ? 1.814 6.930 -12.271 1.00 95.31 340 ASP A O 1
ATOM 2559 N N . ASP A 1 341 ? 2.648 5.080 -11.315 1.00 95.12 341 ASP A N 1
ATOM 2560 C CA . ASP A 1 341 ? 2.384 4.195 -12.465 1.00 95.12 341 ASP A CA 1
ATOM 2561 C C . ASP A 1 341 ? 0.873 4.090 -12.785 1.00 95.12 341 ASP A C 1
ATOM 2563 O O . ASP A 1 341 ? 0.479 3.659 -13.875 1.00 95.12 341 ASP A O 1
ATOM 2567 N N . TYR A 1 342 ? 0.020 4.482 -11.833 1.00 96.19 342 TYR A N 1
ATOM 2568 C CA . TYR A 1 342 ? -1.439 4.466 -11.899 1.00 96.19 342 TYR A CA 1
ATOM 2569 C C . TYR A 1 342 ? -2.028 5.839 -11.511 1.00 96.19 342 TYR A C 1
ATOM 2571 O O . TYR A 1 342 ? -3.091 5.919 -10.892 1.00 96.19 342 TYR A O 1
ATOM 2579 N N . PHE A 1 343 ? -1.368 6.933 -11.907 1.00 92.44 343 PHE A N 1
ATOM 2580 C CA . PHE A 1 343 ? -1.932 8.281 -11.825 1.00 92.44 343 PHE A CA 1
ATOM 2581 C C . PHE A 1 343 ? -2.734 8.649 -13.099 1.00 92.44 343 PHE A C 1
ATOM 2583 O O . PHE A 1 343 ? -2.286 8.357 -14.210 1.00 92.44 343 PHE A O 1
ATOM 2590 N N . PRO A 1 344 ? -3.895 9.333 -12.995 1.00 93.62 344 PRO A N 1
ATOM 2591 C CA . PRO A 1 344 ? -4.661 9.595 -11.777 1.00 93.62 344 PRO A CA 1
ATOM 2592 C C . PRO A 1 344 ? -5.369 8.328 -11.273 1.00 93.62 344 PRO A C 1
ATOM 2594 O O . PRO A 1 344 ? -5.852 7.509 -12.059 1.00 93.62 344 PRO A O 1
ATOM 2597 N N . ALA A 1 345 ? -5.489 8.205 -9.947 1.00 91.88 345 ALA A N 1
ATOM 2598 C CA . ALA A 1 345 ? -5.972 6.993 -9.278 1.00 91.88 345 ALA A CA 1
ATOM 2599 C C . ALA A 1 345 ? -7.362 6.513 -9.752 1.00 91.88 345 ALA A C 1
ATOM 2601 O O . ALA A 1 345 ? -7.625 5.311 -9.769 1.00 91.88 345 ALA A O 1
ATOM 2602 N N . GLN A 1 346 ? -8.233 7.421 -10.203 1.00 91.00 346 GLN A N 1
ATOM 2603 C CA . GLN A 1 346 ? -9.417 7.071 -10.990 1.00 91.00 346 GLN A CA 1
ATOM 2604 C C . GLN A 1 346 ? -9.179 7.449 -12.463 1.00 91.00 346 GLN A C 1
ATOM 2606 O O . GLN A 1 346 ? -8.911 8.621 -12.731 1.00 91.00 346 GLN A O 1
ATOM 2611 N N . PRO A 1 347 ? -9.289 6.508 -13.423 1.00 94.12 347 PRO A N 1
ATOM 2612 C CA . PRO A 1 347 ? -9.705 5.108 -13.266 1.00 94.12 347 PRO A CA 1
ATOM 2613 C C . PRO A 1 347 ? -8.569 4.125 -12.918 1.00 94.12 347 PRO A C 1
ATOM 2615 O O . PRO A 1 347 ? -8.833 2.945 -12.700 1.00 94.12 347 PRO A O 1
ATOM 2618 N N . GLN A 1 348 ? -7.305 4.558 -12.887 1.00 96.56 348 GLN A N 1
ATOM 2619 C CA . GLN A 1 348 ? -6.151 3.655 -13.003 1.00 96.56 348 GLN A CA 1
ATOM 2620 C C . GLN A 1 348 ? -5.980 2.630 -11.862 1.00 96.56 348 GLN A C 1
ATOM 2622 O O . GLN A 1 348 ? -5.418 1.567 -12.102 1.00 96.56 348 GLN A O 1
ATOM 2627 N N . MET A 1 349 ? -6.522 2.837 -10.659 1.00 97.25 349 MET A N 1
ATOM 2628 C CA . MET A 1 349 ? -6.496 1.807 -9.602 1.00 97.25 349 MET A CA 1
ATOM 2629 C C . MET A 1 349 ? -7.328 0.561 -9.957 1.00 97.25 349 MET A C 1
ATOM 2631 O O . MET A 1 349 ? -7.042 -0.537 -9.474 1.00 97.25 349 MET A O 1
ATOM 2635 N N . LYS A 1 350 ? -8.297 0.689 -10.875 1.00 97.38 350 LYS A N 1
ATOM 2636 C CA . LYS A 1 350 ? -8.974 -0.454 -11.510 1.00 97.38 350 LYS A CA 1
ATOM 2637 C C . LYS A 1 350 ? -7.985 -1.226 -12.387 1.00 97.38 350 LYS A C 1
ATOM 2639 O O . LYS A 1 350 ? -7.905 -2.445 -12.272 1.00 97.38 350 LYS A O 1
ATOM 2644 N N . ARG A 1 351 ? -7.162 -0.523 -13.182 1.00 97.81 351 ARG A N 1
ATOM 2645 C CA . ARG A 1 351 ? -6.074 -1.118 -13.980 1.00 97.81 351 ARG A CA 1
ATOM 2646 C C . ARG A 1 351 ? -5.069 -1.859 -13.095 1.00 97.81 351 ARG A C 1
ATOM 2648 O O . ARG A 1 351 ? -4.760 -2.999 -13.412 1.00 97.81 351 ARG A O 1
ATOM 2655 N N . LEU A 1 352 ? -4.646 -1.281 -11.964 1.00 98.44 352 LEU A N 1
ATOM 2656 C CA . LEU A 1 352 ? -3.790 -1.969 -10.982 1.00 98.44 352 LEU A CA 1
ATOM 2657 C C . LEU A 1 352 ? -4.435 -3.273 -10.497 1.00 98.44 352 LEU A C 1
ATOM 2659 O O . LEU A 1 352 ? -3.792 -4.319 -10.491 1.00 98.44 352 LEU A O 1
ATOM 2663 N N . CYS A 1 353 ? -5.719 -3.239 -10.135 1.00 98.25 353 CYS A N 1
ATOM 2664 C CA . CYS A 1 353 ? -6.438 -4.434 -9.703 1.00 98.25 353 CYS A CA 1
ATOM 2665 C C . CYS A 1 353 ? -6.492 -5.511 -10.811 1.00 98.25 353 CYS A C 1
ATOM 2667 O O . CYS A 1 353 ? -6.212 -6.678 -10.535 1.00 98.25 353 CYS A O 1
ATOM 2669 N N . LEU A 1 354 ? -6.742 -5.128 -12.070 1.00 98.19 354 LEU A N 1
ATOM 2670 C CA . LEU A 1 354 ? -6.682 -6.038 -13.226 1.00 98.19 354 LEU A CA 1
ATOM 2671 C C . LEU A 1 354 ? -5.269 -6.591 -13.467 1.00 98.19 354 LEU A C 1
ATOM 2673 O O . LEU A 1 354 ? -5.114 -7.786 -13.709 1.00 98.19 354 LEU A O 1
ATOM 2677 N N . ASP A 1 355 ? -4.231 -5.761 -13.354 1.00 98.38 355 ASP A N 1
ATOM 2678 C CA . ASP A 1 355 ? -2.831 -6.181 -13.468 1.00 98.38 355 ASP A CA 1
ATOM 2679 C C . ASP A 1 355 ? -2.471 -7.223 -12.388 1.00 98.38 355 ASP A C 1
ATOM 2681 O O . ASP A 1 355 ? -1.826 -8.233 -12.685 1.00 98.38 355 ASP A O 1
ATOM 2685 N N . LEU A 1 356 ? -2.958 -7.057 -11.154 1.00 98.38 356 LEU A N 1
ATOM 2686 C CA . LEU A 1 356 ? -2.775 -8.026 -10.066 1.00 98.38 356 LEU A CA 1
ATOM 2687 C C . LEU A 1 356 ? -3.533 -9.347 -10.302 1.00 98.38 356 LEU A C 1
ATOM 2689 O O . LEU A 1 356 ? -3.010 -10.408 -9.950 1.00 98.38 356 LEU A O 1
ATOM 2693 N N . MET A 1 357 ? -4.728 -9.307 -10.908 1.00 97.31 357 MET A N 1
ATOM 2694 C CA . MET A 1 357 ? -5.487 -10.507 -11.299 1.00 97.31 357 MET A CA 1
ATOM 2695 C C . MET A 1 357 ? -4.800 -11.270 -12.439 1.00 97.31 357 MET A C 1
ATOM 2697 O O . MET A 1 357 ? -4.540 -12.468 -12.323 1.00 97.31 357 MET A O 1
ATOM 2701 N N . LEU A 1 358 ? -4.454 -10.576 -13.530 1.00 97.75 358 LEU A N 1
ATOM 2702 C CA . LEU A 1 358 ? -3.853 -11.168 -14.731 1.00 97.75 358 LEU A CA 1
ATOM 2703 C C . LEU A 1 358 ? -2.502 -11.833 -14.437 1.00 97.75 358 LEU A C 1
ATOM 2705 O O . LEU A 1 358 ? -2.173 -12.858 -15.034 1.00 97.75 358 LEU A O 1
ATOM 2709 N N . ASN A 1 359 ? -1.734 -11.287 -13.489 1.00 98.00 359 ASN A N 1
ATOM 2710 C CA . ASN A 1 359 ? -0.467 -11.864 -13.034 1.00 98.00 359 ASN A CA 1
ATOM 2711 C C . ASN A 1 359 ? -0.624 -12.883 -11.879 1.00 98.00 359 ASN A C 1
ATOM 2713 O O . ASN A 1 359 ? 0.364 -13.476 -11.435 1.00 98.00 359 ASN A O 1
ATOM 2717 N N . GLY A 1 360 ? -1.853 -13.134 -11.412 1.00 95.94 360 GLY A N 1
ATOM 2718 C CA . GLY A 1 360 ? -2.180 -14.152 -10.409 1.00 95.94 360 GLY A CA 1
ATOM 2719 C C . GLY A 1 360 ? -1.729 -13.826 -8.981 1.00 95.94 360 GLY A C 1
ATOM 2720 O O . GLY A 1 360 ? -1.505 -14.748 -8.189 1.00 95.94 360 GLY A O 1
ATOM 2721 N N . ILE A 1 361 ? -1.552 -12.543 -8.645 1.00 97.12 361 ILE A N 1
ATOM 2722 C CA . ILE A 1 361 ? -1.305 -12.105 -7.263 1.00 97.12 361 ILE A CA 1
ATOM 2723 C C . ILE A 1 361 ? -2.591 -12.300 -6.454 1.00 97.12 361 ILE A C 1
ATOM 2725 O O . ILE A 1 361 ? -2.559 -12.956 -5.416 1.00 97.12 361 ILE A O 1
ATOM 2729 N N . ILE A 1 362 ? -3.710 -11.786 -6.972 1.00 94.75 362 ILE A N 1
ATOM 2730 C CA . ILE A 1 362 ? -5.067 -12.016 -6.455 1.00 94.75 362 ILE A CA 1
ATOM 2731 C C . ILE A 1 362 ? -5.848 -12.950 -7.402 1.00 94.75 362 ILE A C 1
ATOM 2733 O O . ILE A 1 362 ? -5.427 -13.132 -8.550 1.00 94.75 362 ILE A O 1
ATOM 2737 N N . PRO A 1 363 ? -6.956 -13.576 -6.958 1.00 91.94 363 PRO A N 1
ATOM 2738 C CA . PRO A 1 363 ? -7.722 -14.508 -7.784 1.00 91.94 363 PRO A CA 1
ATOM 2739 C C . PRO A 1 363 ? -8.257 -13.878 -9.079 1.00 91.94 363 PRO A C 1
ATOM 2741 O O . PRO A 1 363 ? -8.824 -12.786 -9.063 1.00 91.94 363 PRO A O 1
ATOM 2744 N N . MET A 1 364 ? -8.116 -14.607 -10.189 1.00 9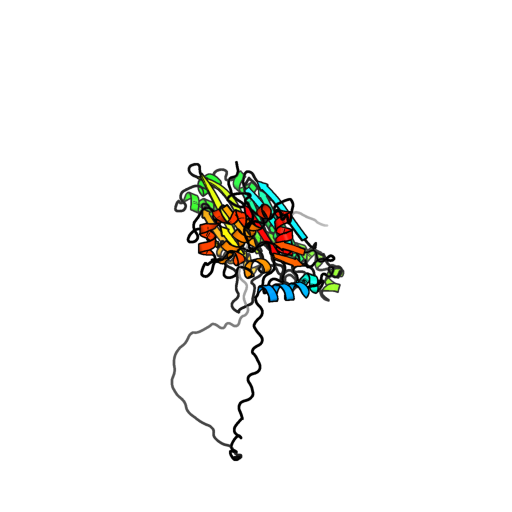2.25 364 MET A N 1
ATOM 2745 C CA . MET A 1 364 ? -8.672 -14.252 -11.497 1.00 92.25 364 MET A CA 1
ATOM 2746 C C . MET A 1 364 ? -10.057 -14.910 -11.673 1.00 92.25 364 MET A C 1
ATOM 2748 O O . MET A 1 364 ? -10.148 -16.137 -11.558 1.00 92.25 364 MET A O 1
ATOM 2752 N N . PRO A 1 365 ? -11.128 -14.147 -11.972 1.00 89.88 365 PRO A N 1
ATOM 2753 C CA . PRO A 1 365 ? -12.421 -14.699 -12.390 1.00 89.88 365 PRO A CA 1
ATOM 2754 C C . PRO A 1 365 ? -12.326 -15.647 -13.599 1.00 89.88 365 PRO A C 1
ATOM 2756 O O . PRO A 1 365 ? -11.345 -15.634 -14.335 1.00 89.88 365 PRO A O 1
ATOM 2759 N N . GLY A 1 366 ? -13.349 -16.478 -13.822 1.00 83.00 366 GLY A N 1
ATOM 2760 C CA . GLY A 1 366 ? -13.455 -17.368 -14.995 1.00 83.00 366 GLY A CA 1
ATOM 2761 C C . GLY A 1 366 ? -12.561 -18.620 -14.970 1.00 83.00 366 GLY A C 1
ATOM 2762 O O . GLY A 1 366 ? -12.965 -19.663 -15.480 1.00 83.00 366 GLY A O 1
ATOM 2763 N N . GLY A 1 367 ? -11.399 -18.563 -14.314 1.00 79.38 367 GLY A N 1
ATOM 2764 C CA . GLY A 1 367 ? -10.476 -19.693 -14.181 1.00 79.38 367 GLY A CA 1
ATOM 2765 C C . GLY A 1 367 ? -9.659 -19.996 -15.446 1.00 79.38 367 GLY A C 1
ATOM 2766 O O . GLY A 1 367 ? -9.723 -19.292 -16.456 1.00 79.38 367 GLY A O 1
ATOM 2767 N N . LYS A 1 368 ? -8.836 -21.051 -15.382 1.00 82.94 368 LYS A N 1
ATOM 2768 C CA . LYS A 1 368 ? -7.894 -21.385 -16.459 1.00 82.94 368 LYS A CA 1
ATOM 2769 C C . LYS A 1 368 ? -8.622 -21.711 -17.766 1.00 82.94 368 LYS A C 1
ATOM 2771 O O . LYS A 1 368 ? -9.505 -22.565 -17.799 1.00 82.94 368 LYS A O 1
ATOM 2776 N N . SER A 1 369 ? -8.194 -21.060 -18.839 1.00 90.94 369 SER A N 1
ATOM 2777 C CA . SER A 1 369 ? -8.794 -21.106 -20.176 1.00 90.94 369 SER A CA 1
ATOM 2778 C C . SER A 1 369 ? -7.714 -21.315 -21.249 1.00 90.94 369 SER A C 1
ATOM 2780 O O . SER A 1 369 ? -6.521 -21.340 -20.937 1.00 90.94 369 SER A O 1
ATOM 2782 N N . GLU A 1 370 ? -8.107 -21.513 -22.512 1.00 95.69 370 GLU A N 1
ATOM 2783 C CA . GLU A 1 370 ? -7.144 -21.480 -23.624 1.00 95.69 370 GLU A CA 1
ATOM 2784 C C . GLU A 1 370 ? -6.577 -20.054 -23.778 1.00 95.69 370 GLU A C 1
ATOM 2786 O O . GLU A 1 370 ? -7.347 -19.097 -23.681 1.00 95.69 370 GLU A O 1
ATOM 2791 N N . PRO A 1 371 ? -5.259 -19.877 -23.988 1.00 96.94 371 PRO A N 1
ATOM 2792 C CA . PRO A 1 371 ? -4.643 -18.555 -24.008 1.00 96.94 371 PRO A CA 1
ATOM 2793 C C . PRO A 1 371 ? -5.029 -17.736 -25.247 1.00 96.94 371 PRO A C 1
ATOM 2795 O O . PRO A 1 371 ? -4.950 -18.228 -26.375 1.00 96.94 371 PRO A O 1
ATOM 2798 N N . LEU A 1 372 ? -5.365 -16.457 -25.045 1.00 96.81 372 LEU A N 1
ATOM 2799 C CA . LEU A 1 372 ? -5.627 -15.496 -26.124 1.00 96.81 372 LEU A CA 1
ATOM 2800 C C . LEU A 1 372 ? -4.518 -14.431 -26.228 1.00 96.81 372 LEU A C 1
ATOM 2802 O O . LEU A 1 372 ? -3.945 -14.032 -25.209 1.00 96.81 372 LEU A O 1
ATOM 2806 N N . PRO A 1 373 ? -4.192 -13.957 -27.450 1.00 95.38 373 PRO A N 1
ATOM 2807 C CA . PRO A 1 373 ? -3.204 -12.900 -27.667 1.00 95.38 373 PRO A CA 1
ATOM 2808 C C . PRO A 1 373 ? -3.726 -11.539 -27.174 1.00 95.38 373 PRO A C 1
ATOM 2810 O O . PRO A 1 373 ? -4.921 -11.276 -27.313 1.00 95.38 373 PRO A O 1
ATOM 2813 N N . PRO A 1 374 ? -2.861 -10.639 -26.669 1.00 94.75 374 PRO A N 1
ATOM 2814 C CA . PRO A 1 374 ? -1.394 -10.697 -26.710 1.00 94.75 374 PRO A CA 1
ATOM 2815 C C . PRO A 1 374 ? -0.740 -11.586 -25.636 1.00 94.75 374 PRO A C 1
ATOM 2817 O O . PRO A 1 374 ? -1.215 -11.665 -24.505 1.00 94.75 374 PRO A O 1
ATOM 2820 N N . GLU A 1 375 ? 0.403 -12.190 -25.996 1.00 95.50 375 GLU A N 1
ATOM 2821 C CA . GLU A 1 375 ? 1.293 -12.915 -25.070 1.00 95.50 375 GLU A CA 1
ATOM 2822 C C . GLU A 1 375 ? 1.895 -11.965 -24.005 1.00 95.50 375 GLU A C 1
ATOM 2824 O O . GLU A 1 375 ? 2.268 -10.830 -24.346 1.00 95.50 375 GLU A O 1
ATOM 2829 N N . PRO A 1 376 ? 2.077 -12.439 -22.754 1.00 96.94 376 PRO A N 1
ATOM 2830 C CA . PRO A 1 376 ? 2.844 -11.770 -21.704 1.00 96.94 376 PRO A CA 1
ATOM 2831 C C . PRO A 1 376 ? 4.191 -11.195 -22.152 1.00 96.94 376 PRO A C 1
ATOM 2833 O O . PRO A 1 376 ? 5.051 -11.875 -22.718 1.00 96.94 376 PRO A O 1
ATOM 2836 N N . VAL A 1 377 ? 4.410 -9.916 -21.844 1.00 94.75 377 VAL A N 1
ATOM 2837 C CA . VAL A 1 377 ? 5.591 -9.173 -22.289 1.00 94.75 377 VAL A CA 1
ATOM 2838 C C . VAL A 1 377 ? 6.798 -9.505 -21.425 1.00 94.75 377 VAL A C 1
ATOM 2840 O O . VAL A 1 377 ? 6.743 -9.498 -20.195 1.00 94.75 377 VAL A O 1
ATOM 2843 N N . ARG A 1 378 ? 7.918 -9.761 -22.105 1.00 93.88 378 ARG A N 1
ATOM 2844 C CA . ARG A 1 378 ? 9.198 -10.134 -21.505 1.00 93.88 378 ARG A CA 1
ATOM 2845 C C . ARG A 1 378 ? 10.186 -8.973 -21.477 1.00 93.88 378 ARG A C 1
ATOM 2847 O O . ARG A 1 378 ? 10.519 -8.416 -22.524 1.00 93.88 378 ARG A O 1
ATOM 2854 N N . PHE A 1 379 ? 10.723 -8.696 -20.293 1.00 91.19 379 PHE A N 1
ATOM 2855 C CA . PHE A 1 379 ? 11.836 -7.768 -20.066 1.00 91.19 379 PHE A CA 1
ATOM 2856 C C . PHE A 1 379 ? 12.952 -8.461 -19.259 1.00 91.19 379 PHE A C 1
ATOM 2858 O O . PHE A 1 379 ? 12.675 -9.442 -18.564 1.00 91.19 379 PHE A O 1
ATOM 2865 N N . PRO A 1 380 ? 14.218 -8.012 -19.365 1.00 91.00 380 PRO A N 1
ATOM 2866 C CA . PRO A 1 380 ? 15.281 -8.462 -18.471 1.00 91.00 380 PRO A CA 1
ATOM 2867 C C . PRO A 1 380 ? 15.092 -7.862 -17.070 1.00 91.00 380 PRO A C 1
ATOM 2869 O O . PRO A 1 380 ? 14.825 -6.667 -16.934 1.00 91.00 380 PRO A O 1
ATOM 2872 N N . SER A 1 381 ? 15.264 -8.678 -16.033 1.00 92.75 381 SER A N 1
ATOM 2873 C CA . SER A 1 381 ? 15.242 -8.233 -14.640 1.00 92.75 381 SER A CA 1
ATOM 2874 C C . SER A 1 381 ? 16.452 -7.361 -14.308 1.00 92.75 381 SER A C 1
ATOM 2876 O O . SER A 1 381 ? 17.567 -7.592 -14.789 1.00 92.75 381 SER A O 1
ATOM 2878 N N . VAL A 1 382 ? 16.275 -6.392 -13.407 1.00 93.00 382 VAL A N 1
ATOM 2879 C CA . VAL A 1 382 ? 17.408 -5.665 -12.812 1.00 93.00 382 VAL A CA 1
ATOM 2880 C C . VAL A 1 382 ? 17.946 -6.504 -11.647 1.00 93.00 382 VAL A C 1
ATOM 2882 O O . VAL A 1 382 ? 17.677 -6.233 -10.479 1.00 93.00 382 VAL A O 1
ATOM 2885 N N . SER A 1 383 ? 18.659 -7.578 -11.991 1.00 92.00 383 SER A N 1
ATOM 2886 C CA . SER A 1 383 ? 19.273 -8.559 -11.081 1.00 92.00 383 SER A CA 1
ATOM 2887 C C . SER A 1 383 ? 20.689 -8.933 -11.565 1.00 92.00 383 SER A C 1
ATOM 2889 O O . SER A 1 383 ? 21.033 -8.620 -12.709 1.00 92.00 383 SER A O 1
ATOM 2891 N N . PRO A 1 384 ? 21.519 -9.624 -10.753 1.00 90.31 384 PRO A N 1
ATOM 2892 C CA . PRO A 1 384 ? 22.858 -10.072 -11.167 1.00 90.31 384 PRO A CA 1
ATOM 2893 C C . PRO A 1 384 ? 22.891 -10.962 -12.419 1.00 90.31 384 PRO A C 1
ATOM 2895 O O . PRO A 1 384 ? 23.926 -11.071 -13.068 1.00 90.31 384 PRO A O 1
ATOM 2898 N N . ASP A 1 385 ? 21.776 -11.627 -12.728 1.00 90.06 385 ASP A N 1
ATOM 2899 C CA . ASP A 1 385 ? 21.632 -12.646 -13.769 1.00 90.06 385 ASP A CA 1
ATOM 2900 C C . ASP A 1 385 ? 20.617 -12.286 -14.875 1.00 90.06 385 ASP A C 1
ATOM 2902 O O . ASP A 1 385 ? 20.384 -13.100 -15.767 1.00 90.06 385 ASP A O 1
ATOM 2906 N N . GLN A 1 386 ? 20.038 -11.077 -14.832 1.00 88.50 386 GLN A N 1
ATOM 2907 C CA . GLN A 1 386 ? 19.185 -10.466 -15.870 1.00 88.50 386 GLN A CA 1
ATOM 2908 C C . GLN A 1 386 ? 18.152 -11.415 -16.518 1.00 88.50 386 GLN A C 1
ATOM 2910 O O . GLN A 1 386 ? 18.003 -11.476 -17.742 1.00 88.50 386 GLN A O 1
ATOM 2915 N N . ARG A 1 387 ? 17.425 -12.173 -15.689 1.00 90.25 387 ARG A N 1
ATOM 2916 C CA . ARG A 1 387 ? 16.410 -13.146 -16.118 1.00 90.25 387 ARG A CA 1
ATOM 2917 C C . ARG A 1 387 ? 15.325 -12.483 -16.960 1.00 90.25 387 ARG A C 1
ATOM 2919 O O . ARG A 1 387 ? 14.839 -11.407 -16.636 1.00 90.25 387 ARG A O 1
ATOM 2926 N N . SER A 1 388 ? 14.873 -13.172 -18.004 1.00 92.69 388 SER A N 1
ATOM 2927 C CA . SER A 1 388 ? 13.706 -12.740 -18.774 1.00 92.69 388 SER A CA 1
ATOM 2928 C C . SER A 1 388 ? 12.417 -13.078 -18.018 1.00 92.69 388 SER A C 1
ATOM 2930 O O . SER A 1 388 ? 11.965 -14.226 -18.033 1.00 92.69 388 SER A O 1
ATOM 2932 N N . VAL A 1 389 ? 11.830 -12.083 -17.352 1.00 94.88 389 VAL A N 1
ATOM 2933 C CA . VAL A 1 389 ? 10.555 -12.213 -16.631 1.00 94.88 389 VAL A CA 1
ATOM 2934 C C . VAL A 1 389 ? 9.414 -11.802 -17.558 1.00 94.88 389 VAL A C 1
ATOM 2936 O O . VAL A 1 389 ? 9.511 -10.791 -18.252 1.00 94.88 389 VAL A O 1
ATOM 2939 N N . ALA A 1 390 ? 8.353 -12.610 -17.596 1.00 96.56 390 ALA A N 1
ATOM 2940 C CA . ALA A 1 390 ? 7.137 -12.352 -18.364 1.00 96.56 390 ALA A CA 1
ATOM 2941 C C . ALA A 1 390 ? 6.021 -11.874 -17.436 1.00 96.56 390 ALA A C 1
ATOM 2943 O O . ALA A 1 390 ? 5.711 -12.572 -16.471 1.00 96.56 390 ALA A O 1
ATOM 2944 N N . LEU A 1 391 ? 5.419 -10.728 -17.753 1.00 97.31 391 LEU A N 1
ATOM 2945 C CA . LEU A 1 391 ? 4.272 -10.158 -17.043 1.00 97.31 391 LEU A CA 1
ATOM 2946 C C . LEU A 1 391 ? 3.177 -9.791 -18.051 1.00 97.31 391 LEU A C 1
ATOM 2948 O O . LEU A 1 391 ? 3.481 -9.375 -19.171 1.00 97.31 391 LEU A O 1
ATOM 2952 N N . GLN A 1 392 ? 1.915 -9.917 -17.648 1.00 97.00 392 GLN A N 1
ATOM 2953 C CA . GLN A 1 392 ? 0.784 -9.385 -18.410 1.00 97.00 392 GLN A CA 1
ATOM 2954 C C . GLN A 1 392 ? 0.509 -7.941 -17.979 1.00 97.00 392 GLN A C 1
ATOM 2956 O O . GLN A 1 392 ? 0.698 -7.610 -16.809 1.00 97.00 392 GLN A O 1
ATOM 2961 N N . TYR A 1 393 ? 0.052 -7.099 -18.909 1.00 96.62 393 TYR A N 1
ATOM 2962 C CA . TYR A 1 393 ? -0.352 -5.724 -18.619 1.00 96.62 393 TYR A CA 1
ATOM 2963 C C . TYR A 1 393 ? -1.769 -5.471 -19.153 1.00 96.62 393 TYR A C 1
ATOM 2965 O O . TYR A 1 393 ? -2.001 -5.593 -20.356 1.00 96.62 393 TYR A O 1
ATOM 2973 N N . ALA A 1 394 ? -2.702 -5.063 -18.296 1.00 96.75 394 ALA A N 1
ATOM 2974 C CA . ALA A 1 394 ? -4.098 -4.779 -18.633 1.00 96.75 394 ALA A CA 1
ATOM 2975 C C . ALA A 1 394 ? -4.230 -3.697 -19.721 1.00 96.75 394 ALA A C 1
ATOM 2977 O O . ALA A 1 394 ? -5.086 -3.801 -20.592 1.00 96.75 394 ALA A O 1
ATOM 2978 N N . LYS A 1 395 ? -3.306 -2.722 -19.769 1.00 93.56 395 LYS A N 1
ATOM 2979 C CA . LYS A 1 395 ? -3.227 -1.710 -20.847 1.00 93.56 395 LYS A CA 1
ATOM 2980 C C . LYS A 1 395 ? -2.997 -2.285 -22.257 1.00 93.56 395 LYS A C 1
ATOM 2982 O O . LYS A 1 395 ? -3.114 -1.552 -23.227 1.00 93.56 395 LYS A O 1
ATOM 2987 N N . GLN A 1 396 ? -2.628 -3.564 -22.382 1.00 93.31 396 GLN A N 1
ATOM 2988 C CA . GLN A 1 396 ? -2.516 -4.268 -23.669 1.00 93.31 396 GLN A CA 1
ATOM 2989 C C . GLN A 1 396 ? -3.811 -4.974 -24.095 1.00 93.31 396 GLN A C 1
ATOM 2991 O O . GLN A 1 396 ? -3.835 -5.560 -25.175 1.00 93.31 396 GLN A O 1
ATOM 2996 N N . LEU A 1 397 ? -4.829 -4.983 -23.231 1.00 95.06 397 LEU A N 1
ATOM 2997 C CA . LEU A 1 397 ? -6.137 -5.597 -23.466 1.00 95.06 397 LEU A CA 1
ATOM 2998 C C . LEU A 1 397 ? -7.221 -4.556 -23.774 1.00 95.06 397 LEU A C 1
ATOM 3000 O O . LEU A 1 397 ? -8.361 -4.936 -23.992 1.00 95.06 397 LEU A O 1
ATOM 3004 N N . LEU A 1 398 ? -6.860 -3.269 -23.781 1.00 92.69 398 LEU A N 1
ATOM 3005 C CA . LEU A 1 398 ? -7.719 -2.186 -24.247 1.00 92.69 398 LEU A CA 1
ATOM 3006 C C . LEU A 1 398 ? -7.883 -2.300 -25.766 1.00 92.69 398 LEU A C 1
ATOM 3008 O O . LEU A 1 398 ? -6.895 -2.206 -26.499 1.00 92.69 398 LEU A O 1
ATOM 3012 N N . ASP A 1 399 ? -9.117 -2.503 -26.221 1.00 84.81 399 ASP A N 1
ATOM 3013 C CA . ASP A 1 399 ? -9.467 -2.450 -27.644 1.00 84.81 399 ASP A CA 1
ATOM 3014 C C . ASP A 1 399 ? -9.438 -0.998 -28.184 1.00 84.81 399 ASP A C 1
ATOM 3016 O O . ASP A 1 399 ? -9.403 -0.030 -27.420 1.00 84.81 399 ASP A O 1
ATOM 3020 N N . ASP A 1 400 ? -9.444 -0.814 -29.512 1.00 80.31 400 ASP A N 1
ATOM 3021 C CA . ASP A 1 400 ? -9.358 0.511 -30.157 1.00 80.31 400 ASP A CA 1
ATOM 3022 C C . ASP A 1 400 ? -10.530 1.435 -29.749 1.00 80.31 400 ASP A C 1
ATOM 3024 O O . ASP A 1 400 ? -11.628 1.375 -30.308 1.00 80.31 400 ASP A O 1
ATOM 3028 N N . GLY A 1 401 ? -10.275 2.330 -28.788 1.00 78.12 401 GLY A N 1
ATOM 3029 C CA . GLY A 1 401 ? -11.264 3.259 -28.227 1.00 78.12 401 GLY A CA 1
ATOM 3030 C C . GLY A 1 401 ? -11.937 2.789 -26.931 1.00 78.12 401 GLY A C 1
ATOM 3031 O O . GLY A 1 401 ? -12.806 3.497 -26.426 1.00 78.12 401 GLY A O 1
ATOM 3032 N N . GLU A 1 402 ? -11.540 1.640 -26.380 1.00 88.50 402 GLU A N 1
ATOM 3033 C CA . GLU A 1 402 ? -11.893 1.220 -25.022 1.00 88.50 402 GLU A CA 1
ATOM 3034 C C . GLU A 1 402 ? -11.030 1.953 -23.977 1.00 88.50 402 GLU A C 1
ATOM 3036 O O . GLU A 1 402 ? -9.862 2.273 -24.218 1.00 88.50 402 GLU A O 1
ATOM 3041 N N . ASP A 1 403 ? -11.593 2.204 -22.794 1.00 93.75 403 ASP A N 1
ATOM 3042 C CA . ASP A 1 403 ? -10.870 2.720 -21.634 1.00 93.75 403 ASP A CA 1
ATOM 3043 C C . ASP A 1 403 ? -10.815 1.705 -20.474 1.00 93.75 403 ASP A C 1
ATOM 3045 O O . ASP A 1 403 ? -11.310 0.578 -20.544 1.00 93.75 403 ASP A O 1
ATOM 3049 N N . VAL A 1 404 ? -10.174 2.103 -19.374 1.00 96.38 404 VAL A N 1
ATOM 3050 C CA . VAL A 1 404 ? -10.011 1.253 -18.183 1.00 96.38 404 VAL A CA 1
ATOM 3051 C C . VAL A 1 404 ? -11.358 0.866 -17.547 1.00 96.38 404 VAL A C 1
ATOM 3053 O O . VAL A 1 404 ? -11.424 -0.153 -16.861 1.00 96.38 404 VAL A O 1
ATOM 3056 N N . ASP A 1 405 ? -12.426 1.628 -17.786 1.00 96.38 405 ASP A N 1
ATOM 3057 C CA . ASP A 1 405 ? -13.746 1.400 -17.201 1.00 96.38 405 ASP A CA 1
ATOM 3058 C C . ASP A 1 405 ? -14.559 0.392 -18.031 1.00 96.38 405 ASP A C 1
ATOM 3060 O O . ASP A 1 405 ? -15.158 -0.521 -17.456 1.00 96.38 405 ASP A O 1
ATOM 3064 N N . GLY A 1 406 ? -14.468 0.452 -19.365 1.00 95.56 406 GLY A N 1
ATOM 3065 C CA . GLY A 1 406 ? -14.945 -0.619 -20.251 1.00 95.56 406 GLY A CA 1
ATOM 3066 C C . GLY A 1 406 ? -14.251 -1.958 -19.970 1.00 95.56 406 GLY A C 1
ATOM 3067 O O . GLY A 1 406 ? -14.916 -2.972 -19.728 1.00 95.56 406 GLY A O 1
ATOM 3068 N N . LEU A 1 407 ? -12.916 -1.940 -19.872 1.00 96.12 407 LEU A N 1
ATOM 3069 C CA . LEU A 1 407 ? -12.122 -3.131 -19.557 1.00 96.12 407 LEU A CA 1
ATOM 3070 C C . LEU A 1 407 ? -12.426 -3.678 -18.150 1.00 96.12 407 LEU A C 1
ATOM 3072 O O . LEU A 1 407 ? -12.414 -4.893 -17.935 1.00 96.12 407 LEU A O 1
ATOM 3076 N N . TRP A 1 408 ? -12.732 -2.797 -17.189 1.00 97.12 408 TRP A N 1
ATOM 3077 C CA . TRP A 1 408 ? -13.179 -3.198 -15.856 1.00 97.12 408 TRP A CA 1
ATOM 3078 C C . TRP A 1 408 ? -14.527 -3.915 -15.896 1.00 97.12 408 TRP A C 1
ATOM 3080 O O . TRP A 1 408 ? -14.676 -4.951 -15.250 1.00 97.12 408 TRP A O 1
ATOM 3090 N N . ASP A 1 409 ? -15.519 -3.424 -16.636 1.00 95.75 409 ASP A N 1
ATOM 3091 C CA . ASP A 1 409 ? -16.839 -4.064 -16.651 1.00 95.75 409 ASP A CA 1
ATOM 3092 C C . ASP A 1 409 ? -16.803 -5.470 -17.268 1.00 95.75 409 ASP A C 1
ATOM 3094 O O . ASP A 1 409 ? -17.448 -6.377 -16.736 1.00 95.75 409 ASP A O 1
ATOM 3098 N N . ARG A 1 410 ? -15.947 -5.710 -18.273 1.00 94.12 410 ARG A N 1
ATOM 3099 C CA . ARG A 1 410 ? -15.707 -7.054 -18.836 1.00 94.12 410 ARG A CA 1
ATOM 3100 C C . ARG A 1 410 ? -14.631 -7.889 -18.125 1.00 94.12 410 ARG A C 1
ATOM 3102 O O . ARG A 1 410 ? -14.273 -8.961 -18.609 1.00 94.12 410 ARG A O 1
ATOM 3109 N N . ARG A 1 411 ? -14.148 -7.481 -16.942 1.00 94.94 411 ARG A N 1
ATOM 3110 C CA . ARG A 1 411 ? -13.094 -8.189 -16.169 1.00 94.94 411 ARG A CA 1
ATOM 3111 C C . ARG A 1 411 ? -13.336 -9.688 -15.950 1.00 94.94 411 ARG A C 1
ATOM 3113 O O . ARG A 1 411 ? -12.380 -10.450 -15.839 1.00 94.94 411 ARG A O 1
ATOM 3120 N N . GLY A 1 412 ? -14.601 -10.117 -15.903 1.00 94.38 412 GLY A N 1
ATOM 3121 C CA . GLY A 1 412 ? -14.988 -11.527 -15.779 1.00 94.38 412 GLY A CA 1
ATOM 3122 C C . GLY A 1 412 ? -14.561 -12.405 -16.963 1.00 94.38 412 GLY A C 1
ATOM 3123 O O . GLY A 1 412 ? -14.426 -13.616 -16.804 1.00 94.38 412 GLY A O 1
ATOM 3124 N N . GLU A 1 413 ? -14.315 -11.799 -18.125 1.00 94.94 413 GLU A N 1
ATOM 3125 C CA . GLU A 1 413 ? -13.951 -12.471 -19.375 1.00 94.94 413 GLU A CA 1
ATOM 3126 C C . GLU A 1 413 ? -12.432 -12.556 -19.586 1.00 94.94 413 GLU A C 1
ATOM 3128 O O . GLU A 1 413 ? -11.978 -13.324 -20.428 1.00 94.94 413 GLU A O 1
ATOM 3133 N N . LEU A 1 414 ? -11.621 -11.813 -18.818 1.00 96.12 414 LEU A N 1
ATOM 3134 C CA . LEU A 1 414 ? -10.189 -11.610 -19.104 1.00 96.12 414 LEU A CA 1
ATOM 3135 C C . LEU A 1 414 ? -9.275 -12.811 -18.766 1.00 96.12 414 LEU A C 1
ATOM 3137 O O . LEU A 1 414 ? -8.052 -12.738 -18.909 1.00 96.12 414 LEU A O 1
ATOM 3141 N N . ALA A 1 415 ? -9.843 -13.936 -18.330 1.00 96.75 415 ALA A N 1
ATOM 3142 C CA . ALA A 1 415 ? -9.097 -15.117 -17.897 1.00 96.75 415 ALA A CA 1
ATOM 3143 C C . ALA A 1 415 ? -8.155 -15.731 -18.967 1.00 96.75 415 ALA A C 1
ATOM 3145 O O . ALA A 1 415 ? -7.050 -16.152 -18.594 1.00 96.75 415 ALA A O 1
ATOM 3146 N N . PRO A 1 416 ? -8.492 -15.733 -20.278 1.00 97.38 416 PRO A N 1
ATOM 3147 C CA . PRO A 1 416 ? -7.609 -16.209 -21.350 1.00 97.38 416 PRO A CA 1
ATOM 3148 C C . PRO A 1 416 ? -6.286 -15.446 -21.484 1.00 97.38 416 PRO A C 1
ATOM 3150 O O . PRO A 1 416 ? -5.321 -15.976 -22.028 1.00 97.38 416 PRO A O 1
ATOM 3153 N N . TRP A 1 417 ? -6.214 -14.212 -20.984 1.00 97.19 417 TRP A N 1
ATOM 3154 C CA . TRP A 1 417 ? -5.006 -13.385 -21.036 1.00 97.19 417 TRP A CA 1
ATOM 3155 C C . TRP A 1 417 ? -4.149 -13.485 -19.769 1.00 97.19 417 TRP A C 1
ATOM 3157 O O . TRP A 1 417 ? -3.056 -12.925 -19.722 1.00 97.19 417 TRP A O 1
ATOM 3167 N N . SER A 1 418 ? -4.614 -14.198 -18.739 1.00 97.19 418 SER A N 1
ATOM 3168 C CA . SER A 1 418 ? -3.858 -14.384 -17.498 1.00 97.19 418 SER A CA 1
ATOM 3169 C C . SER A 1 418 ? -2.581 -15.210 -17.705 1.00 97.19 418 SER A C 1
ATOM 3171 O O . SER A 1 418 ? -2.512 -16.087 -18.573 1.00 97.19 418 SER A O 1
ATOM 3173 N N . LEU A 1 419 ? -1.573 -14.978 -16.856 1.00 96.62 419 LEU A N 1
ATOM 3174 C CA . LEU A 1 419 ? -0.323 -15.741 -16.878 1.00 96.62 419 LEU A CA 1
ATOM 3175 C C . LEU A 1 419 ? -0.561 -17.252 -16.727 1.00 96.62 419 LEU A C 1
ATOM 3177 O O . LEU A 1 419 ? 0.140 -18.032 -17.368 1.00 96.62 419 LEU A O 1
ATOM 3181 N N . ASP A 1 420 ? -1.556 -17.675 -15.938 1.00 95.06 420 ASP A N 1
ATOM 3182 C CA . ASP A 1 420 ? -1.857 -19.099 -15.768 1.00 95.06 420 ASP A CA 1
ATOM 3183 C C . ASP A 1 420 ? -2.393 -19.730 -17.063 1.00 95.06 420 ASP A C 1
ATOM 3185 O O . ASP A 1 420 ? -1.897 -20.788 -17.455 1.00 95.06 420 ASP A O 1
ATOM 3189 N N . SER A 1 421 ? -3.322 -19.087 -17.779 1.00 96.75 421 SER A N 1
ATOM 3190 C CA . SER A 1 421 ? -3.793 -19.564 -19.094 1.00 96.75 421 SER A CA 1
ATOM 3191 C C . SER A 1 421 ? -2.641 -19.671 -20.108 1.00 96.75 421 SER A C 1
ATOM 3193 O O . SER A 1 421 ? -2.559 -20.647 -20.851 1.00 96.75 421 SER A O 1
ATOM 3195 N N . TRP A 1 422 ? -1.669 -18.753 -20.048 1.00 96.50 422 TRP A N 1
ATOM 3196 C CA . TRP A 1 422 ? -0.410 -18.813 -20.809 1.00 96.50 422 TRP A CA 1
ATOM 3197 C C . TRP A 1 422 ? 0.646 -19.802 -20.263 1.00 96.50 422 TRP A C 1
ATOM 3199 O O . TRP A 1 422 ? 1.716 -19.951 -20.853 1.00 96.50 422 TRP A O 1
ATOM 3209 N N . GLY A 1 423 ? 0.384 -20.494 -19.149 1.00 95.19 423 GLY A N 1
ATOM 3210 C CA . GLY A 1 423 ? 1.309 -21.452 -18.524 1.00 95.19 423 GLY A CA 1
ATOM 3211 C C . GLY A 1 423 ? 2.550 -20.821 -17.875 1.00 95.19 423 GLY A C 1
ATOM 3212 O O . GLY A 1 423 ? 3.540 -21.513 -17.625 1.00 95.19 423 GLY A O 1
ATOM 3213 N N . VAL A 1 424 ? 2.518 -19.514 -17.614 1.00 95.62 424 VAL A N 1
ATOM 3214 C CA . VAL A 1 424 ? 3.605 -18.720 -17.032 1.00 95.62 424 VAL A CA 1
ATOM 3215 C C . VAL A 1 424 ? 3.413 -18.595 -15.519 1.00 95.62 424 VAL A C 1
ATOM 3217 O O . VAL A 1 424 ? 2.344 -18.238 -15.036 1.00 95.62 424 VAL A O 1
ATOM 3220 N N . PHE A 1 425 ? 4.478 -18.831 -14.748 1.00 92.38 425 PHE A N 1
ATOM 3221 C CA . PHE A 1 425 ? 4.439 -18.770 -13.284 1.00 92.38 425 PHE A CA 1
ATOM 3222 C C . PHE A 1 425 ? 5.581 -17.910 -12.732 1.00 92.38 425 PHE A C 1
ATOM 3224 O O . PHE A 1 425 ? 6.744 -18.304 -12.789 1.00 92.38 425 PHE A O 1
ATOM 3231 N N . ILE A 1 426 ? 5.240 -16.751 -12.158 1.00 95.50 426 ILE A N 1
ATOM 3232 C CA . ILE A 1 426 ? 6.199 -15.783 -11.581 1.00 95.50 426 ILE A CA 1
ATOM 3233 C C . ILE A 1 426 ? 6.416 -15.940 -10.062 1.00 95.50 426 ILE A C 1
ATOM 3235 O O . ILE A 1 426 ? 7.095 -15.136 -9.434 1.00 95.50 426 ILE A O 1
AT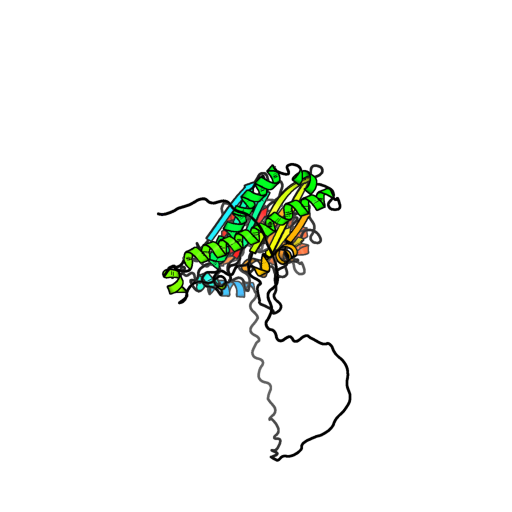OM 3239 N N . GLY A 1 427 ? 5.843 -16.974 -9.446 1.00 95.12 427 GLY A N 1
ATOM 3240 C CA . GLY A 1 427 ? 5.928 -17.227 -8.005 1.00 95.12 427 GLY A CA 1
ATOM 3241 C C . GLY A 1 427 ? 5.008 -18.370 -7.575 1.00 95.12 427 GLY A C 1
ATOM 3242 O O . GLY A 1 427 ? 4.088 -18.736 -8.312 1.00 95.12 427 GLY A O 1
ATOM 3243 N N . LYS A 1 428 ? 5.269 -18.959 -6.400 1.00 92.81 428 LYS A N 1
ATOM 3244 C CA . LYS A 1 428 ? 4.494 -20.101 -5.877 1.00 92.81 428 LYS A CA 1
ATOM 3245 C C . LYS A 1 428 ? 3.345 -19.661 -4.974 1.00 92.81 428 LYS A C 1
ATOM 3247 O O . LYS A 1 428 ? 2.283 -20.274 -5.010 1.00 92.81 428 LYS A O 1
ATOM 3252 N N . ARG A 1 429 ? 3.565 -18.623 -4.170 1.00 95.25 429 ARG A N 1
ATOM 3253 C CA . ARG A 1 429 ? 2.594 -18.019 -3.247 1.00 95.25 429 ARG A CA 1
ATOM 3254 C C . ARG A 1 429 ? 2.229 -16.595 -3.705 1.00 95.25 429 ARG A C 1
ATOM 3256 O O . ARG A 1 429 ? 3.004 -16.013 -4.470 1.00 95.25 429 ARG A O 1
ATOM 3263 N N . PRO A 1 430 ? 1.106 -16.010 -3.245 1.00 95.62 430 PRO A N 1
ATOM 3264 C CA . PRO A 1 430 ? 0.674 -14.670 -3.658 1.00 95.62 430 PRO A CA 1
ATOM 3265 C C . PRO A 1 430 ? 1.742 -13.587 -3.460 1.00 95.62 430 PRO A C 1
ATOM 3267 O O . PRO A 1 430 ? 2.013 -12.817 -4.377 1.00 95.62 430 PRO A O 1
ATOM 3270 N N . GLN A 1 431 ? 2.430 -13.586 -2.315 1.00 97.38 431 GLN A N 1
ATOM 3271 C CA . GLN A 1 431 ? 3.479 -12.610 -2.013 1.00 97.38 431 GLN A CA 1
ATOM 3272 C C . GLN A 1 431 ? 4.776 -12.858 -2.802 1.00 97.38 431 GLN A C 1
ATOM 3274 O O . GLN A 1 431 ? 5.471 -11.902 -3.131 1.00 97.38 431 GLN A O 1
ATOM 3279 N N . ASP A 1 432 ? 5.070 -14.110 -3.189 1.00 97.81 432 ASP A N 1
ATOM 3280 C CA . ASP A 1 432 ? 6.179 -14.411 -4.110 1.00 97.81 432 ASP A CA 1
ATOM 3281 C C . ASP A 1 432 ? 5.884 -13.828 -5.506 1.00 97.81 432 ASP A C 1
ATOM 3283 O O . ASP A 1 432 ? 6.774 -13.296 -6.165 1.00 97.81 432 ASP A O 1
ATOM 3287 N N . ARG A 1 433 ? 4.625 -13.938 -5.963 1.00 98.31 433 ARG A N 1
ATOM 3288 C CA . ARG A 1 433 ? 4.172 -13.379 -7.246 1.00 98.31 433 ARG A CA 1
ATOM 3289 C C . ARG A 1 433 ? 4.167 -11.855 -7.214 1.00 98.31 433 ARG A C 1
ATOM 3291 O O . ARG A 1 433 ? 4.647 -11.249 -8.167 1.00 98.31 433 ARG A O 1
ATOM 3298 N N . LEU A 1 434 ? 3.701 -11.248 -6.120 1.00 98.69 434 LEU A N 1
ATOM 3299 C CA . LEU A 1 434 ? 3.700 -9.796 -5.949 1.00 98.69 434 LEU A CA 1
ATOM 3300 C C . LEU A 1 434 ? 5.122 -9.228 -5.912 1.00 98.69 434 LEU A C 1
ATOM 3302 O O . LEU A 1 434 ? 5.393 -8.260 -6.610 1.00 98.69 434 LEU A O 1
ATOM 3306 N N . LEU A 1 435 ? 6.042 -9.859 -5.176 1.00 98.12 435 LEU A N 1
ATOM 3307 C CA . LEU A 1 435 ? 7.461 -9.491 -5.154 1.00 98.12 435 LEU A CA 1
ATOM 3308 C C . LEU A 1 435 ? 8.061 -9.536 -6.567 1.00 98.12 435 LEU A C 1
ATOM 3310 O O . LEU A 1 435 ? 8.627 -8.545 -7.021 1.00 98.12 435 LEU A O 1
ATOM 3314 N N . THR A 1 436 ? 7.894 -10.645 -7.296 1.00 97.81 436 THR A N 1
ATOM 3315 C CA . THR A 1 436 ? 8.435 -10.774 -8.662 1.00 97.81 436 THR A CA 1
ATOM 3316 C C . THR A 1 436 ? 7.791 -9.789 -9.643 1.00 97.81 436 THR A C 1
ATOM 3318 O O . THR A 1 436 ? 8.486 -9.263 -10.513 1.00 97.81 436 THR A O 1
ATOM 3321 N N . TRP A 1 437 ? 6.488 -9.515 -9.509 1.00 98.31 437 TRP A N 1
ATOM 3322 C CA . TRP A 1 437 ? 5.773 -8.522 -10.314 1.00 98.31 437 TRP A CA 1
ATOM 3323 C C . TRP A 1 437 ? 6.271 -7.103 -10.020 1.00 98.31 437 TRP A C 1
ATOM 3325 O O . TRP A 1 437 ? 6.664 -6.408 -10.952 1.00 98.31 437 TRP A O 1
ATOM 3335 N N . LEU A 1 438 ? 6.356 -6.694 -8.747 1.00 98.12 438 LEU A N 1
ATOM 3336 C CA . LEU A 1 438 ? 6.863 -5.374 -8.353 1.00 98.12 438 LEU A CA 1
ATOM 3337 C C . LEU A 1 438 ? 8.281 -5.129 -8.885 1.00 98.12 438 LEU A C 1
ATOM 3339 O O . LEU A 1 438 ? 8.553 -4.052 -9.412 1.00 98.12 438 LEU A O 1
ATOM 3343 N N . ASP A 1 439 ? 9.146 -6.144 -8.790 1.00 96.88 439 ASP A N 1
ATOM 3344 C CA . ASP A 1 439 ? 10.557 -6.117 -9.199 1.00 96.88 439 ASP A CA 1
ATOM 3345 C C . ASP A 1 439 ? 10.767 -5.981 -10.722 1.00 96.88 439 ASP A C 1
ATOM 3347 O O . ASP A 1 439 ? 11.805 -5.488 -11.169 1.00 96.88 439 ASP A O 1
ATOM 3351 N N . ASN A 1 440 ? 9.786 -6.415 -11.525 1.00 96.12 440 ASN A N 1
ATOM 3352 C CA . ASN A 1 440 ? 9.919 -6.572 -12.981 1.00 96.12 440 ASN A CA 1
ATOM 3353 C C . ASN A 1 440 ? 8.853 -5.833 -13.807 1.00 96.12 440 ASN A C 1
ATOM 3355 O O . ASN A 1 440 ? 8.925 -5.836 -15.041 1.00 96.12 440 ASN A O 1
ATOM 3359 N N . TYR A 1 441 ? 7.886 -5.180 -13.160 1.00 95.50 441 TYR A N 1
ATOM 3360 C CA . TYR A 1 441 ? 6.915 -4.304 -13.810 1.00 95.50 441 TYR A CA 1
ATOM 3361 C C . TYR A 1 441 ? 7.644 -3.167 -14.531 1.00 95.50 441 TYR A C 1
ATOM 3363 O O . TYR A 1 441 ? 8.571 -2.553 -13.992 1.00 95.50 441 TYR A O 1
ATOM 3371 N N . ASN A 1 442 ? 7.256 -2.892 -15.773 1.00 91.69 442 ASN A N 1
ATOM 3372 C CA . ASN A 1 442 ? 7.851 -1.838 -16.579 1.00 91.69 442 ASN A CA 1
ATOM 3373 C C . ASN A 1 442 ? 6.785 -0.890 -17.125 1.00 91.69 442 ASN A C 1
ATOM 3375 O O . ASN A 1 442 ? 5.857 -1.281 -17.830 1.00 91.69 442 ASN A O 1
ATOM 3379 N N . GLU A 1 443 ? 6.983 0.379 -16.793 1.00 90.44 443 GLU A N 1
ATOM 3380 C CA . GLU A 1 443 ? 6.196 1.530 -17.206 1.00 90.44 443 GLU A CA 1
ATOM 3381 C C . GLU A 1 443 ? 7.158 2.708 -17.382 1.00 90.44 443 GLU A C 1
ATOM 3383 O O . GLU A 1 443 ? 8.279 2.708 -16.853 1.00 90.44 443 GLU A O 1
ATOM 3388 N N . ARG A 1 444 ? 6.768 3.696 -18.184 1.00 86.12 444 ARG A N 1
ATOM 3389 C CA . ARG A 1 444 ? 7.627 4.834 -18.506 1.00 86.12 444 ARG A CA 1
ATOM 3390 C C . ARG A 1 444 ? 7.691 5.814 -17.328 1.00 86.12 444 ARG A C 1
ATOM 3392 O O . ARG A 1 444 ? 6.790 6.618 -17.150 1.00 86.12 444 ARG A O 1
ATOM 3399 N N . GLY A 1 445 ? 8.798 5.775 -16.587 1.00 85.50 445 GLY A N 1
ATOM 3400 C CA . GLY A 1 445 ? 9.010 6.558 -15.358 1.00 85.50 445 GLY A CA 1
ATOM 3401 C C . GLY A 1 445 ? 9.169 5.680 -14.113 1.00 85.50 445 GLY A C 1
ATOM 3402 O O . GLY A 1 445 ? 9.796 6.098 -13.155 1.00 85.50 445 GLY A O 1
ATOM 3403 N N . SER A 1 446 ? 8.722 4.424 -14.174 1.00 90.19 446 SER A N 1
ATOM 3404 C CA . SER A 1 446 ? 8.795 3.445 -13.082 1.00 90.19 446 SER A CA 1
ATOM 3405 C C . SER A 1 446 ? 10.238 3.022 -12.774 1.00 90.19 446 SER A C 1
ATOM 3407 O O . SER A 1 446 ? 10.759 2.080 -13.396 1.00 90.19 446 SER A O 1
ATOM 3409 N N . PHE A 1 447 ? 10.910 3.718 -11.850 1.00 93.12 447 PHE A N 1
ATOM 3410 C CA . PHE A 1 447 ? 12.288 3.409 -11.443 1.00 93.12 447 PHE A CA 1
ATOM 3411 C C . PHE A 1 447 ? 12.610 3.523 -9.946 1.00 93.12 447 PHE A C 1
ATOM 3413 O O . PHE A 1 447 ? 13.640 2.965 -9.554 1.00 93.12 447 PHE A O 1
ATOM 3420 N N . ASP A 1 448 ? 11.794 4.189 -9.131 1.00 95.12 448 ASP A N 1
ATOM 3421 C CA . ASP A 1 448 ? 12.001 4.292 -7.679 1.00 95.12 448 ASP A CA 1
ATOM 3422 C C . ASP A 1 448 ? 11.598 2.998 -6.941 1.00 95.12 448 ASP A C 1
ATOM 3424 O O . ASP A 1 448 ? 11.338 1.966 -7.575 1.00 95.12 448 ASP A O 1
ATOM 3428 N N . ASP A 1 449 ? 11.683 3.006 -5.609 1.00 97.31 449 ASP A N 1
ATOM 3429 C CA . ASP A 1 449 ? 11.329 1.859 -4.766 1.00 97.31 449 ASP A CA 1
ATOM 3430 C C . ASP A 1 449 ? 9.826 1.553 -4.850 1.00 97.31 449 ASP A C 1
ATOM 3432 O O . ASP A 1 449 ? 9.023 2.417 -5.194 1.00 97.31 449 ASP A O 1
ATOM 3436 N N . ARG A 1 450 ? 9.442 0.283 -4.658 1.00 98.00 450 ARG A N 1
ATOM 3437 C CA . ARG A 1 450 ? 8.061 -0.150 -4.931 1.00 98.00 450 ARG A CA 1
ATOM 3438 C C . ARG A 1 450 ? 7.537 -1.063 -3.835 1.00 98.00 450 ARG A C 1
ATOM 3440 O O . ARG A 1 450 ? 7.997 -2.203 -3.700 1.00 98.00 450 ARG A O 1
ATOM 3447 N N . THR A 1 451 ? 6.518 -0.590 -3.124 1.00 98.75 451 THR A N 1
ATOM 3448 C CA . THR A 1 451 ? 5.814 -1.304 -2.057 1.00 98.75 451 THR A CA 1
ATOM 3449 C C . THR A 1 451 ? 4.326 -1.338 -2.331 1.00 98.75 451 THR A C 1
ATOM 3451 O O . THR A 1 451 ? 3.711 -0.317 -2.623 1.00 98.75 451 THR A O 1
ATOM 3454 N N . LEU A 1 452 ? 3.734 -2.521 -2.184 1.00 98.88 452 LEU A N 1
ATOM 3455 C CA . LEU A 1 452 ? 2.291 -2.709 -2.238 1.00 98.88 452 LEU A CA 1
ATOM 3456 C C . LEU A 1 452 ? 1.875 -3.743 -1.190 1.00 98.88 452 LEU A C 1
ATOM 3458 O O . LEU A 1 452 ? 2.413 -4.853 -1.136 1.00 98.88 452 LEU A O 1
ATOM 3462 N N . VAL A 1 453 ? 0.886 -3.378 -0.378 1.00 98.88 453 VAL A N 1
ATOM 3463 C CA . VAL A 1 453 ? 0.130 -4.294 0.476 1.00 98.88 453 VAL A CA 1
ATOM 3464 C C . VAL A 1 453 ? -1.293 -4.371 -0.052 1.00 98.88 453 VAL A C 1
ATOM 3466 O O . VAL A 1 453 ? -1.998 -3.364 -0.097 1.00 98.88 453 VAL A O 1
ATOM 3469 N N . VAL A 1 454 ? -1.711 -5.576 -0.430 1.00 98.62 454 VAL A N 1
ATOM 3470 C CA . VAL A 1 454 ? -3.084 -5.899 -0.818 1.00 98.62 454 VAL A CA 1
ATOM 3471 C C . VAL A 1 454 ? -3.733 -6.667 0.327 1.00 98.62 454 VAL A C 1
ATOM 3473 O O . VAL A 1 454 ? -3.231 -7.715 0.734 1.00 98.62 454 VAL A O 1
ATOM 3476 N N . LEU A 1 455 ? -4.849 -6.160 0.841 1.00 98.12 455 LEU A N 1
ATOM 3477 C CA . LEU A 1 455 ? -5.737 -6.903 1.726 1.00 98.12 455 LEU A CA 1
ATOM 3478 C C . LEU A 1 455 ? -6.888 -7.450 0.877 1.00 98.12 455 LEU A C 1
ATOM 3480 O O . LEU A 1 455 ? -7.740 -6.679 0.433 1.00 98.12 455 LEU A O 1
ATOM 3484 N N . ASP A 1 456 ? -6.891 -8.758 0.625 1.00 95.94 456 ASP A N 1
ATOM 3485 C CA . ASP A 1 456 ? -8.001 -9.446 -0.035 1.00 95.94 456 ASP A CA 1
ATOM 3486 C C . ASP A 1 456 ? -9.019 -9.864 1.027 1.00 95.94 456 ASP A C 1
ATOM 3488 O O . ASP A 1 456 ? -8.717 -10.610 1.956 1.00 95.94 456 ASP A O 1
ATOM 3492 N N . LEU A 1 457 ? -10.222 -9.319 0.922 1.00 93.31 457 LEU A N 1
ATOM 3493 C CA . LEU A 1 457 ? -11.313 -9.466 1.877 1.00 93.31 457 LEU A CA 1
ATOM 3494 C C . LEU A 1 457 ? -12.503 -10.193 1.233 1.00 93.31 457 LEU A C 1
ATOM 3496 O O . LEU A 1 457 ? -13.648 -9.971 1.643 1.00 93.31 457 LEU A O 1
ATOM 3500 N N . SER A 1 458 ? -12.253 -11.027 0.217 1.00 84.12 458 SER A N 1
ATOM 3501 C CA . SER A 1 458 ? 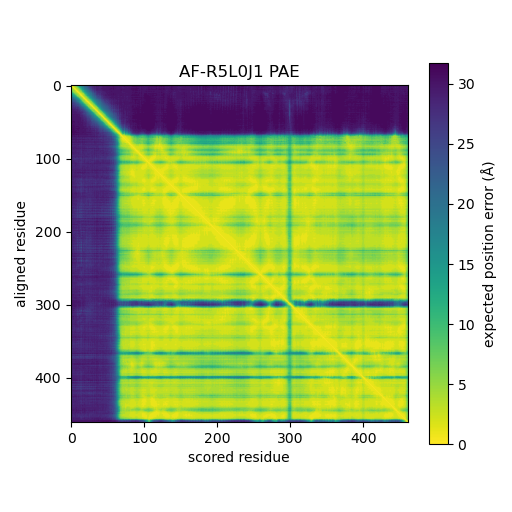-13.267 -11.916 -0.360 1.00 84.12 458 SER A CA 1
ATOM 3502 C C . SER A 1 458 ? -13.792 -12.933 0.661 1.00 84.12 458 SER A C 1
ATOM 3504 O O . SER A 1 458 ? -13.217 -13.167 1.727 1.00 84.12 458 SER A O 1
ATOM 3506 N N . ALA A 1 459 ? -14.945 -13.525 0.362 1.00 61.38 459 ALA A N 1
ATOM 3507 C CA . ALA A 1 459 ? -15.330 -14.795 0.959 1.00 61.38 459 ALA A CA 1
ATOM 3508 C C . ALA A 1 459 ? -14.901 -15.911 0.003 1.00 61.38 459 ALA A C 1
ATOM 3510 O O . ALA A 1 459 ? -15.339 -15.943 -1.146 1.00 61.38 459 ALA A O 1
ATOM 3511 N N . GLN A 1 460 ? -14.022 -16.789 0.480 1.00 53.22 460 GLN A N 1
ATOM 3512 C CA . GLN A 1 460 ? -13.761 -18.091 -0.121 1.00 53.22 460 GLN A CA 1
ATOM 3513 C C . GLN A 1 460 ? -14.107 -19.134 0.942 1.00 53.22 460 GLN A C 1
ATOM 3515 O O . GLN A 1 460 ? -13.498 -19.127 2.016 1.00 53.22 460 GLN A O 1
ATOM 3520 N N . ASP A 1 461 ? -15.112 -19.955 0.635 1.00 38.00 461 ASP A N 1
ATOM 3521 C CA . ASP A 1 461 ? -15.572 -21.099 1.435 1.00 38.00 461 ASP A CA 1
ATOM 3522 C C . ASP A 1 461 ? -14.738 -22.365 1.137 1.00 38.00 461 ASP A C 1
ATOM 3524 O O . ASP A 1 461 ? -14.363 -22.564 -0.046 1.00 38.00 461 ASP A O 1
#

Sequence (461 aa):
MYDEDIRQEPDALNLSGVTAEQPVLEEPQALADVSGAEKPVLSESAPESYETPEPERTPEEAKPEASKLSDREVMRHTASIWRYRTVIEDGTELHTEFHSKYQRVGRCEAIGARVRGKKHKHEGTNCDDWFETAESAGCLIAVVADGAGSKPLSRIGARVSCEGAVEYLRGAVSGLFESQPELRVKLSGDMSGAEFMEACGQIAPLIQNAARAGFNAVIKKLGSIYSDSAYTASLGRNPTLADMGSTFLAALVVPLEINGGHENFVLSAQIGDGCICAIDRNAGHENCFRLLGEADSGAYSGETDFLSEKNVSEGAIARRTRISRGKSDIIMLMSDGVADDYFPAQPQMKRLCLDLMLNGIIPMPGGKSEPLPPEPVRFPSVSPDQRSVALQYAKQLLDDGEDVDGLWDRRGELAPWSLDSWGVFIGKRPQDRLLTWLDNYNERGSFDDRTLVVLDLSAQD

Radius of gyration: 29.76 Å; Cα contacts (8 Å, |Δi|>4): 888; chains: 1; bounding box: 59×87×122 Å

Nearest PDB structures (foldseek):
  4rag-assembly1_A  TM=5.093E-01  e=5.316E-08  Homo sapiens
  8deb-assembly1_B-2  TM=5.989E-01  e=9.511E+00  Bacteroides fragilis

Mean predicted aligned error: 10.7 Å

Secondary structure (DSSP, 8-state):
----------------------------------------------------PPPP------PPPPPPPPHHHHHHHHHHH----PPPP-SSPPPPSEEEEEEEETTEEEEEEEE--HHHHHHTPPP--EEEEEEETTEEEEEEE-B-TTSTTHHHHHHHHHHHHHHHHHHHHHHHHHH-TTHHHHHTS-TTSHHHHHHHHHHHHHHHHHHHHHHHHHHHHHHHHTT-HHHHHHHSS---GGGS-B-EEEEEEEEEEETTEEEEEEEEEEESSSEEEEE-TTS-TTTSEEES----B-SSTT-B--S-HHHHSHHHHHHHEEEEEES--EEEEE-HHHHGGG-SHHHHHHHHHHHHHHTTSSPPTT-S----SSP-EEEE-SSTT--EEEE--GGGS--TT--HHHHHHTGGG-GGGSTTTTT--S-SSHHHHHHHHHHH---TT--S-EEEEEEE-----